Protein AF-A0A6V8CTT9-F1 (afdb_monomer)

pLDDT: mean 91.21, std 9.23, range [37.69, 98.69]

Mean predicted aligned error: 5.94 Å

Foldseek 3Di:
DLLVQQAPDPVFLVLLCCLQCVVQVVVVVVQVVVCVVPNDDAPPDPPPLVQLLVLLCQLLVLVLQLLLCVLVVVDPTYPRGNSVSSNVSSLCSNLVSNLVRQCVVDPDHQDPDPVSVVCSLVPGPFLCNLQSVLNVLLVVLSVVVSVCCSVPNDDDDLVNLVDPSLVSNLSSQLSNLQSLVSSLLVDPCAQPPFDVSCSSNLRSLLSNVLSVCVSCLQLALVNDDLQCQADDPPPGHPHPVRSLVSVLSNLQVVLQSVLLSVVSCLLRYQHGQQSLLSNLQSVLVSVCSNRNNPCVSNVLSNQLSVVLSVLSVVASNVPNSLSSLLCSSVSNVVVSQVVLVVVDDPPDDQWDADPNFIFGPDRRHGPCSSVVSSNVSSVSSNVSSCVSPPDDDPDPPPPPPPPPPD

Sequence (406 aa):
MAFLDFFGTPEELRWFAIIFFGSLIPATGIAGILHRRNPLPLPGQRGYDFVVLGLGLWCMTGLLIDVWAHTNGEVDDSFFTKWHAVWYSGATAYSAFILFALWRLAEAPPKITPS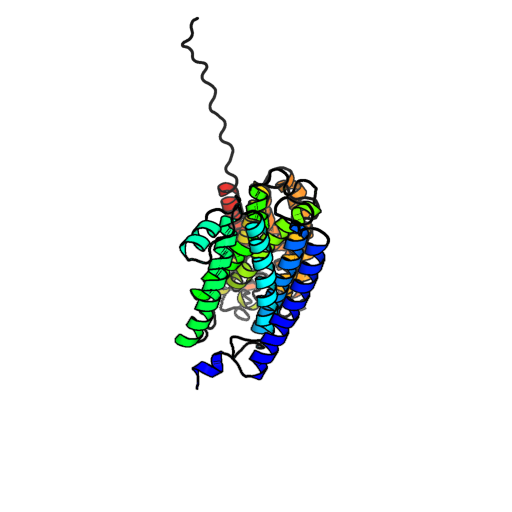GLWGFATNVPKGYGASVAGIAIFGFSGFADMLWHSFFGIEGGLDILLSPSHLGLLIGLILTVMAPVFSGWQDPLSGKDGLTSQLVLIFGLVAAWVPILLITGQWDIFQLEIADYCYLGNNCGPGYEDSLAIGVVASMVPTTIATGLILTFARRWTPAPGAMLVLFLFWGMSNYAMENLDTSYIYYGFIIGILVEILSHFFLRKHRPIAFAITLPIVMLGTKMLAAVTTVSQGSQWVITAHGEVFIQPYGWTIHATSGSIIISCVMCALLAAAMHPPVVPDGPNMVDEDTGE

Radius of gyration: 24.52 Å; Cα contacts (8 Å, |Δi|>4): 544; chains: 1; bounding box: 84×69×75 Å

Solvent-accessible surface area (backbone atoms only — not comparable to full-atom values): 20990 Å² total; per-residue (Å²): 113,74,78,57,48,42,54,28,52,78,64,35,42,48,44,16,48,48,48,24,48,64,50,46,52,56,51,50,50,51,51,50,55,46,35,73,76,47,74,69,53,36,90,95,39,84,60,26,57,59,51,52,40,54,31,42,49,42,18,51,52,16,43,42,52,31,48,31,32,50,74,67,69,73,61,84,68,45,75,37,33,56,42,49,17,44,17,52,34,18,45,47,53,35,51,48,51,52,53,50,38,52,52,72,68,42,96,58,80,65,45,99,42,75,68,28,48,49,51,45,54,73,66,49,64,79,35,38,43,60,18,53,50,8,47,50,39,23,56,52,15,54,55,46,34,58,50,43,39,73,75,74,46,83,67,63,80,74,52,42,63,68,33,71,32,52,48,33,30,46,52,8,46,33,32,34,46,25,32,48,42,40,31,35,74,67,39,92,70,54,43,66,71,40,42,78,49,31,48,39,37,47,45,10,55,45,59,32,42,52,60,50,45,71,64,41,34,96,35,20,58,84,71,46,58,67,56,62,33,13,25,59,91,73,76,30,30,91,30,61,70,58,2,45,53,48,44,40,50,9,47,31,46,52,41,37,51,53,38,52,55,52,48,62,47,55,74,82,39,65,76,32,84,61,44,42,30,55,42,26,36,51,52,10,50,51,45,14,34,59,54,82,63,38,64,66,30,43,52,48,11,46,54,45,7,52,55,47,36,53,44,34,62,70,16,47,63,65,75,31,55,44,63,35,24,40,47,48,32,54,51,54,53,49,50,54,53,58,54,41,50,73,71,54,59,92,88,59,77,56,62,48,79,55,99,92,42,60,23,34,61,65,45,27,39,35,70,67,55,59,52,44,38,49,49,53,28,17,50,54,18,29,51,52,29,41,71,77,55,62,80,83,74,75,79,69,80,80,73,70,73,88,79,62,92,114

Secondary structure (DSSP, 8-state):
-HHHHTT--HHHHHHHHHHHHHHHHHHHHHHHHHHHHSPPPPTTSTTHHHHHHHHHHHHHHHHHHHHHHHHTTS-SS-SS-HHHHHHHHHHHHHHHHHHHHHHHHSSSPPPSSHHHHHHHHHSSPTT-HHHHHHHHHHHHHHHHHHHHHHHH----TTHHHH-HHHHHHHHHHHHHHTHHHHHHHH-TTTT-SHHHHHHHHHHHHHHHHHHHHHHHGGG-TTTS-HHHH--STTSSSS-HHHHHHHHHHHHHHHHHHHHHHHHHHHTT-PPPTTHHHHHHHHHHHHHHHHTTT-THHHHHHHHHHHHHHHHHHHTGGGT-HHHHHHHHHHHHHHHHHHHHHHTSPTT--SEEEETTEEEETTTTEEHHHHHHHHHHHHHHHHHHHHHHS---PPPPP----TT---

Structure (mmCIF, N/CA/C/O backbone):
data_AF-A0A6V8CTT9-F1
#
_entry.id   AF-A0A6V8CTT9-F1
#
loop_
_atom_site.group_PDB
_atom_site.id
_atom_site.type_symbol
_atom_site.label_atom_id
_atom_site.label_alt_id
_atom_site.label_comp_id
_atom_site.label_asym_id
_atom_site.label_entity_id
_atom_site.label_seq_id
_atom_site.pdbx_PDB_ins_code
_atom_site.Cartn_x
_atom_site.Cartn_y
_atom_site.Cartn_z
_atom_site.occupancy
_atom_site.B_iso_or_equiv
_atom_site.auth_seq_id
_atom_site.auth_comp_id
_atom_site.auth_asym_id
_atom_site.auth_atom_id
_atom_site.pdbx_PDB_model_num
ATOM 1 N N . MET A 1 1 ? 7.500 -39.555 0.717 1.00 49.34 1 MET A N 1
ATOM 2 C CA . MET A 1 1 ? 8.610 -38.701 1.179 1.00 49.34 1 MET A CA 1
ATOM 3 C C . MET A 1 1 ? 8.329 -37.251 0.800 1.00 49.34 1 MET A C 1
ATOM 5 O O . MET A 1 1 ? 8.138 -36.493 1.729 1.00 49.34 1 MET A O 1
ATOM 9 N N . ALA A 1 2 ? 8.013 -36.938 -0.465 1.00 59.72 2 ALA A N 1
ATOM 10 C CA . ALA A 1 2 ? 7.642 -35.583 -0.921 1.00 59.72 2 ALA A CA 1
ATOM 11 C C . ALA A 1 2 ? 6.575 -34.801 -0.104 1.00 59.72 2 ALA A C 1
ATOM 13 O O . ALA A 1 2 ? 6.690 -33.594 0.028 1.00 59.72 2 ALA A O 1
ATOM 14 N N . PHE A 1 3 ? 5.551 -35.450 0.477 1.00 59.22 3 PHE A N 1
ATOM 15 C CA . PHE A 1 3 ? 4.518 -34.739 1.261 1.00 59.22 3 PHE A CA 1
ATOM 16 C C . PHE A 1 3 ? 5.028 -34.176 2.600 1.00 59.22 3 PHE A C 1
ATOM 18 O O . PHE A 1 3 ? 4.491 -33.190 3.083 1.00 59.22 3 PHE A O 1
ATOM 25 N N . LEU A 1 4 ? 6.028 -34.810 3.225 1.00 63.66 4 LEU A N 1
ATOM 26 C CA . LEU A 1 4 ? 6.574 -34.332 4.502 1.00 63.66 4 LEU A CA 1
ATOM 27 C C . LEU A 1 4 ? 7.619 -33.235 4.298 1.00 63.66 4 LEU A C 1
ATOM 29 O O . LEU A 1 4 ? 7.716 -32.354 5.144 1.00 63.66 4 LEU A O 1
ATOM 33 N N . ASP A 1 5 ? 8.337 -33.267 3.175 1.00 67.75 5 ASP A N 1
ATOM 34 C CA . ASP A 1 5 ? 9.364 -32.274 2.848 1.00 67.75 5 ASP A CA 1
ATOM 35 C C . ASP A 1 5 ? 8.745 -30.871 2.668 1.00 67.75 5 ASP A C 1
ATOM 37 O O . ASP A 1 5 ? 9.317 -29.885 3.115 1.00 67.75 5 ASP A O 1
ATOM 41 N N . PHE A 1 6 ? 7.505 -30.792 2.163 1.00 72.44 6 PHE A N 1
ATOM 42 C CA . PHE A 1 6 ? 6.739 -29.545 2.023 1.00 72.44 6 PHE A CA 1
ATOM 43 C C . PHE A 1 6 ? 6.473 -28.803 3.351 1.00 72.44 6 PHE A C 1
ATOM 45 O O . PHE A 1 6 ? 6.432 -27.571 3.395 1.00 72.44 6 PHE A O 1
ATOM 52 N N . PHE A 1 7 ? 6.311 -29.535 4.460 1.00 78.50 7 PHE A N 1
ATOM 53 C CA . PHE A 1 7 ? 6.123 -28.931 5.787 1.00 78.50 7 PHE A CA 1
ATOM 54 C C . PHE A 1 7 ? 7.421 -28.358 6.369 1.00 78.50 7 PHE A C 1
ATOM 56 O O . PHE A 1 7 ? 7.384 -27.723 7.423 1.00 78.50 7 PHE A O 1
ATOM 63 N N . GLY A 1 8 ? 8.547 -28.569 5.689 1.00 79.06 8 GLY A N 1
ATOM 64 C CA . GLY A 1 8 ? 9.866 -28.194 6.154 1.00 79.06 8 GLY A CA 1
ATOM 65 C C . GLY A 1 8 ? 10.496 -29.240 7.065 1.00 79.06 8 GLY A C 1
ATOM 66 O O . GLY A 1 8 ? 9.880 -30.176 7.586 1.00 79.06 8 GLY A O 1
ATOM 67 N N . THR A 1 9 ? 11.788 -29.058 7.262 1.00 87.00 9 THR A N 1
ATOM 68 C CA . THR A 1 9 ? 12.618 -29.825 8.176 1.00 87.00 9 THR A CA 1
ATOM 69 C C . THR A 1 9 ? 12.176 -29.624 9.634 1.00 87.00 9 THR A C 1
ATOM 71 O O . THR A 1 9 ? 11.585 -28.602 10.000 1.00 87.00 9 THR A O 1
ATOM 74 N N . PRO A 1 10 ? 12.523 -30.557 10.543 1.00 89.12 10 PRO A N 1
ATOM 75 C CA . PRO A 1 10 ? 12.292 -30.368 11.976 1.00 89.12 10 PRO A CA 1
ATOM 76 C C . PRO A 1 10 ? 12.909 -29.080 12.542 1.00 89.12 10 PRO A C 1
ATOM 78 O O . PRO A 1 10 ? 12.420 -28.546 13.539 1.00 89.12 10 PRO A O 1
ATOM 81 N N . GLU A 1 11 ? 13.990 -28.586 11.934 1.00 90.00 11 GLU A N 1
ATOM 82 C CA . GLU A 1 11 ? 14.623 -27.328 12.318 1.00 90.00 11 GLU A CA 1
ATOM 83 C C . GLU A 1 11 ? 13.792 -26.111 11.892 1.00 90.00 11 GLU A C 1
ATOM 85 O O . GLU A 1 11 ? 13.559 -25.227 12.718 1.00 90.00 11 GLU A O 1
ATOM 90 N N . GLU A 1 12 ? 13.284 -26.084 10.660 1.00 89.25 12 GLU A N 1
ATOM 91 C CA . GLU A 1 12 ? 12.397 -25.018 10.175 1.00 89.25 12 GLU A CA 1
ATOM 92 C C . GLU A 1 12 ? 11.122 -24.927 11.014 1.00 89.25 12 GLU A C 1
ATOM 94 O O . GLU A 1 12 ? 10.807 -23.857 11.536 1.00 89.25 12 GLU A O 1
ATOM 99 N N . LEU A 1 13 ? 10.467 -26.062 11.278 1.00 90.56 13 LEU A N 1
ATOM 100 C CA . LEU A 1 13 ? 9.288 -26.121 12.148 1.00 90.56 13 LEU A CA 1
ATOM 101 C C . LEU A 1 13 ? 9.589 -25.631 13.570 1.00 90.56 13 LEU A C 1
ATOM 103 O O . LEU A 1 13 ? 8.768 -24.946 14.191 1.00 90.56 13 LEU A O 1
ATOM 107 N N . ARG A 1 14 ? 10.775 -25.954 14.102 1.00 93.81 14 ARG A N 1
ATOM 108 C CA . ARG A 1 14 ? 11.217 -25.464 15.413 1.00 93.81 14 ARG A CA 1
ATOM 109 C C . ARG A 1 14 ? 11.385 -23.946 15.403 1.00 93.81 14 ARG A C 1
ATOM 111 O O . ARG A 1 14 ? 10.897 -23.295 16.327 1.00 93.81 14 ARG A O 1
ATOM 118 N N . TRP A 1 15 ? 12.063 -23.381 14.405 1.00 94.31 15 TRP A N 1
ATOM 119 C CA . TRP A 1 15 ? 12.252 -21.932 14.298 1.00 94.31 15 TRP A CA 1
ATOM 120 C C . TRP A 1 15 ? 10.938 -21.199 14.073 1.00 94.31 15 TRP A C 1
ATOM 122 O O . TRP A 1 15 ? 10.683 -20.202 14.754 1.00 94.31 15 TRP A O 1
ATOM 132 N N . PHE A 1 16 ? 10.079 -21.736 13.207 1.00 94.62 16 PHE A N 1
ATOM 133 C CA . PHE A 1 16 ? 8.729 -21.237 12.998 1.00 94.62 16 PHE A CA 1
ATOM 134 C C . PHE A 1 16 ? 7.980 -21.158 14.331 1.00 94.62 16 PHE A C 1
ATOM 136 O O . PHE A 1 16 ? 7.506 -20.091 14.720 1.00 94.62 16 PHE A O 1
ATOM 143 N N . ALA A 1 17 ? 7.937 -22.260 15.089 1.00 95.94 17 ALA A N 1
ATOM 144 C CA . ALA A 1 17 ? 7.241 -22.311 16.371 1.00 95.94 17 ALA A CA 1
ATOM 145 C C . ALA A 1 17 ? 7.836 -21.337 17.402 1.00 95.94 17 ALA A C 1
ATOM 147 O O . ALA A 1 17 ? 7.088 -20.647 18.097 1.00 95.94 17 ALA A O 1
ATOM 148 N N . ILE A 1 18 ? 9.169 -21.247 17.495 1.00 97.50 18 ILE A N 1
ATOM 149 C CA . ILE A 1 18 ? 9.849 -20.322 18.414 1.00 97.50 18 ILE A CA 1
ATOM 150 C C . ILE A 1 18 ? 9.486 -18.873 18.093 1.00 97.50 18 ILE A C 1
ATOM 152 O O . ILE A 1 18 ? 9.163 -18.124 19.009 1.00 97.50 18 ILE A O 1
ATOM 156 N N . ILE A 1 19 ? 9.515 -18.470 16.825 1.00 97.31 19 ILE A N 1
ATOM 157 C CA . ILE A 1 19 ? 9.224 -17.088 16.425 1.00 97.31 19 ILE A CA 1
ATOM 158 C C . ILE A 1 19 ? 7.733 -16.790 16.581 1.00 97.31 19 ILE A C 1
ATOM 160 O O . ILE A 1 19 ? 7.360 -15.787 17.196 1.00 97.31 19 ILE A O 1
ATOM 164 N N . PHE A 1 20 ? 6.873 -17.680 16.083 1.00 97.50 20 PHE A N 1
ATOM 165 C CA . PHE A 1 20 ? 5.428 -17.493 16.103 1.00 97.50 20 PHE A CA 1
ATOM 166 C C . PHE A 1 20 ? 4.882 -17.440 17.536 1.00 97.50 20 PHE A C 1
ATOM 168 O O . PHE A 1 20 ? 4.277 -16.449 17.946 1.00 97.50 20 PHE A O 1
ATOM 175 N N . PHE A 1 21 ? 5.143 -18.469 18.348 1.00 98.00 21 PHE A N 1
ATOM 176 C CA . PHE A 1 21 ? 4.666 -18.493 19.733 1.00 98.00 21 PHE A CA 1
ATOM 177 C C . PHE A 1 21 ? 5.488 -17.580 20.645 1.00 98.00 21 PHE A C 1
ATOM 179 O O . PHE A 1 21 ? 4.926 -16.955 21.544 1.00 98.00 21 PHE A O 1
ATOM 186 N N . GLY A 1 22 ? 6.797 -17.462 20.416 1.00 97.38 22 GLY A N 1
ATOM 187 C CA . GLY A 1 22 ? 7.678 -16.610 21.218 1.00 97.38 22 GLY A CA 1
ATOM 188 C C . GLY A 1 22 ? 7.394 -15.118 21.070 1.00 97.38 22 GLY A C 1
ATOM 189 O O . GLY A 1 22 ? 7.719 -14.364 21.981 1.00 97.38 22 GLY A O 1
ATOM 190 N N . SER A 1 23 ? 6.735 -14.689 19.992 1.00 97.38 23 SER A N 1
ATOM 191 C CA . SER A 1 23 ? 6.235 -13.317 19.842 1.00 97.38 23 SER A CA 1
ATOM 192 C C . SER A 1 23 ? 4.799 -13.152 20.369 1.00 97.38 23 SER A C 1
ATOM 194 O O . SER A 1 23 ? 4.511 -12.198 21.099 1.00 97.38 23 SER A O 1
ATOM 196 N N . LEU A 1 24 ? 3.902 -14.108 20.092 1.00 98.00 24 LEU A N 1
ATOM 197 C CA . LEU A 1 24 ? 2.497 -14.042 20.516 1.00 98.00 24 LEU A CA 1
ATOM 198 C C . LEU A 1 24 ? 2.285 -14.228 22.024 1.00 98.00 24 LEU A C 1
ATOM 200 O O . LEU A 1 24 ? 1.411 -13.571 22.597 1.00 98.00 24 LEU A O 1
ATOM 204 N N . ILE A 1 25 ? 3.054 -15.095 22.691 1.00 98.00 25 ILE A N 1
ATOM 205 C CA . ILE A 1 25 ? 2.903 -15.348 24.134 1.00 98.00 25 ILE A CA 1
ATOM 206 C C . ILE A 1 25 ? 3.210 -14.080 24.949 1.00 98.00 25 ILE A C 1
ATOM 208 O O . ILE A 1 25 ? 2.350 -13.682 25.743 1.00 98.00 25 ILE A O 1
ATOM 212 N N . PRO A 1 26 ? 4.356 -13.388 24.762 1.00 96.88 26 PRO A N 1
ATOM 213 C CA . PRO A 1 26 ? 4.612 -12.122 25.445 1.00 96.88 26 PRO A CA 1
ATOM 214 C C . PRO A 1 26 ? 3.577 -11.049 25.113 1.00 96.88 26 PRO A C 1
ATOM 216 O O . PRO A 1 26 ? 3.094 -10.384 26.028 1.00 96.88 26 PRO A O 1
ATOM 219 N N . ALA A 1 27 ? 3.185 -10.911 23.840 1.00 95.94 27 ALA A N 1
ATOM 220 C CA . ALA A 1 27 ? 2.170 -9.941 23.428 1.00 95.94 27 ALA A CA 1
ATOM 221 C C . ALA A 1 27 ? 0.831 -10.183 24.145 1.00 95.94 27 ALA A C 1
ATOM 223 O O . ALA A 1 27 ? 0.244 -9.257 24.708 1.00 95.94 27 ALA A O 1
ATOM 224 N N . THR A 1 28 ? 0.394 -11.443 24.217 1.00 95.81 28 THR A N 1
ATOM 225 C CA . THR A 1 28 ? -0.821 -11.853 24.936 1.00 95.81 28 THR A CA 1
ATOM 226 C C . THR A 1 28 ? -0.684 -11.634 26.444 1.00 95.81 28 THR A C 1
ATOM 228 O O . THR A 1 28 ? -1.617 -11.152 27.086 1.00 95.81 28 THR A O 1
ATOM 231 N N . GLY A 1 29 ? 0.482 -11.937 27.023 1.00 96.69 29 GLY A N 1
ATOM 232 C CA . GLY A 1 29 ? 0.772 -11.700 28.439 1.00 96.69 29 GLY A CA 1
ATOM 233 C C . GLY A 1 29 ? 0.700 -10.217 28.808 1.00 96.69 29 GLY A C 1
ATOM 234 O O . GLY A 1 29 ? 0.026 -9.853 29.774 1.00 96.69 29 GLY A O 1
ATOM 235 N N . ILE A 1 30 ? 1.320 -9.349 28.002 1.00 95.44 30 ILE A N 1
ATOM 236 C CA . ILE A 1 30 ? 1.254 -7.890 28.156 1.00 95.44 30 ILE A CA 1
ATOM 237 C C . ILE A 1 30 ? -0.191 -7.411 28.005 1.00 95.44 30 ILE A C 1
ATOM 239 O O . ILE A 1 30 ? -0.687 -6.701 28.882 1.00 95.44 30 ILE A O 1
ATOM 243 N N . ALA A 1 31 ? -0.893 -7.839 26.952 1.00 94.62 31 ALA A N 1
ATOM 244 C CA . ALA A 1 31 ? -2.293 -7.486 26.728 1.00 94.62 31 ALA A CA 1
ATOM 245 C C . ALA A 1 31 ? -3.183 -7.907 27.908 1.00 94.62 31 ALA A C 1
ATOM 247 O O . ALA A 1 31 ? -4.016 -7.121 28.355 1.00 94.62 31 ALA A O 1
ATOM 248 N N . GLY A 1 32 ? -2.964 -9.097 28.474 1.00 95.69 32 GLY A N 1
ATOM 249 C CA . GLY A 1 32 ? -3.672 -9.590 29.655 1.00 95.69 32 GLY A CA 1
ATOM 250 C C . GLY A 1 32 ? -3.385 -8.777 30.921 1.00 95.69 32 GLY A C 1
ATOM 251 O O . GLY A 1 32 ? -4.313 -8.452 31.663 1.00 95.69 32 GLY A O 1
ATOM 252 N N . ILE A 1 33 ? -2.124 -8.398 31.163 1.00 96.62 33 ILE A N 1
ATOM 253 C CA . ILE A 1 33 ? -1.744 -7.525 32.290 1.00 96.62 33 ILE A CA 1
ATOM 254 C C . ILE A 1 33 ? -2.392 -6.146 32.143 1.00 96.62 33 ILE A C 1
ATOM 256 O O . ILE A 1 33 ? -2.952 -5.628 33.112 1.00 96.62 33 ILE A O 1
ATOM 260 N N . LEU A 1 34 ? -2.339 -5.561 30.943 1.00 94.19 34 LEU A N 1
ATOM 261 C CA . LEU A 1 34 ? -2.961 -4.271 30.652 1.00 94.19 34 LEU A CA 1
ATOM 262 C C . LEU A 1 34 ? -4.476 -4.348 30.839 1.00 94.19 34 LEU A C 1
ATOM 264 O O . LEU A 1 34 ? -5.013 -3.541 31.592 1.00 94.19 34 LEU A O 1
ATOM 268 N N . HIS A 1 35 ? -5.129 -5.363 30.264 1.00 94.88 35 HIS A N 1
ATOM 269 C CA . HIS A 1 35 ? -6.574 -5.580 30.362 1.00 94.88 35 HIS A CA 1
ATOM 270 C C . HIS A 1 35 ? -7.058 -5.713 31.812 1.00 94.88 35 HIS A C 1
ATOM 272 O O . HIS A 1 35 ? -8.116 -5.194 32.161 1.00 94.88 35 HIS A O 1
ATOM 278 N N . ARG A 1 36 ? -6.275 -6.380 32.674 1.00 95.25 36 ARG A N 1
ATOM 279 C CA . ARG A 1 36 ? -6.579 -6.506 34.111 1.00 95.25 36 ARG A CA 1
ATOM 280 C C . ARG A 1 36 ? -6.495 -5.180 34.864 1.00 95.25 36 ARG A C 1
ATOM 282 O O . ARG A 1 36 ? -7.189 -5.024 35.862 1.00 95.25 36 ARG A O 1
ATOM 289 N N . ARG A 1 37 ? -5.627 -4.257 34.434 1.00 94.25 37 ARG A N 1
ATOM 290 C CA . ARG A 1 37 ? -5.489 -2.928 35.052 1.00 94.25 37 ARG A CA 1
ATOM 291 C C . ARG A 1 37 ? -6.560 -1.969 34.551 1.00 94.25 37 ARG A C 1
ATOM 293 O O . ARG A 1 37 ? -7.185 -1.298 35.357 1.00 94.25 37 ARG A O 1
ATOM 300 N N . ASN A 1 38 ? -6.748 -1.919 33.235 1.00 92.81 38 ASN A N 1
ATOM 301 C CA . ASN A 1 38 ? -7.768 -1.135 32.554 1.00 92.81 38 ASN A CA 1
ATOM 302 C C . ASN A 1 38 ? -8.276 -1.942 31.353 1.00 92.81 38 ASN A C 1
ATOM 304 O O . ASN A 1 38 ? -7.450 -2.441 30.583 1.00 92.81 38 ASN A O 1
ATOM 308 N N . PRO A 1 39 ? -9.598 -2.050 31.133 1.00 93.25 39 PRO A N 1
ATOM 309 C CA . PRO A 1 39 ? -10.119 -2.759 29.975 1.00 93.25 39 PRO A CA 1
ATOM 310 C C . PRO A 1 39 ? -9.499 -2.231 28.678 1.00 93.25 39 PRO A C 1
ATOM 312 O O . PRO A 1 39 ? -9.497 -1.028 28.428 1.00 93.25 39 PRO A O 1
ATOM 315 N N . LEU A 1 40 ? -8.981 -3.145 27.852 1.00 95.00 40 LEU A N 1
ATOM 316 C CA . LEU A 1 40 ? -8.450 -2.816 26.522 1.00 95.00 40 LEU A CA 1
ATOM 317 C C . LEU A 1 40 ? -9.474 -1.992 25.718 1.00 95.00 40 LEU A C 1
ATOM 319 O O . LEU A 1 40 ? -10.680 -2.244 25.853 1.00 95.00 40 LEU A O 1
ATOM 323 N N . PRO A 1 41 ? -9.022 -1.037 24.891 1.00 94.81 41 PRO A N 1
ATOM 324 C CA . PRO A 1 41 ? -9.924 -0.139 24.190 1.00 94.81 41 PRO A CA 1
ATOM 325 C C . PRO A 1 41 ? -10.784 -0.904 23.180 1.00 94.81 41 PRO A C 1
ATOM 327 O O . PRO A 1 41 ? -10.334 -1.869 22.561 1.00 94.81 41 PRO A O 1
ATOM 330 N N . LEU A 1 42 ? -12.034 -0.474 23.040 1.00 94.50 42 LEU A N 1
ATOM 331 C CA . LEU A 1 42 ? -12.990 -0.980 22.052 1.00 94.50 42 LEU A CA 1
ATOM 332 C C . LEU A 1 42 ? -13.104 -0.017 20.860 1.00 94.50 42 LEU A C 1
ATOM 334 O O . LEU A 1 42 ? -12.744 1.153 21.008 1.00 94.50 42 LEU A O 1
ATOM 338 N N . PRO A 1 43 ? -13.642 -0.461 19.708 1.00 91.62 43 PRO A N 1
ATOM 339 C CA . PRO A 1 43 ? -13.982 0.418 18.594 1.00 91.62 43 PRO A CA 1
ATOM 340 C C . PRO A 1 43 ? -14.673 1.711 19.048 1.00 91.62 43 PRO A C 1
ATOM 342 O O . PRO A 1 43 ? -15.612 1.676 19.845 1.00 91.62 43 PRO A O 1
ATOM 345 N N . GLY A 1 44 ? -14.184 2.855 18.564 1.00 85.88 44 GLY A N 1
ATOM 346 C CA . GLY A 1 44 ? -14.679 4.188 18.934 1.00 85.88 44 GLY A CA 1
ATOM 347 C C . GLY A 1 44 ? -14.136 4.748 20.258 1.00 85.88 44 GLY A C 1
ATOM 348 O O . GLY A 1 44 ? -14.392 5.906 20.583 1.00 85.88 44 GLY A O 1
ATOM 349 N N . GLN A 1 45 ? -13.369 3.975 21.034 1.00 90.06 45 GLN A N 1
ATOM 350 C CA . GLN A 1 45 ? -12.699 4.470 22.239 1.00 90.06 45 GLN A CA 1
ATOM 351 C C . GLN A 1 45 ? -11.304 5.015 21.924 1.00 90.06 45 GLN A C 1
ATOM 353 O O . GLN A 1 45 ? -10.584 4.513 21.058 1.00 90.06 45 GLN A O 1
ATOM 358 N N . ARG A 1 46 ? -10.874 6.010 22.711 1.00 83.88 46 ARG A N 1
ATOM 359 C CA . ARG A 1 46 ? -9.498 6.520 22.657 1.00 83.88 46 ARG A CA 1
ATOM 360 C C . ARG A 1 46 ? -8.506 5.375 22.868 1.00 83.88 46 ARG A C 1
ATOM 362 O O . ARG A 1 46 ? -8.642 4.599 23.809 1.00 83.88 46 ARG A O 1
ATOM 369 N N . GLY A 1 47 ? -7.492 5.300 22.012 1.00 89.06 47 GLY A N 1
ATOM 370 C CA . GLY A 1 47 ? -6.450 4.276 22.095 1.00 89.06 47 GLY A CA 1
ATOM 371 C C . GLY A 1 47 ? -6.679 3.055 21.206 1.00 89.06 47 GLY A C 1
ATOM 372 O O . GLY A 1 47 ? -5.695 2.405 20.869 1.00 89.06 47 GLY A O 1
ATOM 373 N N . TYR A 1 48 ? -7.916 2.766 20.781 1.00 93.81 48 TYR A N 1
ATOM 374 C CA . TYR A 1 48 ? -8.196 1.622 19.903 1.00 93.81 48 TYR A CA 1
ATOM 375 C C . TYR A 1 48 ? -7.385 1.707 18.608 1.00 93.81 48 TYR A C 1
ATOM 377 O O . TYR A 1 48 ? -6.620 0.797 18.297 1.00 93.81 48 TYR A O 1
ATOM 385 N N . ASP A 1 49 ? -7.453 2.855 17.937 1.00 94.31 49 ASP A N 1
ATOM 386 C CA . ASP A 1 49 ? -6.754 3.109 16.677 1.00 94.31 49 ASP A CA 1
ATOM 387 C C . ASP A 1 49 ? -5.235 2.959 16.793 1.00 94.31 49 ASP A C 1
ATOM 389 O O . ASP A 1 49 ? -4.597 2.466 15.871 1.00 94.31 49 ASP A O 1
ATOM 393 N N . PHE A 1 50 ? -4.642 3.322 17.936 1.00 95.31 50 PHE A N 1
ATOM 394 C CA . PHE A 1 50 ? -3.204 3.157 18.162 1.00 95.31 50 PHE A CA 1
ATOM 395 C C . PHE A 1 50 ? -2.809 1.692 18.349 1.00 95.31 50 PHE A C 1
ATOM 397 O O . PHE A 1 50 ? -1.752 1.286 17.868 1.00 95.31 50 PHE A O 1
ATOM 404 N N . VAL A 1 51 ? -3.644 0.892 19.021 1.00 96.69 51 VAL A N 1
ATOM 405 C CA . VAL A 1 51 ? -3.399 -0.551 19.152 1.00 96.69 51 VAL A CA 1
ATOM 406 C C . VAL A 1 51 ? -3.553 -1.231 17.793 1.00 96.69 51 VAL A C 1
ATOM 408 O O . VAL A 1 51 ? -2.679 -2.000 17.402 1.00 96.69 51 VAL A O 1
ATOM 411 N N . VAL A 1 52 ? -4.607 -0.896 17.043 1.00 97.62 52 VAL A N 1
ATOM 412 C CA . VAL A 1 52 ? -4.822 -1.405 15.681 1.00 97.62 52 VAL A CA 1
ATOM 413 C C . VAL A 1 52 ? -3.668 -1.007 14.763 1.00 97.62 52 VAL A C 1
ATOM 415 O O . VAL A 1 52 ? -3.136 -1.864 14.066 1.00 97.62 52 VAL A O 1
ATOM 418 N N . LEU A 1 53 ? -3.220 0.250 14.806 1.00 97.75 53 LEU A N 1
ATOM 419 C CA . LEU A 1 53 ? -2.061 0.714 14.046 1.00 97.75 53 LEU A CA 1
ATOM 420 C C . LEU A 1 53 ? -0.794 -0.063 14.425 1.00 97.75 53 LEU A C 1
ATOM 422 O O . LEU A 1 53 ? -0.106 -0.559 13.543 1.00 97.75 53 LEU A O 1
ATOM 426 N N . GLY A 1 54 ? -0.493 -0.216 15.718 1.00 97.94 54 GLY A N 1
ATOM 427 C CA . GLY A 1 54 ? 0.707 -0.924 16.175 1.00 97.94 54 GLY A CA 1
ATOM 428 C C . GLY A 1 54 ? 0.730 -2.402 15.775 1.00 97.94 54 GLY A C 1
ATOM 429 O O . GLY A 1 54 ? 1.736 -2.892 15.266 1.00 97.94 54 GLY A O 1
ATOM 430 N N . LEU A 1 55 ? -0.390 -3.110 15.949 1.00 98.31 55 LEU A N 1
ATOM 431 C CA . LEU A 1 55 ? -0.515 -4.510 15.529 1.00 98.31 55 LEU A CA 1
ATOM 432 C C . LEU A 1 55 ? -0.529 -4.652 14.002 1.00 98.31 55 LEU A C 1
ATOM 434 O O . LEU A 1 55 ? 0.004 -5.618 13.464 1.00 98.31 55 LEU A O 1
ATOM 438 N N . GLY A 1 56 ? -1.103 -3.676 13.300 1.00 98.12 56 GLY A N 1
ATOM 439 C CA . GLY A 1 56 ? -1.098 -3.623 11.845 1.00 98.12 56 GLY A CA 1
ATOM 440 C C . GLY A 1 56 ? 0.312 -3.420 11.299 1.00 98.12 56 GLY A C 1
ATOM 441 O O . GLY A 1 56 ? 0.709 -4.106 10.364 1.00 98.12 56 GLY A O 1
ATOM 442 N N . LEU A 1 57 ? 1.104 -2.548 11.926 1.00 97.88 57 LEU A N 1
ATOM 443 C CA . LEU A 1 57 ? 2.516 -2.364 11.595 1.00 97.88 57 LEU A CA 1
ATOM 444 C C . LEU A 1 57 ? 3.327 -3.637 11.841 1.00 97.88 57 LEU A C 1
ATOM 446 O O . LEU A 1 57 ? 4.173 -3.956 11.014 1.00 97.88 57 LEU A O 1
ATOM 450 N N . TRP A 1 58 ? 3.051 -4.395 12.908 1.00 98.19 58 TRP A N 1
ATOM 451 C CA . TRP A 1 58 ? 3.657 -5.719 13.095 1.00 98.19 58 TRP A CA 1
ATOM 452 C C . TRP A 1 58 ? 3.299 -6.654 11.930 1.00 98.19 58 TRP A C 1
ATOM 454 O O . TRP A 1 58 ? 4.203 -7.192 11.294 1.00 98.19 58 TRP A O 1
ATOM 464 N N . CYS A 1 59 ? 2.012 -6.787 11.592 1.00 98.19 59 CYS A N 1
ATOM 465 C CA . CYS A 1 59 ? 1.565 -7.594 10.451 1.00 98.19 59 CYS A CA 1
ATOM 466 C C . CYS A 1 59 ? 2.279 -7.201 9.145 1.00 98.19 59 CYS A C 1
ATOM 468 O O . CYS A 1 59 ? 2.914 -8.044 8.513 1.00 98.19 59 CYS A O 1
ATOM 470 N N . MET A 1 60 ? 2.240 -5.918 8.774 1.00 97.38 60 MET A N 1
ATOM 471 C CA . MET A 1 60 ? 2.797 -5.444 7.504 1.00 97.38 60 MET A CA 1
ATOM 472 C C . MET A 1 60 ? 4.324 -5.484 7.473 1.00 97.38 60 MET A C 1
ATOM 474 O O . MET A 1 60 ? 4.894 -5.798 6.437 1.00 97.38 60 MET A O 1
ATOM 478 N N . THR A 1 61 ? 5.000 -5.222 8.594 1.00 96.88 61 THR A N 1
ATOM 479 C CA . THR A 1 61 ? 6.462 -5.380 8.672 1.00 96.88 61 THR A CA 1
ATOM 480 C C . THR A 1 61 ? 6.848 -6.841 8.472 1.00 96.88 61 THR A C 1
ATOM 482 O O . THR A 1 61 ? 7.788 -7.123 7.739 1.00 96.88 61 THR A O 1
ATOM 485 N N . GLY A 1 62 ? 6.102 -7.774 9.075 1.00 96.94 62 GLY A N 1
ATOM 486 C CA . GLY A 1 62 ? 6.304 -9.201 8.847 1.00 96.94 62 GLY A CA 1
ATOM 487 C C . GLY A 1 62 ? 6.093 -9.596 7.386 1.00 96.94 62 GLY A C 1
ATOM 488 O O . GLY A 1 62 ? 6.926 -10.315 6.853 1.00 96.94 62 GLY A O 1
ATOM 489 N N . LEU A 1 63 ? 5.057 -9.066 6.724 1.00 95.69 63 LEU A N 1
ATOM 490 C CA . LEU A 1 63 ? 4.842 -9.283 5.288 1.00 95.69 63 LEU A CA 1
ATOM 491 C C . LEU A 1 63 ? 6.021 -8.776 4.449 1.00 95.69 63 LEU A C 1
ATOM 493 O O . LEU A 1 63 ? 6.485 -9.481 3.567 1.00 95.69 63 LEU A O 1
ATOM 497 N N . LEU A 1 64 ? 6.519 -7.566 4.711 1.00 95.19 64 LEU A N 1
ATOM 498 C CA . LEU A 1 64 ? 7.647 -7.013 3.954 1.00 95.19 64 LEU A CA 1
ATOM 499 C C . LEU A 1 64 ? 8.941 -7.815 4.168 1.00 95.19 64 LEU A C 1
ATOM 501 O O . LEU A 1 64 ? 9.717 -7.967 3.231 1.00 95.19 64 LEU A O 1
ATOM 505 N N . ILE A 1 65 ? 9.158 -8.348 5.376 1.00 95.38 65 ILE A N 1
ATOM 506 C CA . ILE A 1 65 ? 10.265 -9.272 5.664 1.00 95.38 65 ILE A CA 1
ATOM 507 C C . ILE A 1 65 ? 10.103 -10.576 4.875 1.00 95.38 65 ILE A C 1
ATOM 509 O O . ILE A 1 65 ? 11.080 -11.071 4.321 1.00 95.38 65 ILE A O 1
ATOM 513 N N . ASP A 1 66 ? 8.888 -11.123 4.831 1.00 92.94 66 ASP A N 1
ATOM 514 C CA . ASP A 1 66 ? 8.579 -12.351 4.096 1.00 92.94 66 ASP A CA 1
ATOM 515 C C . ASP A 1 66 ? 8.816 -12.176 2.594 1.00 92.94 66 ASP A C 1
ATOM 517 O O . ASP A 1 66 ? 9.538 -12.953 1.980 1.00 92.94 66 ASP A O 1
ATOM 521 N N . VAL A 1 67 ? 8.310 -11.084 2.020 1.00 89.62 67 VAL A N 1
ATOM 522 C CA . VAL A 1 67 ? 8.525 -10.743 0.609 1.00 89.62 67 VAL A CA 1
ATOM 523 C C . VAL A 1 67 ? 10.008 -10.589 0.292 1.00 89.62 67 VAL A C 1
ATOM 525 O O . VAL A 1 67 ? 10.480 -11.156 -0.686 1.00 89.62 67 VAL A O 1
ATOM 528 N N . TRP A 1 68 ? 10.751 -9.848 1.119 1.00 92.06 68 TRP A N 1
ATOM 529 C CA . TRP A 1 68 ? 12.193 -9.697 0.930 1.00 92.06 68 TRP A CA 1
ATOM 530 C C . TRP A 1 68 ? 12.899 -11.061 0.897 1.00 92.06 68 TRP A C 1
ATOM 532 O O . TRP A 1 68 ? 13.776 -11.276 0.060 1.00 92.06 68 TRP A O 1
ATOM 542 N N . ALA A 1 69 ? 12.492 -11.987 1.770 1.00 91.19 69 ALA A N 1
ATOM 543 C CA . ALA A 1 69 ? 13.053 -13.330 1.826 1.00 91.19 69 ALA A CA 1
ATOM 544 C C . ALA A 1 69 ? 12.762 -14.128 0.539 1.00 91.19 69 ALA A C 1
ATOM 546 O O . ALA A 1 69 ? 13.678 -14.749 0.003 1.00 91.19 69 ALA A O 1
ATOM 547 N N . HIS A 1 70 ? 11.543 -14.047 -0.008 1.00 86.25 70 HIS A N 1
ATOM 548 C CA . HIS A 1 70 ? 11.205 -14.646 -1.312 1.00 86.25 70 HIS A CA 1
ATOM 549 C C . HIS A 1 70 ? 12.044 -14.064 -2.455 1.00 86.25 70 HIS A C 1
ATOM 551 O O . HIS A 1 70 ? 12.635 -14.814 -3.226 1.00 86.25 70 HIS A O 1
ATOM 557 N N . THR A 1 71 ? 12.170 -12.735 -2.543 1.00 83.88 71 THR A N 1
ATOM 558 C CA . THR A 1 71 ? 12.952 -12.083 -3.612 1.00 83.88 71 THR A CA 1
ATOM 559 C C . THR A 1 71 ? 14.447 -12.433 -3.551 1.00 83.88 71 THR A C 1
ATOM 561 O O . THR A 1 71 ? 15.137 -12.373 -4.566 1.00 83.88 71 THR A O 1
ATOM 564 N N . ASN A 1 72 ? 14.958 -12.820 -2.376 1.00 86.56 72 ASN A N 1
ATOM 565 C CA . ASN A 1 72 ? 16.370 -13.152 -2.158 1.00 86.56 72 ASN A CA 1
ATOM 566 C C . ASN A 1 72 ? 16.659 -14.666 -2.117 1.00 86.56 72 ASN A C 1
ATOM 568 O O . ASN A 1 72 ? 17.787 -15.043 -1.803 1.00 86.56 72 ASN A O 1
ATOM 572 N N . GLY A 1 73 ? 15.686 -15.526 -2.450 1.00 84.88 73 GLY A N 1
ATOM 573 C CA . GLY A 1 73 ? 15.877 -16.986 -2.473 1.00 84.88 73 GLY A CA 1
ATOM 574 C C . GLY A 1 73 ? 16.105 -17.597 -1.086 1.00 84.88 73 GLY A C 1
ATOM 575 O O . GLY A 1 73 ? 16.860 -18.552 -0.920 1.00 84.88 73 GLY A O 1
ATOM 576 N N . GLU A 1 74 ? 15.518 -16.997 -0.048 1.00 84.88 74 GLU A N 1
ATOM 577 C CA . GLU A 1 74 ? 15.592 -17.494 1.332 1.00 84.88 74 GLU A CA 1
ATOM 578 C C . GLU A 1 74 ? 14.395 -18.405 1.688 1.00 84.88 74 GLU A C 1
ATOM 580 O O . GLU A 1 74 ? 14.284 -18.845 2.839 1.00 84.88 74 GLU A O 1
ATOM 585 N N . VAL A 1 75 ? 13.474 -18.639 0.740 1.00 75.50 75 VAL A N 1
ATOM 586 C CA . VAL A 1 75 ? 12.172 -19.307 0.935 1.00 75.50 75 VAL A CA 1
ATOM 587 C C . VAL A 1 75 ? 11.856 -20.206 -0.265 1.00 75.50 75 VAL A C 1
ATOM 589 O O . VAL A 1 75 ? 10.954 -19.917 -1.043 1.00 75.50 75 VAL A O 1
ATOM 592 N N . ASP A 1 76 ? 12.599 -21.303 -0.421 1.00 62.22 76 ASP A N 1
ATOM 593 C CA . ASP A 1 76 ? 12.543 -22.072 -1.677 1.00 62.22 76 ASP A CA 1
ATOM 594 C C . ASP A 1 76 ? 11.839 -23.438 -1.544 1.00 62.22 76 ASP A C 1
ATOM 596 O O . ASP A 1 76 ? 11.178 -23.879 -2.482 1.00 62.22 76 ASP A O 1
ATOM 600 N N . ASP A 1 77 ? 11.905 -24.092 -0.376 1.00 68.69 77 ASP A N 1
ATOM 601 C CA . ASP A 1 77 ? 11.559 -25.522 -0.268 1.00 68.69 77 ASP A CA 1
ATOM 602 C C . ASP A 1 77 ? 10.466 -25.873 0.763 1.00 68.69 77 ASP A C 1
ATOM 604 O O . ASP A 1 77 ? 10.050 -27.033 0.840 1.00 68.69 77 ASP A O 1
ATOM 608 N N . SER A 1 78 ? 9.984 -24.923 1.576 1.00 76.75 78 SER A N 1
ATOM 609 C CA . SER A 1 78 ? 9.037 -25.232 2.661 1.00 76.75 78 SER A CA 1
ATOM 610 C C . SER A 1 78 ? 8.001 -24.140 2.952 1.00 76.75 78 SER A C 1
ATOM 612 O O . SER A 1 78 ? 8.252 -22.943 2.819 1.00 76.75 78 SER A O 1
ATOM 614 N N . PHE A 1 79 ? 6.813 -24.563 3.401 1.00 81.44 79 PHE A N 1
ATOM 615 C CA . PHE A 1 79 ? 5.712 -23.656 3.766 1.00 81.44 79 PHE A CA 1
ATOM 616 C C . PHE A 1 79 ? 5.866 -23.028 5.162 1.00 81.44 79 PHE A C 1
ATOM 618 O O . PHE A 1 79 ? 5.264 -22.001 5.462 1.00 81.44 79 PHE A O 1
ATOM 625 N N . PHE A 1 80 ? 6.627 -23.660 6.060 1.00 87.88 80 PHE A N 1
ATOM 626 C CA . PHE A 1 80 ? 6.796 -23.204 7.442 1.00 87.88 80 PHE A CA 1
ATOM 627 C C . PHE A 1 80 ? 8.204 -22.664 7.671 1.00 87.88 80 PHE A C 1
ATOM 629 O O . PHE A 1 80 ? 9.018 -23.287 8.353 1.00 87.88 80 PHE A O 1
ATOM 636 N N . THR A 1 81 ? 8.479 -21.465 7.159 1.00 90.38 81 THR A N 1
ATOM 637 C CA . THR A 1 81 ? 9.774 -20.808 7.374 1.00 90.38 81 THR A CA 1
ATOM 638 C C . THR A 1 81 ? 9.771 -19.840 8.555 1.00 90.38 81 THR A C 1
ATOM 640 O O . THR A 1 81 ? 8.740 -19.363 9.039 1.00 90.38 81 THR A O 1
ATOM 643 N N . LYS A 1 82 ? 10.971 -19.474 9.013 1.00 94.12 82 LYS A N 1
ATOM 644 C CA . LYS A 1 82 ? 11.152 -18.412 10.015 1.00 94.12 82 LYS A CA 1
ATOM 645 C C . LYS A 1 82 ? 10.530 -17.073 9.580 1.00 94.12 82 LYS A C 1
ATOM 647 O O . LYS A 1 82 ? 10.106 -16.314 10.445 1.00 94.12 82 LYS A O 1
ATOM 652 N N . TRP A 1 83 ? 10.455 -16.799 8.278 1.00 94.56 83 TRP A N 1
ATOM 653 C CA . TRP A 1 83 ? 9.935 -15.552 7.711 1.00 94.56 83 TRP A CA 1
ATOM 654 C C . TRP A 1 83 ? 8.406 -15.524 7.735 1.00 94.56 83 TRP A C 1
ATOM 656 O O . TRP A 1 83 ? 7.822 -14.608 8.328 1.00 94.56 83 TRP A O 1
ATOM 666 N N . HIS A 1 84 ? 7.774 -16.617 7.289 1.00 92.94 84 HIS A N 1
ATOM 667 C CA . HIS A 1 84 ? 6.330 -16.822 7.425 1.00 92.94 84 HIS A CA 1
ATOM 668 C C . HIS A 1 84 ? 5.885 -16.713 8.885 1.00 92.94 84 HIS A C 1
ATOM 670 O O . HIS A 1 84 ? 4.848 -16.126 9.179 1.00 92.94 84 HIS A O 1
ATOM 676 N N . ALA A 1 85 ? 6.685 -17.211 9.836 1.00 94.94 85 ALA A N 1
ATOM 677 C CA . ALA A 1 85 ? 6.378 -17.107 11.263 1.00 94.94 85 ALA A CA 1
ATOM 678 C C . ALA A 1 85 ? 6.283 -15.652 11.762 1.00 94.94 85 ALA A C 1
ATOM 680 O O . ALA A 1 85 ? 5.403 -15.327 12.572 1.00 94.94 85 ALA A O 1
ATOM 681 N N . VAL A 1 86 ? 7.164 -14.763 11.286 1.00 96.69 86 VAL A N 1
ATOM 682 C CA . VAL A 1 86 ? 7.114 -13.329 11.623 1.00 96.69 86 VAL A CA 1
ATOM 683 C C . VAL A 1 86 ? 5.833 -12.708 11.073 1.00 96.69 86 VAL A C 1
ATOM 685 O O . VAL A 1 86 ? 5.119 -12.030 11.816 1.00 96.69 86 VAL A O 1
ATOM 688 N N . TRP A 1 87 ? 5.499 -12.976 9.810 1.00 95.56 87 TRP A N 1
ATOM 689 C CA . TRP A 1 87 ? 4.284 -12.442 9.202 1.00 95.56 87 TRP A CA 1
ATOM 690 C C . TRP A 1 87 ? 3.012 -12.991 9.857 1.00 95.56 87 TRP A C 1
ATOM 692 O O . TRP A 1 87 ? 2.169 -12.220 10.327 1.00 95.56 87 TRP A O 1
ATOM 702 N N . TYR A 1 88 ? 2.895 -14.314 9.977 1.00 95.88 88 TYR A N 1
ATOM 703 C CA . TYR A 1 88 ? 1.717 -14.977 10.533 1.00 95.88 88 TYR A CA 1
ATOM 704 C C . TYR A 1 88 ? 1.471 -14.596 11.991 1.00 95.88 88 TYR A C 1
ATOM 706 O O . TYR A 1 88 ? 0.312 -14.464 12.392 1.00 95.88 88 TYR A O 1
ATOM 714 N N . SER A 1 89 ? 2.517 -14.369 12.792 1.00 97.75 89 SER A N 1
ATOM 715 C CA . SER A 1 89 ? 2.339 -13.879 14.166 1.00 97.75 89 SER A CA 1
ATOM 716 C C . SER A 1 89 ? 1.726 -12.476 14.198 1.00 97.75 89 SER A C 1
ATOM 718 O O . SER A 1 89 ? 0.760 -12.253 14.930 1.00 97.75 89 SER A O 1
ATOM 720 N N . GLY A 1 90 ? 2.192 -11.555 13.350 1.00 97.88 90 GLY A N 1
ATOM 721 C CA . GLY A 1 90 ? 1.619 -10.213 13.235 1.00 97.88 90 GLY A CA 1
ATOM 722 C C . GLY A 1 90 ? 0.180 -10.226 12.713 1.00 97.88 90 GLY A C 1
ATOM 723 O O . GLY A 1 90 ? -0.698 -9.587 13.299 1.00 97.88 90 GLY A O 1
ATOM 724 N N . ALA A 1 91 ? -0.092 -11.015 11.669 1.00 97.62 91 ALA A N 1
ATOM 725 C CA . ALA A 1 91 ? -1.436 -11.198 11.118 1.00 97.62 91 ALA A CA 1
ATOM 726 C C . ALA A 1 91 ? -2.406 -11.796 12.151 1.00 97.62 91 ALA A C 1
ATOM 728 O O . ALA A 1 91 ? -3.544 -11.332 12.289 1.00 97.62 91 ALA A O 1
ATOM 729 N N . THR A 1 92 ? -1.937 -12.777 12.932 1.00 97.88 92 THR A N 1
ATOM 730 C CA . THR A 1 92 ? -2.700 -13.388 14.028 1.00 97.88 92 THR A CA 1
ATOM 731 C C . THR A 1 92 ? -2.979 -12.374 15.128 1.00 97.88 92 THR A C 1
ATOM 733 O O . THR A 1 92 ? -4.125 -12.248 15.550 1.00 97.88 92 THR A O 1
ATOM 736 N N . ALA A 1 93 ? -1.972 -11.616 15.573 1.00 98.31 93 ALA A N 1
ATOM 737 C CA . ALA A 1 93 ? -2.136 -10.615 16.623 1.00 98.31 93 ALA A CA 1
ATOM 738 C C . ALA A 1 93 ? -3.144 -9.526 16.220 1.00 98.31 93 ALA A C 1
ATOM 740 O O . ALA A 1 93 ? -4.047 -9.201 16.995 1.00 98.31 93 ALA A O 1
ATOM 741 N N . TYR A 1 94 ? -3.030 -9.010 14.992 1.00 98.38 94 TYR A N 1
ATOM 742 C CA . TYR A 1 94 ? -3.940 -8.009 14.436 1.00 98.38 94 TYR A CA 1
ATOM 743 C C . TYR A 1 94 ? -5.383 -8.525 14.357 1.00 98.38 94 TYR A C 1
ATOM 745 O O . TYR A 1 94 ? -6.302 -7.919 14.917 1.00 98.38 94 TYR A O 1
ATOM 753 N N . SER A 1 95 ? -5.576 -9.688 13.729 1.00 98.06 95 SER A N 1
ATOM 754 C CA . SER A 1 95 ? -6.898 -10.294 13.540 1.00 98.06 95 SER A CA 1
ATOM 755 C C . SER A 1 95 ? -7.540 -10.681 14.872 1.00 98.06 95 SER A C 1
ATOM 757 O O . SER A 1 95 ? -8.712 -10.386 15.110 1.00 98.06 95 SER A O 1
ATOM 759 N N . ALA A 1 96 ? -6.769 -11.288 15.779 1.00 97.31 96 ALA A N 1
ATOM 760 C CA . ALA A 1 96 ? -7.248 -11.692 17.095 1.00 97.31 96 ALA A CA 1
ATOM 761 C C . ALA A 1 96 ? -7.663 -10.489 17.945 1.00 97.31 96 ALA A C 1
ATOM 763 O O . ALA A 1 96 ? -8.674 -10.569 18.639 1.00 97.31 96 ALA A O 1
ATOM 764 N N . PHE A 1 97 ? -6.938 -9.367 17.877 1.00 97.81 97 PHE A N 1
ATOM 765 C CA . PHE A 1 97 ? -7.319 -8.158 18.606 1.00 97.81 97 PHE A CA 1
ATOM 766 C C . PHE A 1 97 ? -8.642 -7.570 18.100 1.00 97.81 97 PHE A C 1
ATOM 768 O O . PHE A 1 97 ? -9.510 -7.250 18.916 1.00 97.81 97 PHE A O 1
ATOM 775 N N . ILE A 1 98 ? -8.833 -7.490 16.776 1.00 96.81 98 ILE A N 1
ATOM 776 C CA . ILE A 1 98 ? -10.103 -7.046 16.181 1.00 96.81 98 ILE A CA 1
ATOM 777 C C . ILE A 1 98 ? -11.236 -7.977 16.623 1.00 96.81 98 ILE A C 1
ATOM 779 O O . ILE A 1 98 ? -12.224 -7.515 17.193 1.00 96.81 98 ILE A O 1
ATOM 783 N N . LEU A 1 99 ? -11.081 -9.291 16.435 1.00 95.94 99 LEU A N 1
ATOM 784 C CA . LEU A 1 99 ? -12.102 -10.270 16.818 1.00 95.94 99 LEU A CA 1
ATOM 785 C C . LEU A 1 99 ? -12.397 -10.242 18.322 1.00 95.94 99 LEU A C 1
ATOM 787 O O . LEU A 1 99 ? -13.559 -10.331 18.707 1.00 95.94 99 LEU A O 1
ATOM 791 N N . PHE A 1 100 ? -11.385 -10.062 19.173 1.00 95.31 100 PHE A N 1
ATOM 792 C CA . PHE A 1 100 ? -11.553 -9.920 20.620 1.00 95.31 100 PHE A CA 1
ATOM 793 C C . PHE A 1 100 ? -12.345 -8.661 20.992 1.00 95.31 100 PHE A C 1
ATOM 795 O O . PHE A 1 100 ? -13.221 -8.709 21.859 1.00 95.31 100 PHE A O 1
ATOM 802 N N . ALA A 1 101 ? -12.063 -7.531 20.344 1.00 95.31 101 ALA A N 1
ATOM 803 C CA . ALA A 1 101 ? -12.786 -6.292 20.596 1.00 95.31 101 ALA A CA 1
ATOM 804 C C . ALA A 1 101 ? -14.252 -6.392 20.141 1.00 95.31 101 ALA A C 1
ATOM 806 O O . ALA A 1 101 ? -15.150 -5.964 20.866 1.00 95.31 101 ALA A O 1
ATOM 807 N N . LEU A 1 102 ? -14.503 -7.026 18.991 1.00 94.81 102 LEU A N 1
ATOM 808 C CA . LEU A 1 102 ? -15.854 -7.308 18.497 1.00 94.81 102 LEU A CA 1
ATOM 809 C C . LEU A 1 102 ? -16.598 -8.311 19.381 1.00 94.81 102 LEU A C 1
ATOM 811 O O . LEU A 1 102 ? -17.770 -8.113 19.688 1.00 94.81 102 LEU A O 1
ATOM 815 N N . TRP A 1 103 ? -15.907 -9.346 19.856 1.00 93.62 103 TRP A N 1
ATOM 816 C CA . TRP A 1 103 ? -16.437 -10.311 20.816 1.00 93.62 103 TRP A CA 1
ATOM 817 C C . TRP A 1 103 ? -16.891 -9.636 22.112 1.00 93.62 103 TRP A C 1
ATOM 819 O O . TRP A 1 103 ? -17.963 -9.943 22.621 1.00 93.62 103 TRP A O 1
ATOM 829 N N . ARG A 1 104 ? -16.121 -8.665 22.614 1.00 92.62 104 ARG A N 1
ATOM 830 C CA . ARG A 1 104 ? -16.490 -7.873 23.797 1.00 92.62 104 ARG A CA 1
ATOM 831 C C . ARG A 1 104 ? -17.655 -6.910 23.579 1.00 92.62 104 ARG A C 1
ATOM 833 O O . ARG A 1 104 ? -18.251 -6.480 24.563 1.00 92.62 104 ARG A O 1
ATOM 840 N N . LEU A 1 105 ? -17.923 -6.523 22.335 1.00 91.50 105 LEU A N 1
ATOM 841 C CA . LEU A 1 105 ? -19.076 -5.699 21.975 1.00 91.50 105 LEU A CA 1
ATOM 842 C C . LEU A 1 105 ? -20.339 -6.533 21.736 1.00 91.50 105 LEU A C 1
ATOM 844 O O . LEU A 1 105 ? -21.432 -5.974 21.751 1.00 91.50 105 LEU A O 1
ATOM 848 N N . ALA A 1 106 ? -20.204 -7.840 21.507 1.00 88.56 106 ALA A N 1
ATOM 849 C CA . ALA A 1 106 ? -21.343 -8.715 21.292 1.00 88.56 106 ALA A CA 1
ATOM 850 C C . ALA A 1 106 ? -22.195 -8.827 22.568 1.00 88.56 106 ALA A C 1
ATOM 852 O O . ALA A 1 106 ? -21.676 -9.025 23.665 1.00 88.56 106 ALA A O 1
ATOM 853 N N . GLU A 1 107 ? -23.519 -8.745 22.412 1.00 83.75 107 GLU A N 1
ATOM 854 C CA . GLU A 1 107 ? -24.477 -8.844 23.526 1.00 83.75 107 GLU A CA 1
ATOM 855 C C . GLU A 1 107 ? -24.409 -10.197 24.249 1.00 83.75 107 GLU A C 1
ATOM 857 O O . GLU A 1 107 ? -24.660 -10.288 25.450 1.00 83.75 107 GLU A O 1
ATOM 862 N N . ALA A 1 108 ? -24.054 -11.255 23.517 1.00 81.38 108 ALA A N 1
ATOM 863 C CA . ALA A 1 108 ? -23.856 -12.591 24.048 1.00 81.38 108 ALA A CA 1
ATOM 864 C C . ALA A 1 108 ? -22.594 -13.228 23.444 1.00 81.38 108 ALA A C 1
ATOM 866 O O . ALA A 1 108 ? -22.297 -12.999 22.266 1.00 81.38 108 ALA A O 1
ATOM 867 N N . PRO A 1 109 ? -21.875 -14.080 24.202 1.00 79.19 109 PRO A N 1
ATOM 868 C CA . PRO A 1 109 ? -20.745 -14.820 23.664 1.00 79.19 109 PRO A CA 1
ATOM 869 C C . PRO A 1 109 ? -21.181 -15.686 22.470 1.00 79.19 109 PRO A C 1
ATOM 871 O O . PRO A 1 109 ? -22.208 -16.371 22.552 1.00 79.19 109 PRO A O 1
ATOM 874 N N . PRO A 1 110 ? -20.403 -15.712 21.375 1.00 82.31 110 PRO A N 1
ATOM 875 C CA . PRO A 1 110 ? -20.680 -16.566 20.242 1.00 82.31 110 PRO A CA 1
ATOM 876 C C . PRO A 1 110 ? -20.610 -18.022 20.683 1.00 82.31 110 PRO A C 1
ATOM 878 O O . PRO A 1 110 ? -19.667 -18.459 21.348 1.00 82.31 110 PRO A O 1
ATOM 881 N N . LYS A 1 111 ? -21.625 -18.794 20.299 1.00 87.12 111 LYS A N 1
ATOM 882 C CA . LYS A 1 111 ? -21.592 -20.243 20.478 1.00 87.12 111 LYS A CA 1
ATOM 883 C C . LYS A 1 111 ? -20.537 -20.812 19.533 1.00 87.12 111 LYS A C 1
ATOM 885 O O . LYS A 1 111 ? -20.516 -20.453 18.356 1.00 87.12 111 LYS A O 1
ATOM 890 N N . ILE A 1 112 ? -19.706 -21.728 20.029 1.00 87.62 112 ILE A N 1
ATOM 891 C CA . ILE A 1 112 ? -18.711 -22.455 19.224 1.00 87.62 112 ILE A CA 1
ATOM 892 C C . ILE A 1 112 ? -19.433 -23.561 18.437 1.00 87.62 112 ILE A C 1
ATOM 894 O O . ILE A 1 112 ? -19.270 -24.755 18.668 1.00 87.62 112 ILE A O 1
ATOM 898 N N . THR A 1 113 ? -20.323 -23.136 17.547 1.00 92.06 113 THR A N 1
ATOM 899 C CA . THR A 1 113 ? -21.038 -23.954 16.566 1.00 92.06 113 THR A CA 1
ATOM 900 C C . THR A 1 113 ? -20.992 -23.217 15.228 1.00 92.06 113 THR A C 1
ATOM 902 O O . THR A 1 113 ? -20.929 -21.985 15.235 1.00 92.06 113 THR A O 1
ATOM 905 N N . PRO A 1 114 ? -21.078 -23.903 14.073 1.00 88.38 114 PRO A N 1
ATOM 906 C CA . PRO A 1 114 ? -21.077 -23.229 12.771 1.00 88.38 114 PRO A CA 1
ATOM 907 C C . PRO A 1 114 ? -22.124 -22.109 12.672 1.00 88.38 114 PRO A C 1
ATOM 909 O O . PRO A 1 114 ? -21.822 -21.008 12.228 1.00 88.38 114 PRO A O 1
ATOM 912 N N . SER A 1 115 ? -23.335 -22.349 13.186 1.00 90.00 115 SER A N 1
ATOM 913 C CA . SER A 1 115 ? -24.408 -21.349 13.243 1.00 90.00 115 SER A CA 1
ATOM 914 C C . SER A 1 115 ? -24.119 -20.181 14.192 1.00 90.00 115 SER A C 1
ATOM 916 O O . SER A 1 115 ? -24.498 -19.050 13.897 1.00 90.00 115 SER A O 1
ATOM 918 N N . GLY A 1 116 ? -23.450 -20.430 15.321 1.00 88.56 116 GLY A N 1
ATOM 919 C CA . GLY A 1 116 ? -23.077 -19.394 16.283 1.00 88.56 116 GLY A CA 1
ATOM 920 C C . GLY A 1 116 ? -21.959 -18.495 15.764 1.00 88.56 116 GLY A C 1
ATOM 921 O O . GLY A 1 116 ? -22.047 -17.277 15.898 1.00 88.56 116 GLY A O 1
ATOM 922 N N . LEU A 1 117 ? -20.952 -19.085 15.115 1.00 87.69 117 LEU A N 1
ATOM 923 C CA . LEU A 1 117 ? -19.863 -18.357 14.464 1.00 87.69 117 LEU A CA 1
ATOM 924 C C . LEU A 1 117 ? -20.365 -17.549 13.265 1.00 87.69 117 LEU A C 1
ATOM 926 O O . LEU A 1 117 ? -19.997 -16.385 13.128 1.00 87.69 117 LEU A O 1
ATOM 930 N N . TRP A 1 118 ? -21.252 -18.128 12.448 1.00 87.75 118 TRP A N 1
ATOM 931 C CA . TRP A 1 118 ? -21.915 -17.403 11.363 1.00 87.75 118 TRP A CA 1
ATOM 932 C C . TRP A 1 118 ? -22.711 -16.212 11.897 1.00 87.75 118 TRP A C 1
ATOM 934 O O . TRP A 1 118 ? -22.510 -15.090 11.445 1.00 87.75 118 TRP A O 1
ATOM 944 N N . GLY A 1 119 ? -23.542 -16.433 12.922 1.00 89.25 119 GLY A N 1
ATOM 945 C CA . GLY A 1 119 ? -24.318 -15.368 13.555 1.00 89.25 119 GLY A CA 1
ATOM 946 C C . GLY A 1 119 ? -23.446 -14.251 14.131 1.00 89.25 119 GLY A C 1
ATOM 947 O O . GLY A 1 119 ? -23.800 -13.083 14.011 1.00 89.25 119 GLY A O 1
ATOM 948 N N . PHE A 1 120 ? -22.291 -14.581 14.713 1.00 88.88 120 PHE A N 1
ATOM 949 C CA . PHE A 1 120 ? -21.322 -13.579 15.159 1.00 88.88 120 PHE A CA 1
ATOM 950 C C . PHE A 1 120 ? -20.744 -12.784 13.991 1.00 88.88 120 PHE A C 1
ATOM 952 O O . PHE A 1 120 ? -20.774 -11.559 14.026 1.00 88.88 120 PHE A O 1
ATOM 959 N N . ALA A 1 121 ? -20.277 -13.468 12.945 1.00 87.62 121 ALA A N 1
ATOM 960 C CA . ALA A 1 121 ? -19.673 -12.829 11.781 1.00 87.62 121 ALA A CA 1
ATOM 961 C C . ALA A 1 121 ? -20.648 -11.902 11.034 1.00 87.62 121 ALA A C 1
ATOM 963 O O . ALA A 1 121 ? -20.230 -10.869 10.513 1.00 87.62 121 ALA A O 1
ATOM 964 N N . THR A 1 122 ? -21.944 -12.230 11.014 1.00 88.81 122 THR A N 1
ATOM 965 C CA . THR A 1 122 ? -22.972 -11.416 10.346 1.00 88.81 122 THR A CA 1
ATOM 966 C C . THR A 1 122 ? -23.550 -10.298 11.214 1.00 88.81 122 THR A C 1
ATOM 968 O O . THR A 1 122 ? -24.155 -9.379 10.668 1.00 88.81 122 THR A O 1
ATOM 971 N N . ASN A 1 123 ? -23.366 -10.345 12.538 1.00 90.56 123 ASN A N 1
ATOM 972 C CA . ASN A 1 123 ? -23.941 -9.379 13.488 1.00 90.56 123 ASN A CA 1
ATOM 973 C C . ASN A 1 123 ? -22.884 -8.476 14.143 1.00 90.56 123 ASN A C 1
ATOM 975 O O . ASN A 1 123 ? -23.047 -8.031 15.280 1.00 90.56 123 ASN A O 1
ATOM 979 N N . VAL A 1 124 ? -21.786 -8.201 13.442 1.00 92.44 124 VAL A N 1
ATOM 980 C CA . VAL A 1 124 ? -20.771 -7.251 13.912 1.00 92.44 124 VAL A CA 1
ATOM 981 C C . VAL A 1 124 ? -21.206 -5.797 13.678 1.00 92.44 124 VAL A C 1
ATOM 983 O O . VAL A 1 124 ? -22.026 -5.531 12.794 1.00 92.44 124 VAL A O 1
ATOM 986 N N . PRO A 1 125 ? -20.659 -4.821 14.430 1.00 92.44 125 PRO A N 1
ATOM 987 C CA . PRO A 1 125 ? -20.917 -3.405 14.195 1.00 92.44 125 PRO A CA 1
ATOM 988 C C . PRO A 1 125 ? -20.657 -3.005 12.738 1.00 92.44 125 PRO A C 1
ATOM 990 O O . PRO A 1 125 ? -19.770 -3.547 12.066 1.00 92.44 125 PRO A O 1
ATOM 993 N N . LYS A 1 126 ? -21.416 -2.017 12.248 1.00 92.38 126 LYS A N 1
ATOM 994 C CA . LYS A 1 126 ? -21.260 -1.505 10.880 1.00 92.38 126 LYS A CA 1
ATOM 995 C C . LYS A 1 126 ? -19.798 -1.129 10.616 1.00 92.38 126 LYS A C 1
ATOM 997 O O . LYS A 1 126 ? -19.142 -0.522 11.457 1.00 92.38 126 LYS A O 1
ATOM 1002 N N . GLY A 1 127 ? -19.308 -1.484 9.430 1.00 92.88 127 GLY A N 1
ATOM 1003 C CA . GLY A 1 127 ? -17.921 -1.250 9.021 1.00 92.88 127 GLY A CA 1
ATOM 1004 C C . GLY A 1 127 ? -16.947 -2.379 9.374 1.00 92.88 127 GLY A C 1
ATOM 1005 O O . GLY A 1 127 ? -15.858 -2.398 8.823 1.00 92.88 127 GLY A O 1
ATOM 1006 N N . TYR A 1 128 ? -17.327 -3.361 10.200 1.00 95.44 128 TYR A N 1
ATOM 1007 C CA . TYR A 1 128 ? -16.458 -4.511 10.502 1.00 95.44 128 TYR A CA 1
ATOM 1008 C C . TYR A 1 128 ? -16.769 -5.772 9.693 1.00 95.44 128 TYR A C 1
ATOM 1010 O O . TYR A 1 128 ? -15.913 -6.646 9.599 1.00 95.44 128 TYR A O 1
ATOM 1018 N N . GLY A 1 129 ? -17.954 -5.871 9.080 1.00 95.56 129 GLY A N 1
ATOM 1019 C CA . GLY A 1 129 ? -18.370 -7.078 8.353 1.00 95.56 129 GLY A CA 1
ATOM 1020 C C . GLY A 1 129 ? -17.389 -7.487 7.250 1.00 95.56 129 GLY A C 1
ATOM 1021 O O . GLY A 1 129 ? -16.996 -8.647 7.178 1.00 95.56 129 GLY A O 1
ATOM 1022 N N . ALA A 1 130 ? -16.923 -6.521 6.450 1.00 96.38 130 ALA A N 1
ATOM 1023 C CA . ALA A 1 130 ? -15.939 -6.766 5.397 1.00 96.38 130 ALA A CA 1
ATOM 1024 C C . ALA A 1 130 ? -14.602 -7.275 5.958 1.00 96.38 130 ALA A C 1
ATOM 1026 O O . ALA A 1 130 ? -14.033 -8.211 5.411 1.00 96.38 130 ALA A O 1
ATOM 1027 N N . SER A 1 131 ? -14.125 -6.725 7.075 1.00 96.88 131 SER A N 1
ATOM 1028 C CA . SER A 1 131 ? -12.865 -7.158 7.689 1.00 96.88 131 SER A CA 1
ATOM 1029 C C . SER A 1 131 ? -12.965 -8.505 8.381 1.00 96.88 131 SER A C 1
ATOM 1031 O O . SER A 1 131 ? -12.025 -9.282 8.312 1.00 96.88 131 SER A O 1
ATOM 1033 N N . VAL A 1 132 ? -14.104 -8.830 8.995 1.00 97.19 132 VAL A N 1
ATOM 1034 C CA . VAL A 1 132 ? -14.340 -10.173 9.546 1.00 97.19 132 VAL A CA 1
ATOM 1035 C C . VAL A 1 132 ? -14.405 -11.213 8.428 1.00 97.19 132 VAL A C 1
ATOM 1037 O O . VAL A 1 132 ? -13.804 -12.279 8.558 1.00 97.19 132 VAL A O 1
ATOM 1040 N N . ALA A 1 133 ? -15.060 -10.888 7.309 1.00 96.81 133 ALA A N 1
ATOM 1041 C CA . ALA A 1 133 ? -15.011 -11.717 6.109 1.00 96.81 133 ALA A CA 1
ATOM 1042 C C . ALA A 1 133 ? -13.575 -11.838 5.576 1.00 96.81 133 ALA A C 1
ATOM 1044 O O . ALA A 1 133 ? -13.145 -12.941 5.262 1.00 96.81 133 ALA A O 1
ATOM 1045 N N . GLY A 1 134 ? -12.815 -10.740 5.553 1.00 97.69 134 GLY A N 1
ATOM 1046 C CA . GLY A 1 134 ? -11.399 -10.719 5.191 1.00 97.69 134 GLY A CA 1
ATOM 1047 C C . GLY A 1 134 ? -10.551 -11.667 6.033 1.00 97.69 134 GLY A C 1
ATOM 1048 O O . GLY A 1 134 ? -9.822 -12.477 5.472 1.00 97.69 134 GLY A O 1
ATOM 1049 N N . ILE A 1 135 ? -10.708 -11.635 7.361 1.00 97.62 135 ILE A N 1
ATOM 1050 C CA . ILE A 1 135 ? -9.979 -12.511 8.292 1.00 97.62 135 ILE A CA 1
ATOM 1051 C C . ILE A 1 135 ? -10.305 -13.980 8.007 1.00 97.62 135 ILE A C 1
ATOM 1053 O O . ILE A 1 135 ? -9.406 -14.820 7.971 1.00 97.62 135 ILE A O 1
ATOM 1057 N N . ALA A 1 136 ? -11.584 -14.291 7.777 1.00 95.94 136 ALA A N 1
ATOM 1058 C CA . ALA A 1 136 ? -12.003 -15.641 7.422 1.00 95.94 136 ALA A CA 1
ATOM 1059 C C . ALA A 1 136 ? -11.411 -16.073 6.070 1.00 95.94 136 ALA A C 1
ATOM 1061 O O . ALA A 1 136 ? -10.790 -17.129 5.996 1.00 95.94 136 ALA A O 1
ATOM 1062 N N . ILE A 1 137 ? -11.554 -15.250 5.026 1.00 97.31 137 ILE A N 1
ATOM 1063 C CA . ILE A 1 137 ? -11.023 -15.519 3.682 1.00 97.31 137 ILE A CA 1
ATOM 1064 C C . ILE A 1 137 ? -9.509 -15.716 3.738 1.00 97.31 137 ILE A C 1
ATOM 1066 O O . ILE A 1 137 ? -9.025 -16.690 3.177 1.00 97.31 137 ILE A O 1
ATOM 1070 N N . PHE A 1 138 ? -8.773 -14.857 4.444 1.00 96.25 138 PHE A N 1
ATOM 1071 C CA . PHE A 1 138 ? -7.322 -14.961 4.591 1.00 96.25 138 PHE A CA 1
ATOM 1072 C C . PHE A 1 138 ? -6.921 -16.280 5.262 1.00 96.25 138 PHE A C 1
ATOM 1074 O O . PHE A 1 138 ? -6.100 -17.018 4.727 1.00 96.25 138 PHE A O 1
ATOM 1081 N N . GLY A 1 139 ? -7.555 -16.625 6.390 1.00 94.38 139 GLY A N 1
ATOM 1082 C CA . GLY A 1 139 ? -7.270 -17.872 7.103 1.00 94.38 139 GLY A CA 1
ATOM 1083 C C . GLY A 1 139 ? -7.594 -19.126 6.285 1.00 94.38 139 GLY A C 1
ATOM 1084 O O . GLY A 1 139 ? -6.788 -20.054 6.233 1.00 94.38 139 GLY A O 1
ATOM 1085 N N . PHE A 1 140 ? -8.748 -19.153 5.609 1.00 95.44 140 PHE A N 1
ATOM 1086 C CA . PHE A 1 140 ? -9.112 -20.265 4.726 1.00 95.44 140 PHE A CA 1
ATOM 1087 C C . PHE A 1 140 ? -8.204 -20.347 3.501 1.00 95.44 140 PHE A C 1
ATOM 1089 O O . PHE A 1 140 ? -7.819 -21.448 3.121 1.00 95.44 140 PHE A O 1
ATOM 1096 N N . SER A 1 141 ? -7.847 -19.207 2.907 1.00 94.69 141 SER A N 1
ATOM 1097 C CA . SER A 1 141 ? -6.990 -19.163 1.721 1.00 94.69 141 SER A CA 1
ATOM 1098 C C . SER A 1 141 ? -5.572 -19.595 2.050 1.00 94.69 141 SER A C 1
ATOM 1100 O O . SER A 1 141 ? -5.031 -20.370 1.288 1.00 94.69 141 SER A O 1
ATOM 1102 N N . GLY A 1 142 ? -5.005 -19.221 3.203 1.00 90.38 142 GLY A N 1
ATOM 1103 C CA . GLY A 1 142 ? -3.681 -19.707 3.618 1.00 90.38 142 GLY A CA 1
ATOM 1104 C C . GLY A 1 142 ? -3.643 -21.215 3.870 1.00 90.38 142 GLY A C 1
ATOM 1105 O O . GLY A 1 142 ? -2.677 -21.886 3.524 1.00 90.38 142 GLY A O 1
ATOM 1106 N N . PHE A 1 143 ? -4.722 -21.788 4.409 1.00 90.25 143 PHE A N 1
ATOM 1107 C CA . PHE A 1 143 ? -4.835 -23.245 4.503 1.00 90.25 143 PHE A CA 1
ATOM 1108 C C . PHE A 1 143 ? -5.016 -23.901 3.127 1.00 90.25 143 PHE A C 1
ATOM 1110 O O . PHE A 1 143 ? -4.436 -24.953 2.860 1.00 90.25 143 PHE A O 1
ATOM 1117 N N . ALA A 1 144 ? -5.822 -23.293 2.253 1.00 90.69 144 ALA A N 1
ATOM 1118 C CA . ALA A 1 144 ? -6.008 -23.768 0.889 1.00 90.69 144 ALA A CA 1
ATOM 1119 C C . ALA A 1 144 ? -4.702 -23.699 0.090 1.00 90.69 144 ALA A C 1
ATOM 1121 O O . ALA A 1 144 ? -4.425 -24.642 -0.631 1.00 90.69 144 ALA A O 1
ATOM 1122 N N . ASP A 1 145 ? -3.902 -22.653 0.275 1.00 87.88 145 ASP A N 1
ATOM 1123 C CA . ASP A 1 145 ? -2.585 -22.431 -0.326 1.00 87.88 145 ASP A CA 1
ATOM 1124 C C . ASP A 1 145 ? -1.599 -23.541 0.040 1.00 87.88 145 ASP A C 1
ATOM 1126 O O . ASP A 1 145 ? -1.038 -24.211 -0.825 1.00 87.88 145 ASP A O 1
ATOM 1130 N N . MET A 1 146 ? -1.524 -23.855 1.337 1.00 85.12 146 MET A N 1
ATOM 1131 C CA . MET A 1 146 ? -0.753 -24.985 1.850 1.00 85.12 146 MET A CA 1
ATOM 1132 C C . MET A 1 146 ? -1.143 -26.304 1.156 1.00 85.12 146 MET 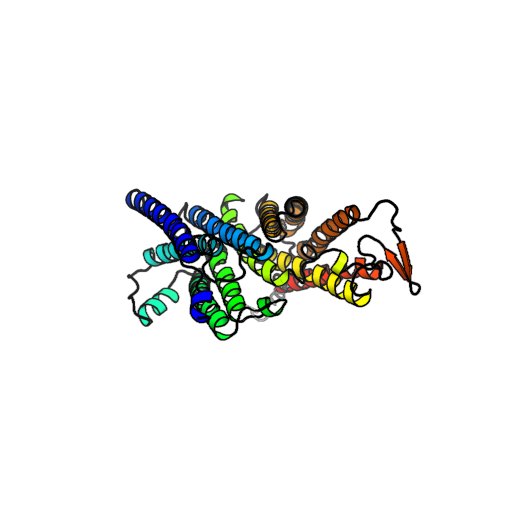A C 1
ATOM 1134 O O . MET A 1 146 ? -0.286 -27.089 0.743 1.00 85.12 146 MET A O 1
ATOM 1138 N N . LEU A 1 147 ? -2.447 -26.566 1.018 1.00 86.50 147 LEU A N 1
ATOM 1139 C CA . LEU A 1 147 ? -2.933 -27.751 0.308 1.00 86.50 147 LEU A CA 1
ATOM 1140 C C . LEU A 1 147 ? -2.649 -27.674 -1.196 1.00 86.50 147 LEU A C 1
ATOM 1142 O O . LEU A 1 147 ? -2.304 -28.690 -1.795 1.00 86.50 147 LEU A O 1
ATOM 1146 N N . TRP A 1 148 ? -2.790 -26.496 -1.800 1.00 87.19 148 TRP A N 1
ATOM 1147 C CA . TRP A 1 148 ? -2.619 -26.268 -3.229 1.00 87.19 148 TRP A CA 1
ATOM 1148 C C . TRP A 1 148 ? -1.211 -26.646 -3.664 1.00 87.19 148 TRP A C 1
ATOM 1150 O O . TRP A 1 148 ? -1.049 -27.517 -4.519 1.00 87.19 148 TRP A O 1
ATOM 1160 N N . HIS A 1 149 ? -0.204 -26.129 -2.965 1.00 83.06 149 HIS A N 1
ATOM 1161 C CA . HIS A 1 149 ? 1.187 -26.482 -3.217 1.00 83.06 149 HIS A CA 1
ATOM 1162 C C . HIS A 1 149 ? 1.493 -27.958 -2.942 1.00 83.06 149 HIS A C 1
ATOM 1164 O O . HIS A 1 149 ? 2.259 -28.578 -3.680 1.00 83.06 149 HIS A O 1
ATOM 1170 N N . SER A 1 150 ? 0.839 -28.564 -1.944 1.00 79.12 150 SER A N 1
ATOM 1171 C CA . SER A 1 150 ? 0.993 -29.999 -1.659 1.00 79.12 150 SER A CA 1
ATOM 1172 C C . SER A 1 150 ? 0.485 -30.899 -2.796 1.00 79.12 150 SER A C 1
ATOM 1174 O O . SER A 1 150 ? 0.995 -32.007 -2.972 1.00 79.12 150 SER A O 1
ATOM 1176 N N . PHE A 1 151 ? -0.540 -30.466 -3.540 1.00 83.38 151 PHE A N 1
ATOM 1177 C CA . PHE A 1 151 ? -1.149 -31.256 -4.618 1.00 83.38 151 PHE A CA 1
ATOM 1178 C C . PHE A 1 151 ? -0.626 -30.899 -6.013 1.00 83.38 151 PHE A C 1
ATOM 1180 O O . PHE A 1 151 ? -0.505 -31.795 -6.850 1.00 83.38 151 PHE A O 1
ATOM 1187 N N . PHE A 1 152 ? -0.340 -29.622 -6.267 1.00 83.25 152 PHE A N 1
ATOM 1188 C CA . PHE A 1 152 ? -0.049 -29.091 -7.603 1.00 83.25 152 PHE A CA 1
ATOM 1189 C C . PHE A 1 152 ? 1.378 -28.547 -7.763 1.00 83.25 152 PHE A C 1
ATOM 1191 O O . PHE A 1 152 ? 1.789 -28.279 -8.890 1.00 83.25 152 PHE A O 1
ATOM 1198 N N . GLY A 1 153 ? 2.155 -28.465 -6.678 1.00 78.31 153 GLY A N 1
ATOM 1199 C CA . GLY A 1 153 ? 3.492 -27.870 -6.673 1.00 78.31 153 GLY A CA 1
ATOM 1200 C C . GLY A 1 153 ? 3.471 -26.348 -6.499 1.00 78.31 153 GLY A C 1
ATOM 1201 O O . GLY A 1 153 ? 2.418 -25.741 -6.314 1.00 78.31 153 GLY A O 1
ATOM 1202 N N . ILE A 1 154 ? 4.655 -25.738 -6.519 1.00 76.69 154 ILE A N 1
ATOM 1203 C CA . ILE A 1 154 ? 4.836 -24.288 -6.378 1.00 76.69 154 ILE A CA 1
ATOM 1204 C C . ILE A 1 154 ? 4.744 -23.642 -7.766 1.00 76.69 154 ILE A C 1
ATOM 1206 O O . ILE A 1 154 ? 5.474 -24.034 -8.679 1.00 76.69 154 ILE A O 1
ATOM 1210 N N . GLU A 1 155 ? 3.837 -22.679 -7.942 1.00 78.00 155 GLU A N 1
ATOM 1211 C CA . GLU A 1 155 ? 3.716 -21.908 -9.180 1.00 78.00 155 GLU A CA 1
ATOM 1212 C C . GLU A 1 155 ? 4.898 -20.940 -9.359 1.00 78.00 155 GLU A C 1
ATOM 1214 O O . GLU A 1 155 ? 5.346 -20.303 -8.410 1.00 78.00 155 GLU A O 1
ATOM 1219 N N . GLY A 1 156 ? 5.387 -20.794 -10.594 1.00 74.12 156 GLY A N 1
ATOM 1220 C CA . GLY A 1 156 ? 6.482 -19.880 -10.937 1.00 74.12 156 GLY A CA 1
ATOM 1221 C C . GLY A 1 156 ? 6.068 -18.802 -11.938 1.00 74.12 156 GLY A C 1
ATOM 1222 O O . GLY A 1 156 ? 5.088 -18.948 -12.669 1.00 74.12 156 GLY A O 1
ATOM 1223 N N . GLY A 1 157 ? 6.843 -17.718 -12.012 1.00 78.56 157 GLY A N 1
ATOM 1224 C CA . GLY A 1 157 ? 6.616 -16.639 -12.979 1.00 78.56 157 GLY A CA 1
ATOM 1225 C C . GLY A 1 157 ? 5.274 -15.930 -12.772 1.00 78.56 157 GLY A C 1
ATOM 1226 O O . GLY A 1 157 ? 4.893 -15.648 -11.644 1.00 78.56 157 GLY A O 1
ATOM 1227 N N . LEU A 1 158 ? 4.548 -15.635 -13.856 1.00 78.81 158 LEU A N 1
ATOM 1228 C CA . LEU A 1 158 ? 3.252 -14.941 -13.782 1.00 78.81 158 LEU A CA 1
ATOM 1229 C C . LEU A 1 158 ? 2.128 -15.803 -13.187 1.00 78.81 158 LEU A C 1
ATOM 1231 O O . LEU A 1 158 ? 1.157 -15.250 -12.673 1.00 78.81 158 LEU A O 1
ATOM 1235 N N . ASP A 1 159 ? 2.251 -17.132 -13.220 1.00 81.88 159 ASP A N 1
ATOM 1236 C CA . ASP A 1 159 ? 1.206 -18.037 -12.727 1.00 81.88 159 ASP A CA 1
ATOM 1237 C C . ASP A 1 159 ? 1.008 -17.900 -11.211 1.00 81.88 159 ASP A C 1
ATOM 1239 O O . ASP A 1 159 ? -0.117 -18.033 -10.723 1.00 81.88 159 ASP A O 1
ATOM 1243 N N . ILE A 1 160 ? 2.062 -17.526 -10.471 1.00 81.06 160 ILE A N 1
ATOM 1244 C CA . ILE A 1 160 ? 1.979 -17.274 -9.025 1.00 81.06 160 ILE A CA 1
ATOM 1245 C C . ILE A 1 160 ? 0.966 -16.166 -8.703 1.00 81.06 160 ILE A C 1
ATOM 1247 O O . ILE A 1 160 ? 0.216 -16.269 -7.733 1.00 81.06 160 ILE A O 1
ATOM 1251 N N . LEU A 1 161 ? 0.873 -15.154 -9.574 1.00 81.06 161 LEU A N 1
ATOM 1252 C CA . LEU A 1 161 ? -0.019 -14.002 -9.435 1.00 81.06 161 LEU A CA 1
ATOM 1253 C C . LEU A 1 161 ? -1.486 -14.387 -9.651 1.00 81.06 161 LEU A C 1
ATOM 1255 O O . LEU A 1 161 ? -2.390 -13.716 -9.159 1.00 81.06 161 LEU A O 1
ATOM 1259 N N . LEU A 1 162 ? -1.731 -15.457 -10.406 1.00 86.25 162 LEU A N 1
ATOM 1260 C CA . LEU A 1 162 ? -3.066 -15.890 -10.810 1.00 86.25 162 LEU A CA 1
ATOM 1261 C C . LEU A 1 162 ? -3.558 -17.108 -10.023 1.00 86.25 162 LEU A C 1
ATOM 1263 O O . LEU A 1 162 ? -4.700 -17.534 -10.223 1.00 86.25 162 LEU A O 1
ATOM 1267 N N . SER A 1 163 ? -2.733 -17.652 -9.122 1.00 87.88 163 SER A N 1
ATOM 1268 C CA . SER A 1 163 ? -3.120 -18.797 -8.305 1.00 87.88 163 SER A CA 1
ATOM 1269 C C . SER A 1 163 ? -4.345 -18.458 -7.441 1.00 87.88 163 SER A C 1
ATOM 1271 O O . SER A 1 163 ? -4.357 -17.432 -6.747 1.00 87.88 163 SER A O 1
ATOM 1273 N N . PRO A 1 164 ? -5.405 -19.293 -7.453 1.00 89.44 164 PRO A N 1
ATOM 1274 C CA . PRO A 1 164 ? -6.627 -19.014 -6.705 1.00 89.44 164 PRO A CA 1
ATOM 1275 C C . PRO A 1 164 ? -6.403 -18.815 -5.201 1.00 89.44 164 PRO A C 1
ATOM 1277 O O . PRO A 1 164 ? -7.091 -17.994 -4.589 1.00 89.44 164 PRO A O 1
ATOM 1280 N N . SER A 1 165 ? -5.455 -19.542 -4.602 1.00 91.00 165 SER A N 1
ATOM 1281 C CA . SER A 1 165 ? -5.123 -19.410 -3.181 1.00 91.00 165 SER A CA 1
ATOM 1282 C C . SER A 1 165 ? -4.433 -18.078 -2.881 1.00 91.00 165 SER A C 1
ATOM 1284 O O . SER A 1 165 ? -4.866 -17.377 -1.961 1.00 91.00 165 SER A O 1
ATOM 1286 N N . HIS A 1 166 ? -3.466 -17.659 -3.706 1.00 89.50 166 HIS A N 1
ATOM 1287 C CA . HIS A 1 166 ? -2.823 -16.345 -3.605 1.00 89.50 166 HIS A CA 1
ATOM 1288 C C . HIS A 1 166 ? -3.814 -15.192 -3.797 1.00 89.50 166 HIS A C 1
ATOM 1290 O O . HIS A 1 166 ? -3.794 -14.228 -3.032 1.00 89.50 166 HIS A O 1
ATOM 1296 N N . LEU A 1 167 ? -4.745 -15.295 -4.753 1.00 92.62 167 LEU A N 1
ATOM 1297 C CA . LEU A 1 167 ? -5.802 -14.292 -4.933 1.00 92.62 167 LEU A CA 1
ATOM 1298 C C . LEU A 1 167 ? -6.744 -14.228 -3.721 1.00 92.62 167 LEU A C 1
ATOM 1300 O O . LEU A 1 167 ? -7.154 -13.141 -3.302 1.00 92.62 167 LEU A O 1
ATOM 1304 N N . GLY A 1 168 ? -7.062 -15.377 -3.119 1.00 95.56 168 GLY A N 1
ATOM 1305 C CA . GLY A 1 168 ? -7.806 -15.444 -1.863 1.00 95.56 168 GLY A CA 1
ATOM 1306 C C . GLY A 1 168 ? -7.059 -14.779 -0.702 1.00 95.56 168 GLY A C 1
ATOM 1307 O O . GLY A 1 168 ? -7.644 -13.970 0.023 1.00 95.56 168 GLY A O 1
ATOM 1308 N N . LEU A 1 169 ? -5.757 -15.047 -0.561 1.00 93.88 169 LEU A N 1
ATOM 1309 C CA . LEU A 1 169 ? -4.878 -14.404 0.422 1.00 93.88 169 LEU A CA 1
ATOM 1310 C C . LEU A 1 169 ? -4.812 -12.886 0.214 1.00 93.88 169 LEU A C 1
ATOM 1312 O O . LEU A 1 169 ? -5.003 -12.134 1.170 1.00 93.88 169 LEU A O 1
ATOM 1316 N N . LEU A 1 170 ? -4.631 -12.434 -1.028 1.00 94.38 170 LEU A N 1
ATOM 1317 C CA . LEU A 1 170 ? -4.634 -11.024 -1.424 1.00 94.38 170 LEU A CA 1
ATOM 1318 C C . LEU A 1 170 ? -5.929 -10.326 -0.986 1.00 94.38 170 LEU A C 1
ATOM 1320 O O . LEU A 1 170 ? -5.891 -9.327 -0.264 1.00 94.38 170 LEU A O 1
ATOM 1324 N N . ILE A 1 171 ? -7.085 -10.866 -1.384 1.00 96.69 171 ILE A N 1
ATOM 1325 C CA . ILE A 1 171 ? -8.396 -10.284 -1.063 1.00 96.69 171 ILE A CA 1
ATOM 1326 C C . ILE A 1 171 ? -8.635 -10.303 0.451 1.00 96.69 171 ILE A C 1
ATOM 1328 O O . ILE A 1 171 ? -9.052 -9.296 1.030 1.00 96.69 171 ILE A O 1
ATOM 1332 N N . GLY A 1 172 ? -8.353 -11.432 1.104 1.00 97.75 172 GLY A N 1
ATOM 1333 C CA . GLY A 1 172 ? -8.514 -11.593 2.546 1.00 97.75 172 GLY A CA 1
ATOM 1334 C C . GLY A 1 172 ? -7.668 -10.598 3.338 1.00 97.75 172 GLY A C 1
ATOM 1335 O O . GLY A 1 172 ? -8.176 -9.949 4.260 1.00 97.75 172 GLY A O 1
ATOM 1336 N N . LEU A 1 173 ? -6.405 -10.415 2.943 1.00 97.50 173 LEU A N 1
ATOM 1337 C CA . LEU A 1 173 ? -5.494 -9.467 3.574 1.00 97.50 173 LEU A CA 1
ATOM 1338 C C . LEU A 1 173 ? -5.976 -8.027 3.386 1.00 97.50 173 LEU A C 1
ATOM 1340 O O . LEU A 1 173 ? -6.105 -7.317 4.384 1.00 97.50 173 LEU A O 1
ATOM 1344 N N . ILE A 1 174 ? -6.311 -7.618 2.153 1.00 97.94 174 ILE A N 1
ATOM 1345 C CA . ILE A 1 174 ? -6.822 -6.268 1.848 1.00 97.94 174 ILE A CA 1
ATOM 1346 C C . ILE A 1 174 ? -8.037 -5.945 2.721 1.00 97.94 174 ILE A C 1
ATOM 1348 O O . ILE A 1 174 ? -8.069 -4.913 3.392 1.00 97.94 174 ILE A O 1
ATOM 1352 N N . LEU A 1 175 ? -9.031 -6.834 2.759 1.00 98.19 175 LEU A N 1
ATOM 1353 C CA . LEU A 1 175 ? -10.246 -6.618 3.545 1.00 98.19 175 LEU A CA 1
ATOM 1354 C C . LEU A 1 175 ? -9.959 -6.536 5.053 1.00 98.19 175 LEU A C 1
ATOM 1356 O O . LEU A 1 175 ? -10.587 -5.745 5.765 1.00 98.19 175 LEU A O 1
ATOM 1360 N N . THR A 1 176 ? -9.000 -7.330 5.532 1.00 98.25 176 THR A N 1
ATOM 1361 C CA . THR A 1 176 ? -8.584 -7.355 6.939 1.00 98.25 176 THR A CA 1
ATOM 1362 C C . THR A 1 176 ? -7.916 -6.044 7.344 1.00 98.25 176 THR A C 1
ATOM 1364 O O . THR A 1 176 ? -8.375 -5.395 8.284 1.00 98.25 176 THR A O 1
ATOM 1367 N N . VAL A 1 177 ? -6.874 -5.612 6.628 1.00 97.75 177 VAL A N 1
ATOM 1368 C CA . VAL A 1 177 ? -6.102 -4.403 6.981 1.00 97.75 177 VAL A CA 1
ATOM 1369 C C . VAL A 1 177 ? -6.880 -3.105 6.748 1.00 97.75 177 VAL A C 1
ATOM 1371 O O . VAL A 1 177 ? -6.599 -2.092 7.389 1.00 97.75 177 VAL A O 1
ATOM 1374 N N . MET A 1 178 ? -7.916 -3.142 5.904 1.00 97.56 178 MET A N 1
ATOM 1375 C CA . MET A 1 178 ? -8.849 -2.031 5.680 1.00 97.56 178 MET A CA 1
ATOM 1376 C C . MET A 1 178 ? -9.869 -1.823 6.810 1.00 97.56 178 MET A C 1
ATOM 1378 O O . MET A 1 178 ? -10.664 -0.881 6.734 1.00 97.56 178 MET A O 1
ATOM 1382 N N . ALA A 1 179 ? -9.844 -2.621 7.886 1.00 96.75 179 ALA A N 1
ATOM 1383 C CA . ALA A 1 179 ? -10.749 -2.460 9.033 1.00 96.75 179 ALA A CA 1
ATOM 1384 C C . ALA A 1 179 ? -10.870 -1.020 9.570 1.00 96.75 179 ALA A C 1
ATOM 1386 O O . ALA A 1 179 ? -11.999 -0.575 9.814 1.00 96.75 179 ALA A O 1
ATOM 1387 N N . PRO A 1 180 ? -9.780 -0.238 9.717 1.00 96.25 180 PRO A N 1
ATOM 1388 C 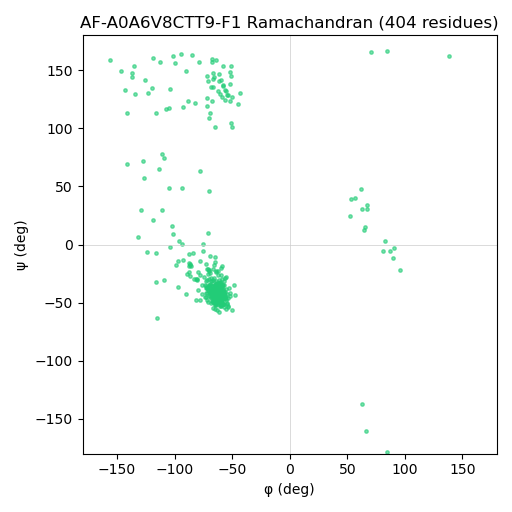CA . PRO A 1 180 ? -9.880 1.149 10.166 1.00 96.25 180 PRO A CA 1
ATOM 1389 C C . PRO A 1 180 ? -10.630 2.041 9.174 1.00 96.25 180 PRO A C 1
ATOM 1391 O O . PRO A 1 180 ? -11.378 2.924 9.580 1.00 96.25 180 PRO A O 1
ATOM 1394 N N . VAL A 1 181 ? -10.470 1.801 7.871 1.00 97.19 181 VAL A N 1
ATOM 1395 C CA . VAL A 1 181 ? -11.127 2.583 6.815 1.00 97.19 181 VAL A CA 1
ATOM 1396 C C . VAL A 1 181 ? -12.622 2.281 6.792 1.00 97.19 181 VAL A C 1
ATOM 1398 O O . VAL A 1 181 ? -13.440 3.201 6.839 1.00 97.19 181 VAL A O 1
ATOM 1401 N N . PHE A 1 182 ? -12.992 0.998 6.788 1.00 96.50 182 PHE A N 1
ATOM 1402 C CA . PHE A 1 182 ? -14.395 0.584 6.756 1.00 96.50 182 PHE A CA 1
ATOM 1403 C C . PHE A 1 182 ? -15.161 1.001 8.015 1.00 96.50 182 PHE A C 1
ATOM 1405 O O . PHE A 1 182 ? -16.293 1.480 7.913 1.00 96.50 182 PHE A O 1
ATOM 1412 N N . SER A 1 183 ? -14.551 0.863 9.195 1.00 95.12 183 SER A N 1
ATOM 1413 C CA . SER A 1 183 ? -15.145 1.346 10.448 1.00 95.12 183 SER A CA 1
ATOM 1414 C C . SER A 1 183 ? -15.179 2.874 10.512 1.00 95.12 183 SER A C 1
ATOM 1416 O O . SER A 1 183 ? -16.212 3.449 10.856 1.00 95.12 183 SER A O 1
ATOM 1418 N N . GLY A 1 184 ? -14.110 3.548 10.081 1.00 95.12 184 GLY A N 1
ATOM 1419 C CA . GLY A 1 184 ? -14.041 5.003 10.015 1.00 95.12 184 GLY A CA 1
ATOM 1420 C C . GLY A 1 184 ? -15.121 5.616 9.120 1.00 95.12 184 GLY A C 1
ATOM 1421 O O . GLY A 1 184 ? -15.654 6.674 9.451 1.00 95.12 184 GLY A O 1
ATOM 1422 N N . TRP A 1 185 ? -15.511 4.961 8.021 1.00 95.19 185 TRP A N 1
ATOM 1423 C CA . TRP A 1 185 ? -16.631 5.422 7.188 1.00 95.19 185 TRP A CA 1
ATOM 1424 C C . TRP A 1 185 ? -17.955 5.525 7.948 1.00 95.19 185 TRP A C 1
ATOM 1426 O O . TRP A 1 185 ? -18.776 6.380 7.610 1.00 95.19 185 TRP A O 1
ATOM 1436 N N . GLN A 1 186 ? -18.155 4.689 8.968 1.00 93.94 186 GLN A N 1
ATOM 1437 C CA . GLN A 1 186 ? -19.376 4.658 9.775 1.00 93.94 186 GLN A CA 1
ATOM 1438 C C . GLN A 1 186 ? -19.338 5.629 10.959 1.00 93.94 186 GLN A C 1
ATOM 1440 O O . GLN A 1 186 ? -20.389 5.968 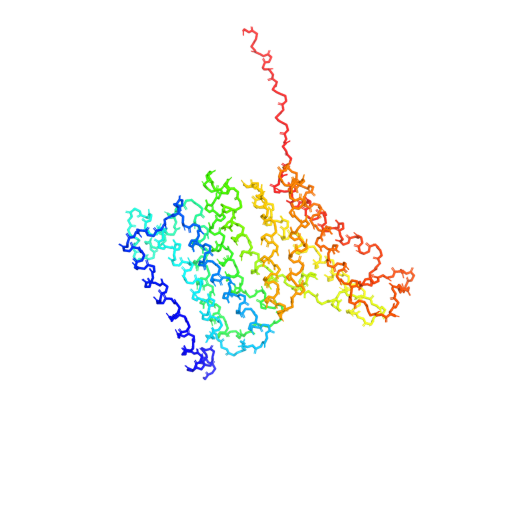11.496 1.00 93.94 186 GLN A O 1
ATOM 1445 N N . ASP A 1 187 ? -18.152 6.089 11.357 1.00 91.50 187 ASP A N 1
ATOM 1446 C CA . ASP A 1 187 ? -17.976 7.023 12.465 1.00 91.50 187 ASP A CA 1
ATOM 1447 C C . ASP A 1 187 ? -17.959 8.482 11.960 1.00 91.50 187 ASP A C 1
ATOM 1449 O O . ASP A 1 187 ? -17.065 8.863 11.198 1.00 91.50 187 ASP A O 1
ATOM 1453 N N . PRO A 1 188 ? -18.907 9.346 12.376 1.00 90.25 188 PRO A N 1
ATOM 1454 C CA . PRO A 1 188 ? -18.919 10.764 12.018 1.00 90.25 188 PRO A CA 1
ATOM 1455 C C . PRO A 1 188 ? -17.710 11.559 12.524 1.00 90.25 188 PRO A C 1
ATOM 1457 O O . PRO A 1 188 ? -17.431 12.627 11.969 1.00 90.25 188 PRO A O 1
ATOM 1460 N N . LEU A 1 189 ? -17.028 11.097 13.573 1.00 90.50 189 LEU A N 1
ATOM 1461 C CA . LEU A 1 189 ? -15.893 11.787 14.194 1.00 90.50 189 LEU A CA 1
ATOM 1462 C C . LEU A 1 189 ? -14.538 11.350 13.619 1.00 90.50 189 LEU A C 1
ATOM 1464 O O . LEU A 1 189 ? -13.546 12.054 13.811 1.00 90.50 189 LEU A O 1
ATOM 1468 N N . SER A 1 190 ? -14.499 10.257 12.854 1.00 93.62 190 SER A N 1
ATOM 1469 C CA . SER A 1 190 ? -13.260 9.720 12.289 1.00 93.62 190 SER A CA 1
ATOM 1470 C C . SER A 1 190 ? -12.517 10.735 11.411 1.00 93.62 190 SER A C 1
ATOM 1472 O O . SER A 1 190 ? -13.107 11.446 10.587 1.00 93.62 190 SER A O 1
ATOM 1474 N N . GLY A 1 191 ? -11.192 10.787 11.577 1.00 93.12 191 GLY A N 1
ATOM 1475 C CA . GLY A 1 191 ? -10.288 11.559 10.722 1.00 93.12 191 GLY A CA 1
ATOM 1476 C C . GLY A 1 191 ? -10.448 13.085 10.775 1.00 93.12 191 GLY A C 1
ATOM 1477 O O . GLY A 1 191 ? -9.960 13.759 9.863 1.00 93.12 191 GLY A O 1
ATOM 1478 N N . LYS A 1 192 ? -11.150 13.639 11.779 1.00 91.62 192 LYS A N 1
ATOM 1479 C CA . LYS A 1 192 ? -11.403 15.090 11.907 1.00 91.62 192 LYS A CA 1
ATOM 1480 C C . LYS A 1 192 ? -10.327 15.855 12.684 1.00 91.62 192 LYS A C 1
ATOM 1482 O O . LYS A 1 192 ? -10.125 17.036 12.415 1.00 91.62 192 LYS A O 1
ATOM 1487 N N . ASP A 1 193 ? -9.594 15.192 13.572 1.00 91.38 193 ASP A N 1
ATOM 1488 C CA . ASP A 1 193 ? -8.630 15.822 14.485 1.00 91.38 193 ASP A CA 1
ATOM 1489 C C . ASP A 1 193 ? -7.200 15.816 13.912 1.00 91.38 193 ASP A C 1
ATOM 1491 O O . ASP A 1 193 ? -6.232 15.398 14.550 1.00 91.38 193 ASP A O 1
ATOM 1495 N N . GLY A 1 194 ? -7.062 16.244 12.655 1.00 94.12 194 GLY A N 1
ATOM 1496 C CA . GLY A 1 194 ? -5.771 16.340 11.971 1.00 94.12 194 GLY A CA 1
ATOM 1497 C C . GLY A 1 194 ? -5.094 14.989 11.707 1.00 94.12 194 GLY A C 1
ATOM 1498 O O . GLY A 1 194 ? -5.735 13.935 11.701 1.00 94.12 194 GLY A O 1
ATOM 1499 N N . LEU A 1 195 ? -3.778 15.029 11.461 1.00 96.19 195 LEU A N 1
ATOM 1500 C CA . LEU A 1 195 ? -3.012 13.880 10.967 1.00 96.19 195 LEU A CA 1
ATOM 1501 C C . LEU A 1 195 ? -3.084 12.675 11.906 1.00 96.19 195 LEU A C 1
ATOM 1503 O O . LEU A 1 195 ? -3.291 11.563 11.436 1.00 96.19 195 LEU A O 1
ATOM 1507 N N . THR A 1 196 ? -2.984 12.883 13.220 1.00 94.50 196 THR A N 1
ATOM 1508 C CA . THR A 1 196 ? -3.008 11.798 14.212 1.00 94.50 196 THR A CA 1
ATOM 1509 C C . THR A 1 196 ? -4.273 10.946 14.107 1.00 94.50 196 THR A C 1
ATOM 1511 O O . THR A 1 196 ? -4.181 9.723 14.156 1.00 94.50 196 THR A O 1
ATOM 1514 N N . SER A 1 197 ? -5.433 11.572 13.884 1.00 93.50 197 SER A N 1
ATOM 1515 C CA . SER A 1 197 ? -6.707 10.860 13.689 1.00 93.50 197 SER A CA 1
ATOM 1516 C C . SER A 1 197 ? -6.824 10.157 12.331 1.00 93.50 197 SER A C 1
ATOM 1518 O O . SER A 1 197 ? -7.675 9.291 12.152 1.00 93.50 197 SER A O 1
ATOM 1520 N N . GLN A 1 198 ? -5.979 10.526 11.364 1.00 96.75 198 GLN A N 1
ATOM 1521 C CA . GLN A 1 198 ? -5.948 9.932 10.029 1.00 96.75 198 GLN A CA 1
ATOM 1522 C C . GLN A 1 198 ? -4.876 8.848 9.885 1.00 96.75 198 GLN A C 1
ATOM 1524 O O . GLN A 1 198 ? -4.950 8.080 8.933 1.00 96.75 198 GLN A O 1
ATOM 1529 N N . LEU A 1 199 ? -3.918 8.729 10.815 1.00 97.25 199 LEU A N 1
ATOM 1530 C CA . LEU A 1 199 ? -2.814 7.763 10.715 1.00 97.25 199 LEU A CA 1
ATOM 1531 C C . LEU A 1 199 ? -3.301 6.324 10.536 1.00 97.25 199 LEU A C 1
ATOM 1533 O O . LEU A 1 199 ? -2.802 5.626 9.661 1.00 97.25 199 LEU A O 1
ATOM 1537 N N . VAL A 1 200 ? -4.292 5.888 11.318 1.00 96.94 200 VAL A N 1
ATOM 1538 C CA . VAL A 1 200 ? -4.828 4.521 11.213 1.00 96.94 200 VAL A CA 1
ATOM 1539 C C . VAL A 1 200 ? -5.585 4.294 9.893 1.00 96.94 200 VAL A C 1
ATOM 1541 O O . VAL A 1 200 ? -5.563 3.196 9.343 1.00 96.94 200 VAL A O 1
ATOM 1544 N N . LEU A 1 201 ? -6.214 5.343 9.349 1.00 97.38 201 LEU A N 1
ATOM 1545 C CA . LEU A 1 201 ? -6.942 5.301 8.077 1.00 97.38 201 LEU A CA 1
ATOM 1546 C C . LEU A 1 201 ? -5.971 5.241 6.892 1.00 97.38 201 LEU A C 1
ATOM 1548 O O . LEU A 1 201 ? -6.146 4.432 5.984 1.00 97.38 201 LEU A O 1
ATOM 1552 N N . ILE A 1 202 ? -4.928 6.076 6.929 1.00 97.50 202 ILE A N 1
ATOM 1553 C CA . ILE A 1 202 ? -3.834 6.081 5.953 1.00 97.50 202 ILE A CA 1
ATOM 1554 C C . ILE A 1 202 ? -3.110 4.738 5.997 1.00 97.50 202 ILE A C 1
ATOM 1556 O O . ILE A 1 202 ? -2.875 4.152 4.945 1.00 97.50 202 ILE A O 1
ATOM 1560 N N . PHE A 1 203 ? -2.823 4.219 7.196 1.00 97.25 203 PHE A N 1
ATOM 1561 C CA . PHE A 1 203 ? -2.269 2.880 7.363 1.00 97.25 203 PHE A CA 1
ATOM 1562 C C . PHE A 1 203 ? -3.142 1.833 6.675 1.00 97.25 203 PHE A C 1
ATOM 1564 O O . PHE A 1 203 ? -2.606 1.075 5.884 1.00 97.25 203 PHE A O 1
ATOM 1571 N N . GLY A 1 204 ? -4.460 1.811 6.908 1.00 97.38 204 GLY A N 1
ATOM 1572 C CA . GLY A 1 204 ? -5.338 0.823 6.271 1.00 97.38 204 GLY A CA 1
ATOM 1573 C C . GLY A 1 204 ? -5.266 0.863 4.740 1.00 97.38 204 GLY A C 1
ATOM 1574 O O . GLY A 1 204 ? -5.140 -0.180 4.104 1.00 97.38 204 GLY A O 1
ATOM 1575 N N . LEU A 1 205 ? -5.254 2.065 4.152 1.00 96.94 205 LEU A N 1
ATOM 1576 C CA . LEU A 1 205 ? -5.134 2.244 2.701 1.00 96.94 205 LEU A CA 1
ATOM 1577 C C . LEU A 1 205 ? -3.783 1.802 2.151 1.00 96.94 205 LEU A C 1
ATOM 1579 O O . LEU A 1 205 ? -3.742 1.123 1.129 1.00 96.94 205 LEU A O 1
ATOM 1583 N N . VAL A 1 206 ? -2.680 2.179 2.803 1.00 96.12 206 VAL A N 1
ATOM 1584 C CA . VAL A 1 206 ? -1.359 1.769 2.318 1.00 96.12 206 VAL A CA 1
ATOM 1585 C C . VAL A 1 206 ? -1.115 0.289 2.579 1.00 96.12 206 VAL A C 1
ATOM 1587 O O . VAL A 1 206 ? -0.580 -0.391 1.715 1.00 96.12 206 VAL A O 1
ATOM 1590 N N . ALA A 1 207 ? -1.569 -0.243 3.711 1.00 97.19 207 ALA A N 1
ATOM 1591 C CA . ALA A 1 207 ? -1.499 -1.666 4.004 1.00 97.19 207 ALA A CA 1
ATOM 1592 C C . ALA A 1 207 ? -2.255 -2.494 2.957 1.00 97.19 207 ALA A C 1
ATOM 1594 O O . ALA A 1 207 ? -1.781 -3.560 2.584 1.00 97.19 207 ALA A O 1
ATOM 1595 N N . ALA A 1 208 ? -3.383 -1.991 2.440 1.00 97.31 208 ALA A N 1
ATOM 1596 C CA . ALA A 1 208 ? -4.078 -2.590 1.301 1.00 97.31 208 ALA A CA 1
ATOM 1597 C C . ALA A 1 208 ? -3.338 -2.398 -0.029 1.00 97.31 208 ALA A C 1
ATOM 1599 O O . ALA A 1 208 ? -3.435 -3.251 -0.906 1.00 97.31 208 ALA A O 1
ATOM 1600 N N . TRP A 1 209 ? -2.589 -1.305 -0.185 1.00 96.50 209 TRP A N 1
ATOM 1601 C CA . TRP A 1 209 ? -1.770 -1.066 -1.372 1.00 96.50 209 TRP A CA 1
ATOM 1602 C C . TRP A 1 209 ? -0.607 -2.056 -1.475 1.00 96.50 209 TRP A C 1
ATOM 1604 O O . TRP A 1 209 ? -0.333 -2.536 -2.565 1.00 96.50 209 TRP A O 1
ATOM 1614 N N . VAL A 1 210 ? 0.043 -2.418 -0.366 1.00 95.31 210 VAL A N 1
ATOM 1615 C CA . VAL A 1 210 ? 1.196 -3.342 -0.364 1.00 95.31 210 VAL A CA 1
ATOM 1616 C C . VAL A 1 210 ? 0.939 -4.642 -1.140 1.00 95.31 210 VAL A C 1
ATOM 1618 O O . VAL A 1 210 ? 1.687 -4.909 -2.075 1.00 95.31 210 VAL A O 1
ATOM 1621 N N . PRO A 1 211 ? -0.094 -5.450 -0.840 1.00 93.38 211 PRO A N 1
ATOM 1622 C CA . PRO A 1 211 ? -0.317 -6.684 -1.582 1.00 93.38 211 PRO A CA 1
ATOM 1623 C C . PRO A 1 211 ? -0.833 -6.435 -3.011 1.00 93.38 211 PRO A C 1
ATOM 1625 O O . PRO A 1 211 ? -0.631 -7.278 -3.878 1.00 93.38 211 PRO A O 1
ATOM 1628 N N . ILE A 1 212 ? -1.427 -5.267 -3.296 1.00 94.31 212 ILE A N 1
ATOM 1629 C CA . ILE A 1 212 ? -1.710 -4.851 -4.678 1.00 94.31 212 ILE A CA 1
ATOM 1630 C C . ILE A 1 212 ? -0.395 -4.614 -5.435 1.00 94.31 212 ILE A C 1
ATOM 1632 O O . ILE A 1 212 ? -0.268 -5.072 -6.561 1.00 94.31 212 ILE A O 1
ATOM 1636 N N . LEU A 1 213 ? 0.599 -3.959 -4.825 1.00 92.50 213 LEU A N 1
ATOM 1637 C CA . LEU A 1 213 ? 1.914 -3.765 -5.446 1.00 92.50 213 LEU A CA 1
ATOM 1638 C C . LEU A 1 213 ? 2.591 -5.100 -5.746 1.00 92.50 213 LEU A C 1
ATOM 1640 O O . LEU A 1 213 ? 3.089 -5.270 -6.850 1.00 92.50 213 LEU A O 1
ATOM 1644 N N . LEU A 1 214 ? 2.538 -6.058 -4.813 1.00 89.62 214 LEU A N 1
ATOM 1645 C CA . LEU A 1 214 ? 3.107 -7.395 -5.021 1.00 89.62 214 LEU A CA 1
ATOM 1646 C C . LEU A 1 214 ? 2.564 -8.064 -6.283 1.00 89.62 214 LEU A C 1
ATOM 1648 O O . LEU A 1 214 ? 3.327 -8.652 -7.043 1.00 89.62 214 LEU A O 1
ATOM 1652 N N . ILE A 1 215 ? 1.253 -7.957 -6.525 1.00 89.56 215 ILE A N 1
ATOM 1653 C CA . ILE A 1 215 ? 0.643 -8.580 -7.699 1.00 89.56 215 ILE A CA 1
ATOM 1654 C C . ILE A 1 215 ? 0.822 -7.756 -8.978 1.00 89.56 215 ILE A C 1
ATOM 1656 O O . ILE A 1 215 ? 0.878 -8.315 -10.070 1.00 89.56 215 ILE A O 1
ATOM 1660 N N . THR A 1 216 ? 0.910 -6.429 -8.867 1.00 92.44 216 THR A N 1
ATOM 1661 C CA . THR A 1 216 ? 1.039 -5.542 -10.030 1.00 92.44 216 THR A CA 1
ATOM 1662 C C . THR A 1 216 ? 2.470 -5.145 -10.365 1.00 92.44 216 THR A C 1
ATOM 1664 O O . THR A 1 216 ? 2.647 -4.361 -11.290 1.00 92.44 21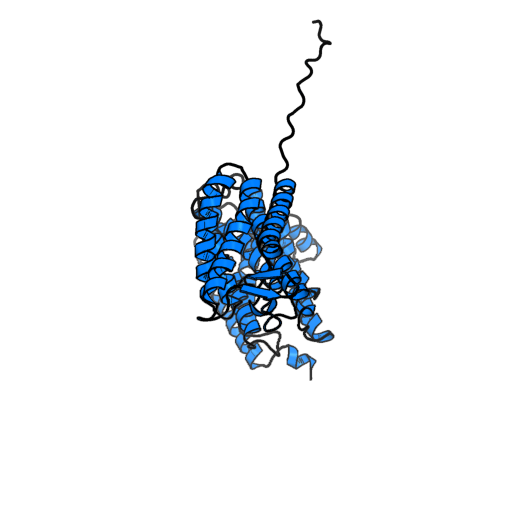6 THR A O 1
ATOM 1667 N N . GLY A 1 217 ? 3.479 -5.658 -9.660 1.00 91.00 217 GLY A N 1
ATOM 1668 C CA . GLY A 1 217 ? 4.875 -5.242 -9.823 1.00 91.00 217 GLY A CA 1
ATOM 1669 C C . GLY A 1 217 ? 5.437 -5.418 -11.230 1.00 91.00 217 GLY A C 1
ATOM 1670 O O . GLY A 1 217 ? 6.142 -4.556 -11.746 1.00 91.00 217 GLY A O 1
ATOM 1671 N N . GLN A 1 218 ? 4.994 -6.472 -11.920 1.00 88.81 218 GLN A N 1
ATOM 1672 C CA . GLN A 1 218 ? 5.308 -6.742 -13.332 1.00 88.81 218 GLN A CA 1
ATOM 1673 C C . GLN A 1 218 ? 4.738 -5.683 -14.300 1.00 88.81 218 GLN A C 1
ATOM 1675 O O . GLN A 1 218 ? 5.064 -5.657 -15.485 1.00 88.81 218 GLN A O 1
ATOM 1680 N N . TRP A 1 219 ? 3.869 -4.807 -13.798 1.00 93.50 219 TRP A N 1
ATOM 1681 C CA . TRP A 1 219 ? 3.259 -3.684 -14.500 1.00 93.50 219 TRP A CA 1
ATOM 1682 C C . TRP A 1 219 ? 3.424 -2.389 -13.701 1.00 93.50 219 TRP A C 1
ATOM 1684 O O . TRP A 1 219 ? 2.573 -1.505 -13.779 1.00 93.50 219 TRP A O 1
ATOM 1694 N N . ASP A 1 220 ? 4.487 -2.257 -12.912 1.00 95.50 220 ASP A N 1
ATOM 1695 C CA . ASP A 1 220 ? 4.795 -1.028 -12.193 1.00 95.50 220 ASP A CA 1
ATOM 1696 C C . ASP A 1 220 ? 6.121 -0.462 -12.704 1.00 95.50 220 ASP A C 1
ATOM 1698 O O . ASP A 1 220 ? 7.185 -1.036 -12.492 1.00 95.50 220 ASP A O 1
ATOM 1702 N N . ILE A 1 221 ? 6.079 0.700 -13.366 1.00 95.25 221 ILE A N 1
ATOM 1703 C CA . ILE A 1 221 ? 7.283 1.352 -13.905 1.00 95.25 221 ILE A CA 1
ATOM 1704 C C . ILE A 1 221 ? 8.312 1.679 -12.814 1.00 95.25 221 ILE A C 1
ATOM 1706 O O . ILE A 1 221 ? 9.486 1.912 -13.114 1.00 95.25 221 ILE A O 1
ATOM 1710 N N . PHE A 1 222 ? 7.896 1.742 -11.545 1.00 95.19 222 PHE A N 1
ATOM 1711 C CA . PHE A 1 222 ? 8.818 1.914 -10.436 1.00 95.19 222 PHE A CA 1
ATOM 1712 C C . PHE A 1 222 ? 9.629 0.650 -10.173 1.00 95.19 222 PHE A C 1
ATOM 1714 O O . PHE A 1 222 ? 10.832 0.833 -10.020 1.00 95.19 222 PHE A O 1
ATOM 1721 N N . GLN A 1 223 ? 9.013 -0.537 -10.217 1.00 93.56 223 GLN A N 1
ATOM 1722 C CA . GLN A 1 223 ? 9.635 -1.844 -9.942 1.00 93.56 223 GLN A CA 1
ATOM 1723 C C . GLN A 1 223 ? 10.305 -2.480 -11.169 1.00 93.56 223 GLN A C 1
ATOM 1725 O O . GLN A 1 223 ? 11.278 -3.210 -11.032 1.00 93.56 223 GLN A O 1
ATOM 1730 N N . LEU A 1 224 ? 9.841 -2.168 -12.383 1.00 92.88 224 LEU A N 1
ATOM 1731 C CA . LEU A 1 224 ? 10.498 -2.642 -13.602 1.00 92.88 224 LEU A CA 1
ATOM 1732 C C . LEU A 1 224 ? 11.888 -2.019 -13.786 1.00 92.88 224 LEU A C 1
ATOM 1734 O O . LEU A 1 224 ? 12.096 -0.807 -13.578 1.00 92.88 224 LEU A O 1
ATOM 1738 N N . GLU A 1 225 ? 12.820 -2.829 -14.287 1.00 90.19 225 GLU A N 1
ATOM 1739 C CA . GLU A 1 225 ? 14.126 -2.346 -14.704 1.00 90.19 225 GLU A CA 1
ATOM 1740 C C . GLU A 1 225 ? 13.981 -1.535 -15.993 1.00 90.19 225 GLU A C 1
ATOM 1742 O O . GLU A 1 225 ? 13.181 -1.842 -16.875 1.00 90.19 225 GLU A O 1
ATOM 1747 N N . ILE A 1 226 ? 14.794 -0.486 -16.154 1.00 90.19 226 ILE A N 1
ATOM 1748 C CA . ILE A 1 226 ? 14.774 0.318 -17.391 1.00 90.19 226 ILE A CA 1
ATOM 1749 C C . ILE A 1 226 ? 15.034 -0.566 -18.620 1.00 90.19 226 ILE A C 1
ATOM 1751 O O . ILE A 1 226 ? 14.487 -0.295 -19.686 1.00 90.19 226 ILE A O 1
ATOM 1755 N N . ALA A 1 227 ? 15.825 -1.632 -18.470 1.00 89.88 227 ALA A N 1
ATOM 1756 C CA . ALA A 1 227 ? 16.117 -2.586 -19.533 1.00 89.88 227 ALA A CA 1
ATOM 1757 C C . ALA A 1 227 ? 14.868 -3.292 -20.087 1.00 89.88 227 ALA A C 1
ATOM 1759 O O . ALA A 1 227 ? 14.890 -3.662 -21.259 1.00 89.88 227 ALA A O 1
ATOM 1760 N N . ASP A 1 228 ? 13.794 -3.423 -19.302 1.00 91.38 228 ASP A N 1
ATOM 1761 C CA . ASP A 1 228 ? 12.561 -4.112 -19.705 1.00 91.38 228 ASP A CA 1
ATOM 1762 C C . ASP A 1 228 ? 11.723 -3.291 -20.691 1.00 91.38 228 ASP A C 1
ATOM 1764 O O . ASP A 1 228 ? 10.983 -3.842 -21.504 1.00 91.38 228 ASP A O 1
ATOM 1768 N N . TYR A 1 229 ? 11.837 -1.960 -20.630 1.00 93.62 229 TYR A N 1
ATOM 1769 C CA . TYR A 1 229 ? 10.986 -1.043 -21.393 1.00 93.62 229 TYR A CA 1
ATOM 1770 C C . TYR A 1 229 ? 11.749 0.055 -22.142 1.00 93.62 229 TYR A C 1
ATOM 1772 O O . TYR A 1 229 ? 11.125 0.941 -22.734 1.00 93.62 229 TYR A O 1
ATOM 1780 N N . CYS A 1 230 ? 13.084 0.025 -22.165 1.00 91.56 230 CYS A N 1
ATOM 1781 C CA . CYS A 1 230 ? 13.865 0.954 -22.977 1.00 91.56 230 CYS A CA 1
ATOM 1782 C C . CYS A 1 230 ? 14.042 0.480 -24.422 1.00 91.56 230 CYS A C 1
ATOM 1784 O O . CYS A 1 230 ? 13.855 -0.692 -24.751 1.00 91.56 230 CYS A O 1
ATOM 1786 N N . TYR A 1 231 ? 14.426 1.408 -25.300 1.00 90.19 231 TYR A N 1
ATOM 1787 C CA . TYR A 1 231 ? 14.809 1.096 -26.673 1.00 90.19 231 TYR A CA 1
ATOM 1788 C C . TYR A 1 231 ? 15.989 1.946 -27.156 1.00 90.19 231 TYR A C 1
ATOM 1790 O O . TYR A 1 231 ? 15.871 3.147 -27.378 1.00 90.19 231 TYR A O 1
ATOM 1798 N N . LEU A 1 232 ? 17.140 1.314 -27.393 1.00 82.44 232 LEU A N 1
ATOM 1799 C CA . LEU A 1 232 ? 18.353 1.995 -27.868 1.00 82.44 232 LEU A CA 1
ATOM 1800 C C . LEU A 1 232 ? 18.916 1.348 -29.129 1.00 82.44 232 LEU A C 1
ATOM 1802 O O . LEU A 1 232 ? 20.058 0.893 -29.144 1.00 82.44 232 LEU A O 1
ATOM 1806 N N . GLY A 1 233 ? 18.102 1.264 -30.184 1.00 70.44 233 GLY A N 1
ATOM 1807 C CA . GLY A 1 233 ? 18.505 0.611 -31.435 1.00 70.44 233 GLY A CA 1
ATOM 1808 C C . GLY A 1 233 ? 18.826 -0.874 -31.231 1.00 70.44 233 GLY A C 1
ATOM 1809 O O . GLY A 1 233 ? 19.879 -1.332 -31.662 1.00 70.44 233 GLY A O 1
ATOM 1810 N N . ASN A 1 234 ? 17.938 -1.590 -30.529 1.00 70.06 234 ASN A N 1
ATOM 1811 C CA . ASN A 1 234 ? 18.060 -3.001 -30.117 1.00 70.06 234 ASN A CA 1
ATOM 1812 C C . ASN A 1 234 ? 19.193 -3.324 -29.124 1.00 70.06 234 ASN A C 1
ATOM 1814 O O . ASN A 1 234 ? 19.485 -4.493 -28.895 1.00 70.06 234 ASN A O 1
ATOM 1818 N N . ASN A 1 235 ? 19.818 -2.318 -28.506 1.00 77.56 235 ASN A N 1
ATOM 1819 C CA . ASN A 1 235 ? 20.804 -2.545 -27.441 1.00 77.56 235 ASN A CA 1
ATOM 1820 C C . ASN A 1 235 ? 20.173 -2.732 -26.050 1.00 77.56 235 ASN A C 1
ATOM 1822 O O . ASN A 1 235 ? 20.887 -3.016 -25.092 1.00 77.56 235 ASN A O 1
ATOM 1826 N N . CYS A 1 236 ? 18.862 -2.532 -25.925 1.00 84.06 236 CYS A N 1
ATOM 1827 C CA . CYS A 1 236 ? 18.098 -2.807 -24.716 1.00 84.06 236 CYS A CA 1
ATOM 1828 C C . CYS A 1 236 ? 16.624 -3.050 -25.061 1.00 84.06 236 CYS A C 1
ATOM 1830 O O . CYS A 1 236 ? 16.175 -2.625 -26.134 1.00 84.06 236 CYS A O 1
ATOM 1832 N N . GLY A 1 237 ? 15.911 -3.719 -24.153 1.00 86.19 237 GLY A N 1
ATOM 1833 C CA . GLY A 1 237 ? 14.525 -4.130 -24.335 1.00 86.19 237 GLY A CA 1
ATOM 1834 C C . GLY A 1 237 ? 14.322 -5.254 -25.360 1.00 86.19 237 GLY A C 1
ATOM 1835 O O . GLY A 1 237 ? 15.220 -5.559 -26.150 1.00 86.19 237 GLY A O 1
ATOM 1836 N N . PRO A 1 238 ? 13.133 -5.878 -25.375 1.00 87.81 238 PRO A N 1
ATOM 1837 C CA . PRO A 1 238 ? 12.757 -6.906 -26.354 1.00 87.81 238 PRO A CA 1
ATOM 1838 C C . PRO A 1 238 ? 12.570 -6.373 -27.790 1.00 87.81 238 PRO A C 1
ATOM 1840 O O . PRO A 1 238 ? 12.443 -7.155 -28.730 1.00 87.81 238 PRO A O 1
ATOM 1843 N N . GLY A 1 239 ? 12.569 -5.050 -27.975 1.00 90.00 239 GLY A N 1
ATOM 1844 C CA . GLY A 1 239 ? 12.296 -4.361 -29.238 1.00 90.00 239 GLY A CA 1
ATOM 1845 C C . GLY A 1 239 ? 11.410 -3.141 -28.989 1.00 90.00 239 GLY A C 1
ATOM 1846 O O . GLY A 1 239 ? 10.790 -3.046 -27.938 1.00 90.00 239 GLY A O 1
ATOM 1847 N N . TYR A 1 240 ? 11.344 -2.187 -29.926 1.00 89.62 240 TYR A N 1
ATOM 1848 C CA . TYR A 1 240 ? 10.663 -0.909 -29.660 1.00 89.62 240 TYR A CA 1
ATOM 1849 C C . TYR A 1 240 ? 9.185 -1.064 -29.270 1.00 89.62 240 TYR A C 1
ATOM 1851 O O . TYR A 1 240 ? 8.775 -0.517 -28.250 1.00 89.62 240 TYR A O 1
ATOM 1859 N N . GLU A 1 241 ? 8.402 -1.812 -30.054 1.00 91.50 241 GLU A N 1
ATOM 1860 C CA . GLU A 1 241 ? 6.956 -1.966 -29.828 1.00 91.50 241 GLU A CA 1
ATOM 1861 C C . GLU A 1 241 ? 6.650 -2.671 -28.501 1.00 91.50 241 GLU A C 1
ATOM 1863 O O . GLU A 1 241 ? 5.817 -2.197 -27.730 1.00 91.50 241 GLU A O 1
ATOM 1868 N N . ASP A 1 242 ? 7.368 -3.754 -28.192 1.00 93.44 242 ASP A N 1
ATOM 1869 C CA . ASP A 1 242 ? 7.180 -4.508 -26.950 1.00 93.44 242 ASP A CA 1
ATOM 1870 C C . ASP A 1 242 ? 7.638 -3.693 -25.730 1.00 93.44 242 ASP A C 1
ATOM 1872 O O . ASP A 1 242 ? 6.886 -3.557 -24.765 1.00 93.44 242 ASP A O 1
ATOM 1876 N N . SER A 1 243 ? 8.819 -3.063 -25.797 1.00 93.38 243 SER A N 1
ATOM 1877 C CA . SER A 1 243 ? 9.316 -2.150 -24.758 1.00 93.38 243 SER A CA 1
ATOM 1878 C C . SER A 1 243 ? 8.330 -1.013 -24.482 1.00 93.38 243 SER A C 1
ATOM 1880 O O . SER A 1 243 ? 8.063 -0.668 -23.327 1.00 93.38 243 SER A O 1
ATOM 1882 N N . LEU A 1 244 ? 7.769 -0.425 -25.543 1.00 93.88 244 LEU A N 1
ATOM 1883 C CA . LEU A 1 244 ? 6.791 0.648 -25.427 1.00 93.88 244 LEU A CA 1
ATOM 1884 C C . LEU A 1 244 ? 5.485 0.148 -24.804 1.00 93.88 244 LEU A C 1
ATOM 1886 O O . LEU A 1 244 ? 4.953 0.806 -23.910 1.00 93.88 244 LEU A O 1
ATOM 1890 N N . ALA A 1 245 ? 4.971 -1.003 -25.244 1.00 95.38 245 ALA A N 1
ATOM 1891 C CA . ALA A 1 245 ? 3.753 -1.590 -24.694 1.00 95.38 245 ALA A CA 1
ATOM 1892 C C . ALA A 1 245 ? 3.898 -1.874 -23.191 1.00 95.38 245 ALA A C 1
ATOM 1894 O O . ALA A 1 245 ? 3.031 -1.470 -22.408 1.00 95.38 245 ALA A O 1
ATOM 1895 N N . ILE A 1 246 ? 5.021 -2.480 -22.785 1.00 95.56 246 ILE A N 1
ATOM 1896 C CA . ILE A 1 246 ? 5.364 -2.727 -21.377 1.00 95.56 246 ILE A CA 1
ATOM 1897 C C . ILE A 1 246 ? 5.371 -1.406 -20.609 1.00 95.56 246 ILE A C 1
ATOM 1899 O O . ILE A 1 246 ? 4.644 -1.260 -19.627 1.00 95.56 246 ILE A O 1
ATOM 1903 N N . GLY A 1 247 ? 6.125 -0.409 -21.075 1.00 95.56 247 GLY A N 1
ATOM 1904 C CA . GLY A 1 247 ? 6.265 0.853 -20.355 1.00 95.56 247 GLY A CA 1
ATOM 1905 C C . GLY A 1 247 ? 4.990 1.701 -20.287 1.00 95.56 247 GLY A C 1
ATOM 1906 O O . GLY A 1 247 ? 4.767 2.390 -19.288 1.00 95.56 247 GLY A O 1
ATOM 1907 N N . VAL A 1 248 ? 4.121 1.649 -21.304 1.00 96.31 248 VAL A N 1
ATOM 1908 C CA . VAL A 1 248 ? 2.814 2.331 -21.282 1.00 96.31 248 VAL A CA 1
ATOM 1909 C C . VAL A 1 248 ? 1.906 1.706 -20.227 1.00 96.31 248 VAL A C 1
ATOM 1911 O O . VAL A 1 248 ? 1.369 2.432 -19.386 1.00 96.31 248 VAL A O 1
ATOM 1914 N N . VAL A 1 249 ? 1.777 0.375 -20.214 1.00 96.69 249 VAL A N 1
ATOM 1915 C CA . VAL A 1 249 ? 0.998 -0.336 -19.186 1.00 96.69 249 VAL A CA 1
ATOM 1916 C C . VAL A 1 249 ? 1.587 -0.063 -17.801 1.00 96.69 249 VAL A C 1
ATOM 1918 O O . VAL A 1 249 ? 0.853 0.326 -16.888 1.00 96.69 249 VAL A O 1
ATOM 1921 N N . ALA A 1 250 ? 2.914 -0.147 -17.682 1.00 96.94 250 ALA A N 1
ATOM 1922 C CA . ALA A 1 250 ? 3.640 0.081 -16.442 1.00 96.94 250 ALA A CA 1
ATOM 1923 C C . ALA A 1 250 ? 3.524 1.516 -15.905 1.00 96.94 250 ALA A C 1
ATOM 1925 O O . ALA A 1 250 ? 3.677 1.756 -14.710 1.00 96.94 250 ALA A O 1
ATOM 1926 N N . SER A 1 251 ? 3.216 2.484 -16.771 1.00 97.00 251 SER A N 1
ATOM 1927 C CA . SER A 1 251 ? 2.925 3.867 -16.375 1.00 97.00 251 SER A CA 1
ATOM 1928 C C . SER A 1 251 ? 1.488 4.034 -15.860 1.00 97.00 251 SER A C 1
ATOM 1930 O O . SER A 1 251 ? 1.236 4.773 -14.901 1.00 97.00 251 SER A O 1
ATOM 1932 N N . MET A 1 252 ? 0.530 3.349 -16.491 1.00 97.31 252 MET A N 1
ATOM 1933 C CA . MET A 1 252 ? -0.902 3.502 -16.215 1.00 97.31 252 MET A CA 1
ATOM 1934 C C . MET A 1 252 ? -1.334 2.812 -14.919 1.00 97.31 252 MET A C 1
ATOM 1936 O O . MET A 1 252 ? -2.125 3.373 -14.158 1.00 97.31 252 MET A O 1
ATOM 1940 N N . VAL A 1 253 ? -0.843 1.599 -14.665 1.00 97.06 253 VAL A N 1
ATOM 1941 C CA . VAL A 1 253 ? -1.272 0.764 -13.532 1.00 97.06 253 VAL A CA 1
ATOM 1942 C C . VAL A 1 253 ? -0.983 1.419 -12.169 1.00 97.06 253 VAL A C 1
ATOM 1944 O O . VAL A 1 253 ? -1.948 1.682 -11.440 1.00 97.06 253 VAL A O 1
ATOM 1947 N N . PRO A 1 254 ? 0.268 1.781 -11.811 1.00 96.88 254 PRO A N 1
ATOM 1948 C CA . PRO A 1 254 ? 0.566 2.344 -10.491 1.00 96.88 254 PRO A CA 1
ATOM 1949 C C . PRO A 1 254 ? -0.094 3.706 -10.268 1.00 96.88 254 PRO A C 1
ATOM 1951 O O . PRO A 1 254 ? -0.566 4.000 -9.168 1.00 96.88 254 PRO A O 1
ATOM 1954 N N . THR A 1 255 ? -0.192 4.533 -11.313 1.00 98.00 255 THR A N 1
ATOM 1955 C CA . THR A 1 255 ? -0.825 5.858 -11.221 1.00 98.00 255 THR A CA 1
ATOM 1956 C C . THR A 1 255 ? -2.340 5.760 -11.023 1.00 98.00 255 THR A C 1
ATOM 1958 O O . THR A 1 255 ? -2.911 6.515 -10.226 1.00 98.00 255 THR A O 1
ATOM 1961 N N . THR A 1 256 ? -2.991 4.788 -11.667 1.00 97.75 256 THR A N 1
ATOM 1962 C CA . THR A 1 256 ? -4.429 4.524 -11.504 1.00 97.75 256 THR A CA 1
ATOM 1963 C C . THR A 1 256 ? -4.738 3.960 -10.117 1.00 97.75 256 THR A C 1
ATOM 1965 O O . THR A 1 256 ? -5.674 4.431 -9.468 1.00 97.75 256 THR A O 1
ATOM 1968 N N . ILE A 1 257 ? -3.934 3.011 -9.622 1.00 97.38 257 ILE A N 1
ATOM 1969 C CA . ILE A 1 257 ? -4.090 2.438 -8.273 1.00 97.38 257 ILE A CA 1
ATOM 1970 C C . ILE A 1 257 ? -3.904 3.521 -7.205 1.00 97.38 257 ILE A C 1
ATOM 1972 O O . ILE A 1 257 ? -4.770 3.686 -6.340 1.00 97.38 257 ILE A O 1
ATOM 1976 N N . ALA A 1 258 ? -2.828 4.311 -7.302 1.00 97.94 258 ALA A N 1
ATOM 1977 C CA . ALA A 1 258 ? -2.569 5.422 -6.387 1.00 97.94 258 ALA A CA 1
ATOM 1978 C C . ALA A 1 258 ? -3.737 6.422 -6.377 1.00 97.94 258 ALA A C 1
ATOM 1980 O O . ALA A 1 258 ? -4.234 6.796 -5.312 1.00 97.94 258 ALA A O 1
ATOM 1981 N N . THR A 1 259 ? -4.228 6.808 -7.563 1.00 98.25 259 THR A N 1
ATOM 1982 C CA . THR A 1 259 ? -5.398 7.689 -7.701 1.00 98.25 259 THR A CA 1
ATOM 1983 C C . THR A 1 259 ? -6.626 7.085 -7.027 1.00 98.25 259 THR A C 1
ATOM 1985 O O . THR A 1 259 ? -7.265 7.756 -6.219 1.00 98.25 259 THR A O 1
ATOM 1988 N N . GLY A 1 260 ? -6.953 5.823 -7.313 1.00 97.06 260 GLY A N 1
ATOM 1989 C CA . GLY A 1 260 ? -8.129 5.151 -6.759 1.00 97.06 260 GLY A CA 1
ATOM 1990 C C . GLY A 1 260 ? -8.114 5.085 -5.234 1.00 97.06 260 GLY A C 1
ATOM 1991 O O . GLY A 1 260 ? -9.115 5.414 -4.594 1.00 97.06 260 GLY A O 1
ATOM 1992 N N . LEU A 1 261 ? -6.973 4.737 -4.635 1.00 96.44 261 LEU A N 1
ATOM 1993 C CA . LEU A 1 261 ? -6.821 4.680 -3.178 1.00 96.44 261 LEU A CA 1
ATOM 1994 C C . LEU A 1 261 ? -6.946 6.067 -2.533 1.00 96.44 261 LEU A C 1
ATOM 1996 O O . LEU A 1 261 ? -7.701 6.243 -1.572 1.00 96.44 261 LEU A O 1
ATOM 2000 N N . ILE A 1 262 ? -6.266 7.074 -3.089 1.00 97.62 262 ILE A N 1
ATOM 2001 C CA . ILE A 1 262 ? -6.301 8.443 -2.556 1.00 97.62 262 ILE A CA 1
ATOM 2002 C C . ILE A 1 262 ? -7.694 9.062 -2.719 1.00 97.62 262 ILE A C 1
ATOM 2004 O O . ILE A 1 262 ? -8.187 9.727 -1.806 1.00 97.62 262 ILE A O 1
ATOM 2008 N N . LEU A 1 263 ? -8.369 8.834 -3.846 1.00 97.00 263 LEU A N 1
ATOM 2009 C CA . LEU A 1 263 ? -9.733 9.322 -4.038 1.00 97.00 263 LEU A CA 1
ATOM 2010 C C . LEU A 1 263 ? -10.730 8.580 -3.150 1.00 97.00 263 LEU A C 1
ATOM 2012 O O . LEU A 1 263 ? -11.622 9.218 -2.600 1.00 97.00 263 LEU A O 1
ATOM 2016 N N . THR A 1 264 ? -10.544 7.278 -2.917 1.00 95.75 264 THR A N 1
ATOM 2017 C CA . THR A 1 264 ? -11.358 6.504 -1.962 1.00 95.75 264 THR A CA 1
ATOM 2018 C C . THR A 1 264 ? -11.284 7.114 -0.562 1.00 95.75 264 THR A C 1
ATOM 2020 O O . THR A 1 264 ? -12.312 7.278 0.097 1.00 95.75 264 THR A O 1
ATOM 2023 N N . PHE A 1 265 ? -10.095 7.543 -0.132 1.00 96.44 265 PHE A N 1
ATOM 2024 C CA . PHE A 1 265 ? -9.938 8.337 1.087 1.00 96.44 265 PHE A CA 1
ATOM 2025 C C . PHE A 1 265 ? -10.676 9.682 0.998 1.00 96.44 265 PHE A C 1
ATOM 2027 O O . PHE A 1 265 ? -11.482 10.026 1.869 1.00 96.44 265 PHE A O 1
ATOM 2034 N N . ALA A 1 266 ? -10.441 10.428 -0.086 1.00 95.69 266 ALA A N 1
ATOM 2035 C CA . ALA A 1 266 ? -10.987 11.768 -0.299 1.00 95.69 266 ALA A CA 1
ATOM 2036 C C . ALA A 1 266 ? -12.522 11.807 -0.429 1.00 95.69 266 ALA A C 1
ATOM 2038 O O . ALA A 1 266 ? -13.125 12.875 -0.300 1.00 95.69 266 ALA A O 1
ATOM 2039 N N . ARG A 1 267 ? -13.183 10.660 -0.645 1.00 93.06 267 ARG A N 1
ATOM 2040 C CA . ARG A 1 267 ? -14.650 10.550 -0.600 1.00 93.06 267 ARG A CA 1
ATOM 2041 C C . ARG A 1 267 ? -15.219 10.872 0.774 1.00 93.06 267 ARG A C 1
ATOM 2043 O O . ARG A 1 267 ? -16.324 11.409 0.843 1.00 93.06 267 ARG A O 1
ATOM 2050 N N . ARG A 1 268 ? -14.497 10.534 1.846 1.00 93.56 268 ARG A N 1
ATOM 2051 C CA . ARG A 1 268 ? -14.989 10.678 3.223 1.00 93.56 268 ARG A CA 1
ATOM 2052 C C . ARG A 1 268 ? -14.189 11.672 4.055 1.00 93.56 268 ARG A C 1
ATOM 2054 O O . ARG A 1 268 ? -14.778 12.305 4.937 1.00 93.56 268 ARG A O 1
ATOM 2061 N N . TRP A 1 269 ? -12.891 11.804 3.809 1.00 96.00 269 TRP A N 1
ATOM 2062 C CA . TRP A 1 269 ? -12.007 12.626 4.629 1.00 96.00 269 TRP A CA 1
ATOM 2063 C C . TRP A 1 269 ? -11.252 13.641 3.787 1.00 96.00 269 TRP A C 1
ATOM 2065 O O . TRP A 1 269 ? -10.775 13.346 2.696 1.00 96.00 269 TRP A O 1
ATOM 2075 N N . THR A 1 270 ? -11.085 14.839 4.332 1.00 95.94 270 THR A N 1
ATOM 2076 C CA . THR A 1 270 ? -10.154 15.819 3.777 1.00 95.94 270 THR A CA 1
ATOM 2077 C C . THR A 1 270 ? -8.752 15.492 4.294 1.00 95.94 270 THR A C 1
ATOM 2079 O O . THR A 1 270 ? -8.573 15.481 5.514 1.00 95.94 270 THR A O 1
ATOM 2082 N N . PRO A 1 271 ? -7.749 15.243 3.430 1.00 96.94 271 PRO A N 1
ATOM 2083 C CA . PRO A 1 271 ? -6.397 14.921 3.884 1.00 96.94 271 PRO A CA 1
ATOM 2084 C C . PRO A 1 271 ? -5.828 15.999 4.802 1.00 96.94 271 PRO A C 1
ATOM 2086 O O . PRO A 1 271 ? -5.743 17.168 4.414 1.00 96.94 271 PRO A O 1
ATOM 2089 N N . ALA A 1 272 ? -5.414 15.614 6.005 1.00 97.75 272 ALA A N 1
ATOM 2090 C CA . ALA A 1 272 ? -4.706 16.493 6.922 1.00 97.75 272 ALA A CA 1
ATOM 2091 C C . ALA A 1 272 ? -3.308 16.842 6.372 1.00 97.75 272 ALA A C 1
ATOM 2093 O O . ALA A 1 272 ? -2.773 16.101 5.542 1.00 97.75 272 ALA A O 1
ATOM 2094 N N . PRO A 1 273 ? -2.698 17.960 6.808 1.00 97.69 273 PRO A N 1
ATOM 2095 C CA . PRO A 1 273 ? -1.294 18.249 6.524 1.00 97.69 273 PRO A CA 1
ATOM 2096 C C . PRO A 1 273 ? -0.383 17.067 6.874 1.00 97.69 273 PRO A C 1
ATOM 2098 O O . PRO A 1 273 ? -0.442 16.552 7.989 1.00 97.69 273 PRO A O 1
ATOM 2101 N N . GLY A 1 274 ? 0.432 16.639 5.912 1.00 97.38 274 GLY A N 1
ATOM 2102 C CA . GLY A 1 274 ? 1.359 15.511 6.023 1.00 97.38 274 GLY A CA 1
ATOM 2103 C C . GLY A 1 274 ? 0.765 14.143 5.676 1.00 97.38 274 GLY A C 1
ATOM 2104 O O . GLY A 1 274 ? 1.514 13.170 5.619 1.00 97.38 274 GLY A O 1
ATOM 2105 N N . ALA A 1 275 ? -0.542 14.040 5.413 1.00 97.56 275 ALA A N 1
ATOM 2106 C CA . ALA A 1 275 ? -1.185 12.762 5.109 1.00 97.56 275 ALA A CA 1
ATOM 2107 C C . ALA A 1 275 ? -0.609 12.099 3.849 1.00 97.56 275 ALA A C 1
ATOM 2109 O O . ALA A 1 275 ? -0.361 10.895 3.854 1.00 97.56 275 ALA A O 1
ATOM 2110 N N . MET A 1 276 ? -0.363 12.875 2.785 1.00 97.94 276 MET A N 1
ATOM 2111 C CA . MET A 1 276 ? 0.179 12.325 1.538 1.00 97.94 276 MET A CA 1
ATOM 2112 C C . MET A 1 276 ? 1.654 11.957 1.687 1.00 97.94 276 MET A C 1
ATOM 2114 O O . MET A 1 276 ? 2.084 10.938 1.158 1.00 97.94 276 MET A O 1
ATOM 2118 N N . LEU A 1 277 ? 2.413 12.738 2.460 1.00 98.25 277 LEU A N 1
ATOM 2119 C CA . LEU A 1 277 ? 3.805 12.416 2.759 1.00 98.25 277 LEU A CA 1
ATOM 2120 C C . LEU A 1 277 ? 3.919 11.082 3.505 1.00 98.25 277 LEU A C 1
ATOM 2122 O O . LEU A 1 277 ? 4.706 10.234 3.104 1.00 98.25 277 LEU A O 1
ATOM 2126 N N . VAL A 1 278 ? 3.113 10.868 4.550 1.00 97.94 278 VAL A N 1
ATOM 2127 C CA . VAL A 1 278 ? 3.095 9.592 5.290 1.00 97.94 278 VAL A CA 1
ATOM 2128 C C . VAL A 1 278 ? 2.699 8.432 4.374 1.00 97.94 278 VAL A C 1
ATOM 2130 O O . VAL A 1 278 ? 3.344 7.386 4.402 1.00 97.94 278 VAL A O 1
ATOM 2133 N N . LEU A 1 279 ? 1.675 8.635 3.540 1.00 97.88 279 LEU A N 1
ATOM 2134 C CA . LEU A 1 279 ? 1.187 7.637 2.592 1.00 97.88 279 LEU A CA 1
ATOM 2135 C C . LEU A 1 279 ? 2.293 7.185 1.623 1.00 97.88 279 LEU A C 1
ATOM 2137 O O . LEU A 1 279 ? 2.556 5.989 1.504 1.00 97.88 279 LEU A O 1
ATOM 2141 N N . PHE A 1 280 ? 2.985 8.130 0.980 1.00 98.31 280 PHE A N 1
ATOM 2142 C CA . PHE A 1 280 ? 4.037 7.810 0.011 1.00 98.31 280 PHE A CA 1
ATOM 2143 C C . PHE A 1 280 ? 5.364 7.388 0.647 1.00 98.31 280 PHE A C 1
ATOM 2145 O O . PHE A 1 280 ? 6.094 6.609 0.041 1.00 98.31 280 PHE A O 1
ATOM 2152 N N . LEU A 1 281 ? 5.674 7.821 1.873 1.00 97.75 281 LEU A N 1
ATOM 2153 C CA . LEU A 1 281 ? 6.812 7.282 2.624 1.00 97.75 281 LEU A CA 1
ATOM 2154 C C . LEU A 1 281 ? 6.631 5.796 2.923 1.00 97.75 281 LEU A C 1
ATOM 2156 O O . LEU A 1 281 ? 7.576 5.025 2.779 1.00 97.75 281 LEU A O 1
ATOM 2160 N N . PHE A 1 282 ? 5.422 5.384 3.302 1.00 96.19 282 PHE A N 1
ATOM 2161 C CA . PHE A 1 282 ? 5.130 3.973 3.524 1.00 96.19 282 PHE A CA 1
ATOM 2162 C C . PHE A 1 282 ? 5.151 3.189 2.204 1.00 96.19 282 PHE A C 1
ATOM 2164 O O . PHE A 1 282 ? 5.743 2.112 2.149 1.00 96.19 282 PHE A O 1
ATOM 2171 N N . TRP A 1 283 ? 4.586 3.740 1.122 1.00 96.94 283 TRP A N 1
ATOM 2172 C CA . TRP A 1 283 ? 4.706 3.158 -0.224 1.00 96.94 283 TRP A CA 1
ATOM 2173 C C . TRP A 1 283 ? 6.176 2.972 -0.644 1.00 96.94 283 TRP A C 1
ATOM 2175 O O . TRP A 1 283 ? 6.558 1.891 -1.091 1.00 96.94 283 TRP A O 1
ATOM 2185 N N . GLY A 1 284 ? 7.025 3.982 -0.431 1.00 97.00 284 GLY A N 1
ATOM 2186 C CA . GLY A 1 284 ? 8.457 3.916 -0.732 1.00 97.00 284 GLY A CA 1
ATOM 2187 C C . GLY A 1 284 ? 9.206 2.910 0.144 1.00 97.00 284 GLY A C 1
ATOM 2188 O O . GLY A 1 284 ? 10.046 2.172 -0.356 1.00 97.00 284 GLY A O 1
ATOM 2189 N N . MET A 1 285 ? 8.863 2.814 1.432 1.00 95.31 285 MET A N 1
ATOM 2190 C CA . MET A 1 285 ? 9.411 1.803 2.348 1.00 95.31 285 MET A CA 1
ATOM 2191 C C . MET A 1 285 ? 8.993 0.378 1.967 1.00 95.31 285 MET A C 1
ATOM 2193 O O . MET A 1 285 ? 9.770 -0.558 2.133 1.00 95.31 285 MET A O 1
ATOM 2197 N N . SER A 1 286 ? 7.778 0.216 1.445 1.00 94.50 286 SER A N 1
ATOM 2198 C CA . SER A 1 286 ? 7.285 -1.079 0.970 1.00 94.50 286 SER A CA 1
ATOM 2199 C C . SER A 1 286 ? 8.071 -1.528 -0.258 1.00 94.50 286 SER A C 1
ATOM 2201 O O . SER A 1 286 ? 8.592 -2.636 -0.265 1.00 94.50 286 SER A O 1
ATOM 2203 N N . ASN A 1 287 ? 8.250 -0.636 -1.239 1.00 94.88 287 ASN A N 1
ATOM 2204 C CA . ASN A 1 287 ? 9.087 -0.911 -2.406 1.00 94.88 287 ASN A CA 1
ATOM 2205 C C . ASN A 1 287 ? 10.554 -1.138 -2.028 1.00 94.88 287 ASN A C 1
ATOM 2207 O O . ASN A 1 287 ? 11.158 -2.065 -2.534 1.00 94.88 287 ASN A O 1
ATOM 2211 N N . TYR A 1 288 ? 11.110 -0.375 -1.080 1.00 94.69 288 TYR A N 1
ATOM 2212 C CA . TYR A 1 288 ? 12.456 -0.622 -0.552 1.00 94.69 288 TYR A CA 1
ATOM 2213 C C . TYR A 1 288 ? 12.633 -2.077 -0.092 1.00 94.69 288 TYR A C 1
ATOM 2215 O O . TYR A 1 288 ? 13.635 -2.699 -0.420 1.00 94.69 288 TYR A O 1
ATOM 2223 N N . ALA A 1 289 ? 11.662 -2.644 0.627 1.00 92.31 289 ALA A N 1
ATOM 2224 C CA . ALA A 1 289 ? 11.735 -4.042 1.046 1.00 92.31 289 ALA A CA 1
ATOM 2225 C C . ALA A 1 289 ? 11.580 -5.032 -0.125 1.00 92.31 289 ALA A C 1
ATOM 2227 O O . ALA A 1 289 ? 12.292 -6.031 -0.163 1.00 92.31 289 ALA A O 1
ATOM 2228 N N . MET A 1 290 ? 10.680 -4.743 -1.071 1.00 90.88 290 MET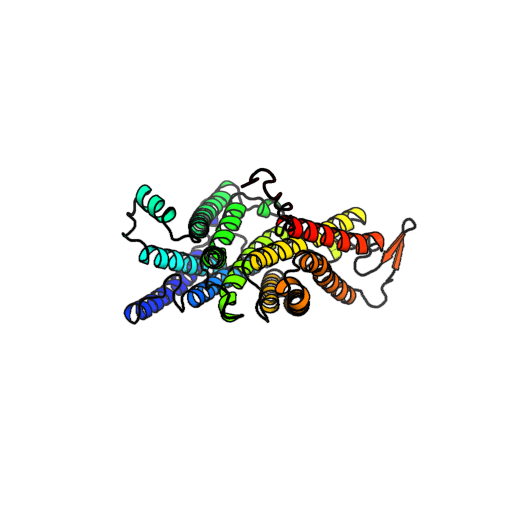 A N 1
ATOM 2229 C CA . MET A 1 290 ? 10.416 -5.584 -2.251 1.00 90.88 290 MET A CA 1
ATOM 2230 C C . MET A 1 290 ? 11.603 -5.626 -3.221 1.00 90.88 290 MET A C 1
ATOM 2232 O O . MET A 1 290 ? 11.909 -6.668 -3.788 1.00 90.88 290 MET A O 1
ATOM 2236 N N . GLU A 1 291 ? 12.302 -4.503 -3.355 1.00 91.94 291 GLU A N 1
ATOM 2237 C CA . GLU A 1 291 ? 13.303 -4.235 -4.386 1.00 91.94 291 GLU A CA 1
ATOM 2238 C C . GLU A 1 291 ? 14.718 -4.320 -3.804 1.00 91.94 291 GLU A C 1
ATOM 2240 O O . GLU A 1 291 ? 15.544 -3.417 -3.948 1.00 91.94 291 GLU A O 1
ATOM 2245 N N . ASN A 1 292 ? 14.981 -5.406 -3.073 1.00 90.44 292 ASN A N 1
ATOM 2246 C CA . ASN A 1 292 ? 16.303 -5.748 -2.538 1.00 90.44 292 ASN A CA 1
ATOM 2247 C C . ASN A 1 292 ? 16.972 -4.639 -1.711 1.00 90.44 292 ASN A C 1
ATOM 2249 O O . ASN A 1 292 ? 18.190 -4.457 -1.759 1.00 90.44 292 ASN A O 1
ATOM 2253 N N . LEU A 1 293 ? 16.184 -3.920 -0.907 1.00 92.88 293 LEU A N 1
ATOM 2254 C CA . LEU A 1 293 ? 16.668 -2.846 -0.036 1.00 92.88 293 LEU A CA 1
ATOM 2255 C C . LEU A 1 293 ? 17.293 -1.678 -0.818 1.00 92.88 293 LEU A C 1
ATOM 2257 O O . LEU A 1 293 ? 18.179 -0.984 -0.303 1.00 92.88 293 LEU A O 1
ATOM 2261 N N . ASP A 1 294 ? 16.821 -1.412 -2.041 1.00 92.94 294 ASP A N 1
ATOM 2262 C CA . ASP A 1 294 ? 17.242 -0.233 -2.792 1.00 92.94 294 ASP A CA 1
ATOM 2263 C C . ASP A 1 294 ? 16.688 1.054 -2.156 1.00 92.94 294 ASP A C 1
ATOM 2265 O O . ASP A 1 294 ? 15.503 1.394 -2.205 1.00 92.94 294 ASP A O 1
ATOM 2269 N N . THR A 1 295 ? 17.595 1.818 -1.550 1.00 94.56 295 THR A N 1
ATOM 2270 C CA . THR A 1 295 ? 17.294 3.105 -0.907 1.00 94.56 295 THR A CA 1
ATOM 2271 C C . THR A 1 295 ? 16.679 4.147 -1.849 1.00 94.56 295 THR A C 1
ATOM 2273 O O . THR A 1 295 ? 16.048 5.090 -1.358 1.00 94.56 295 THR A O 1
ATOM 2276 N N . SER A 1 296 ? 16.800 3.983 -3.175 1.00 93.50 296 SER A N 1
ATOM 2277 C CA . SER A 1 296 ? 16.172 4.855 -4.179 1.00 93.50 296 SER A CA 1
ATOM 2278 C C . SER A 1 296 ? 14.659 5.003 -3.954 1.00 93.50 296 SER A C 1
ATOM 2280 O O . SER A 1 296 ? 14.127 6.115 -4.033 1.00 93.50 296 SER A O 1
ATOM 2282 N N . TYR A 1 297 ? 13.981 3.932 -3.530 1.00 95.56 297 TYR A N 1
ATOM 2283 C CA . TYR A 1 297 ? 12.540 3.924 -3.269 1.00 95.56 297 TYR A CA 1
ATOM 2284 C C . TYR A 1 297 ? 12.112 4.757 -2.063 1.00 95.56 297 TYR A C 1
ATOM 2286 O O . TYR A 1 297 ? 11.025 5.342 -2.072 1.00 95.56 297 TYR A O 1
ATOM 2294 N N . ILE A 1 298 ? 12.982 4.915 -1.062 1.00 96.69 298 ILE A N 1
ATOM 2295 C CA . ILE A 1 298 ? 12.731 5.838 0.053 1.00 96.69 298 ILE A CA 1
ATOM 2296 C C . ILE A 1 298 ? 12.754 7.283 -0.461 1.00 96.69 298 ILE A C 1
ATOM 2298 O O . ILE A 1 298 ? 11.888 8.085 -0.097 1.00 96.69 298 ILE A O 1
ATOM 2302 N N . TYR A 1 299 ? 13.697 7.613 -1.350 1.00 95.75 299 TYR A N 1
ATOM 2303 C CA . TYR A 1 299 ? 13.757 8.933 -1.977 1.00 95.75 299 TYR A CA 1
ATOM 2304 C C . TYR A 1 299 ? 12.564 9.180 -2.905 1.00 95.75 299 TYR A C 1
ATOM 2306 O O . TYR A 1 299 ? 11.987 10.267 -2.844 1.00 95.75 299 TYR A O 1
ATOM 2314 N N . TYR A 1 300 ? 12.132 8.186 -3.693 1.00 96.25 300 TYR A N 1
ATOM 2315 C CA . TYR A 1 300 ? 10.898 8.286 -4.482 1.00 96.25 300 TYR A CA 1
ATOM 2316 C C . TYR A 1 300 ? 9.689 8.565 -3.591 1.00 96.25 300 TYR A C 1
ATOM 2318 O O . TYR A 1 300 ? 8.974 9.538 -3.829 1.00 96.25 300 TYR A O 1
ATOM 2326 N N . GLY A 1 301 ? 9.494 7.774 -2.532 1.00 97.56 301 GLY A N 1
ATOM 2327 C CA . GLY A 1 301 ? 8.397 7.967 -1.586 1.00 97.56 301 GLY A CA 1
ATOM 2328 C C . GLY A 1 301 ? 8.413 9.349 -0.930 1.00 97.56 301 GLY A C 1
ATOM 2329 O O . GLY A 1 301 ? 7.374 9.997 -0.810 1.00 97.56 301 GLY A O 1
ATOM 2330 N N . PHE A 1 302 ? 9.593 9.857 -0.570 1.00 98.38 302 PHE A N 1
ATOM 2331 C CA . PHE A 1 302 ? 9.733 11.192 0.010 1.00 98.38 302 PHE A CA 1
ATOM 2332 C C . PHE A 1 302 ? 9.427 12.313 -0.995 1.00 98.38 302 PHE A C 1
ATOM 2334 O O . PHE A 1 302 ? 8.619 13.197 -0.703 1.00 98.38 302 PHE A O 1
ATOM 2341 N N . ILE A 1 303 ? 10.040 12.278 -2.184 1.00 98.31 303 ILE A N 1
ATOM 2342 C CA . ILE A 1 303 ? 9.881 13.314 -3.217 1.00 98.31 303 ILE A CA 1
ATOM 2343 C C . ILE A 1 303 ? 8.438 13.338 -3.726 1.00 98.31 303 ILE A C 1
ATOM 2345 O O . ILE A 1 303 ? 7.801 14.395 -3.712 1.00 98.31 303 ILE A O 1
ATOM 2349 N N . ILE A 1 304 ? 7.897 12.178 -4.113 1.00 98.56 304 ILE A N 1
ATOM 2350 C CA . ILE A 1 304 ? 6.503 12.058 -4.556 1.00 98.56 304 ILE A CA 1
ATOM 2351 C C . ILE A 1 304 ? 5.574 12.467 -3.412 1.00 98.56 304 ILE A C 1
ATOM 2353 O O . ILE A 1 304 ? 4.660 13.254 -3.634 1.00 98.56 304 ILE A O 1
ATOM 2357 N N . GLY A 1 305 ? 5.841 12.041 -2.175 1.00 98.44 305 GLY A N 1
ATOM 2358 C CA . GLY A 1 305 ? 5.048 12.420 -1.007 1.00 98.44 305 GLY A CA 1
ATOM 2359 C C . GLY A 1 305 ? 4.951 13.931 -0.791 1.00 98.44 305 GLY A C 1
ATOM 2360 O O . GLY A 1 305 ? 3.852 14.439 -0.571 1.00 98.44 305 GLY A O 1
ATOM 2361 N N . ILE A 1 306 ? 6.060 14.669 -0.917 1.00 98.69 306 ILE A N 1
ATOM 2362 C CA . ILE A 1 306 ? 6.058 16.141 -0.841 1.00 98.69 306 ILE A CA 1
ATOM 2363 C C . ILE A 1 306 ? 5.251 16.749 -1.989 1.00 98.69 306 ILE A C 1
ATOM 2365 O O . ILE A 1 306 ? 4.401 17.613 -1.762 1.00 98.69 306 ILE A O 1
ATOM 2369 N N . LEU A 1 307 ? 5.501 16.312 -3.224 1.00 98.69 307 LEU A N 1
ATOM 2370 C CA . LEU A 1 307 ? 4.822 16.861 -4.398 1.00 98.69 307 LEU A CA 1
ATOM 2371 C C . LEU A 1 307 ? 3.311 16.596 -4.337 1.00 98.69 307 LEU A C 1
ATOM 2373 O O . LEU A 1 307 ? 2.513 17.500 -4.584 1.00 98.69 307 LEU A O 1
ATOM 2377 N N . VAL A 1 308 ? 2.901 15.398 -3.924 1.00 98.44 308 VAL A N 1
ATOM 2378 C CA . VAL A 1 308 ? 1.490 15.025 -3.782 1.00 98.44 308 VAL A CA 1
ATOM 2379 C C . VAL A 1 308 ? 0.837 15.709 -2.579 1.00 98.44 308 VAL A C 1
ATOM 2381 O O . VAL A 1 308 ? -0.339 16.063 -2.647 1.00 98.44 308 VAL A O 1
ATOM 2384 N N . GLU A 1 309 ? 1.575 15.990 -1.505 1.00 98.44 309 GLU A N 1
ATOM 2385 C CA . GLU A 1 309 ? 1.101 16.833 -0.400 1.00 98.44 309 GLU A CA 1
ATOM 2386 C C . GLU A 1 309 ? 0.779 18.260 -0.880 1.00 98.44 309 GLU A C 1
ATOM 2388 O O . GLU A 1 309 ? -0.270 18.814 -0.532 1.00 98.44 309 GLU A O 1
ATOM 2393 N N . ILE A 1 310 ? 1.623 18.826 -1.752 1.00 98.50 310 ILE A N 1
ATOM 2394 C CA . ILE A 1 310 ? 1.379 20.123 -2.400 1.00 98.50 310 ILE A CA 1
ATOM 2395 C C . ILE A 1 310 ? 0.138 20.047 -3.305 1.00 98.50 310 ILE A C 1
ATOM 2397 O O . ILE A 1 310 ? -0.761 20.886 -3.184 1.00 98.50 310 ILE A O 1
ATOM 2401 N N . LEU A 1 311 ? 0.035 19.026 -4.166 1.00 98.25 311 LEU A N 1
ATOM 2402 C CA . LEU A 1 311 ? -1.150 18.820 -5.012 1.00 98.25 311 LEU A CA 1
ATOM 2403 C C . LEU A 1 311 ? -2.428 18.664 -4.175 1.00 98.25 311 LEU A C 1
ATOM 2405 O O . LEU A 1 311 ? -3.462 19.250 -4.494 1.00 98.25 311 LEU A O 1
ATOM 2409 N N . 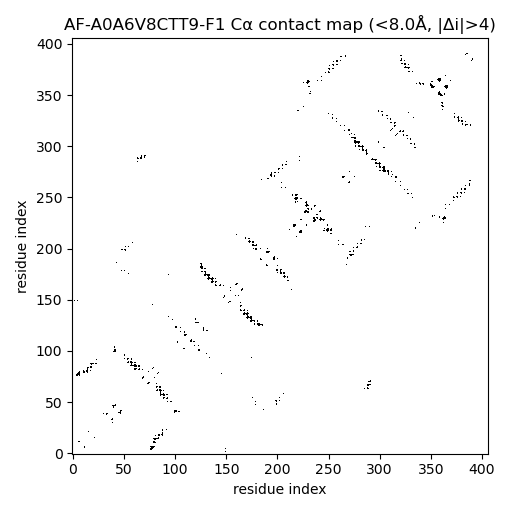SER A 1 312 ? -2.361 17.917 -3.073 1.00 98.06 312 SER A N 1
ATOM 2410 C CA . SER A 1 312 ? -3.475 17.714 -2.147 1.00 98.06 312 SER A CA 1
ATOM 2411 C C . SER A 1 312 ? -3.930 19.030 -1.516 1.00 98.06 312 SER A C 1
ATOM 2413 O O . SER A 1 312 ? -5.132 19.304 -1.469 1.00 98.06 312 SER A O 1
ATOM 2415 N N . HIS A 1 313 ? -2.994 19.900 -1.122 1.00 97.94 313 HIS A N 1
ATOM 2416 C CA . HIS A 1 313 ? -3.311 21.237 -0.616 1.00 97.94 313 HIS A CA 1
ATOM 2417 C C . HIS A 1 313 ? -4.070 22.097 -1.641 1.00 97.94 313 HIS A C 1
ATOM 2419 O O . HIS A 1 313 ? -5.048 22.764 -1.289 1.00 97.94 313 HIS A O 1
ATOM 2425 N N . PHE A 1 314 ? -3.648 22.083 -2.908 1.00 97.94 314 PHE A N 1
ATOM 2426 C CA . PHE A 1 314 ? -4.271 22.905 -3.950 1.00 97.94 314 PHE A CA 1
ATOM 2427 C C . PHE A 1 314 ? -5.566 22.317 -4.520 1.00 97.94 314 PHE A C 1
ATOM 2429 O O . PHE A 1 314 ? -6.448 23.088 -4.910 1.00 97.94 314 PHE A O 1
ATOM 2436 N N . PHE A 1 315 ? -5.699 20.990 -4.555 1.00 97.56 315 PHE A N 1
ATOM 2437 C CA . PHE A 1 315 ? -6.800 20.309 -5.232 1.00 97.56 315 PHE A CA 1
ATOM 2438 C C . PHE A 1 315 ? -7.713 19.540 -4.273 1.00 97.56 315 PHE A C 1
ATOM 2440 O O . PHE A 1 315 ? -8.880 19.911 -4.142 1.00 97.56 315 PHE A O 1
ATOM 2447 N N . LEU A 1 316 ? -7.221 18.516 -3.564 1.00 96.19 316 LEU A N 1
ATOM 2448 C CA . LEU A 1 316 ? -8.074 17.663 -2.717 1.00 96.19 316 LEU A CA 1
ATOM 2449 C C . LEU A 1 316 ? -8.711 18.429 -1.555 1.00 96.19 316 LEU A C 1
ATOM 2451 O O . LEU A 1 316 ? -9.922 18.339 -1.355 1.00 96.19 316 LEU A O 1
ATOM 2455 N N . ARG A 1 317 ? -7.936 19.255 -0.843 1.00 96.06 317 ARG A N 1
ATOM 2456 C CA . ARG A 1 317 ? -8.450 20.099 0.254 1.00 96.06 317 ARG A CA 1
ATOM 2457 C C . ARG A 1 317 ? -9.420 21.181 -0.208 1.00 96.06 317 ARG A C 1
ATOM 2459 O O . ARG A 1 317 ? -10.160 21.718 0.607 1.00 96.06 317 ARG A O 1
ATOM 2466 N N . LYS A 1 318 ? -9.421 21.495 -1.506 1.00 95.62 318 LYS A N 1
ATOM 2467 C CA . LYS A 1 318 ? -10.350 22.436 -2.145 1.00 95.62 318 LYS A CA 1
ATOM 2468 C C . LYS A 1 318 ? -11.461 21.724 -2.924 1.00 95.62 318 LYS A C 1
ATOM 2470 O O . LYS A 1 318 ? -12.103 22.355 -3.757 1.00 95.62 318 LYS A O 1
ATOM 2475 N N . HIS A 1 319 ? -11.666 20.426 -2.679 1.00 93.00 319 HIS A N 1
ATOM 2476 C CA . HIS A 1 319 ? -12.693 19.598 -3.318 1.00 93.00 319 HIS A CA 1
ATOM 2477 C C . HIS A 1 319 ? -12.615 19.571 -4.855 1.00 93.00 319 HIS A C 1
ATOM 2479 O O . HIS A 1 319 ? -13.632 19.574 -5.544 1.00 93.00 319 HIS A O 1
ATOM 2485 N N . ARG A 1 320 ? -11.395 19.516 -5.409 1.00 95.31 320 ARG A N 1
ATOM 2486 C CA . ARG A 1 320 ? -11.125 19.383 -6.854 1.00 95.31 320 ARG A CA 1
ATOM 2487 C C . ARG A 1 320 ? -10.468 18.029 -7.184 1.00 95.31 320 ARG A C 1
ATOM 2489 O O . ARG A 1 320 ? -9.319 18.007 -7.626 1.00 95.31 320 ARG A O 1
ATOM 2496 N N . PRO A 1 321 ? -11.164 16.894 -6.978 1.00 95.25 321 PRO A N 1
ATOM 2497 C CA . PRO A 1 321 ? -10.583 15.554 -7.114 1.00 95.25 321 PRO A CA 1
ATOM 2498 C C . PRO A 1 321 ? -10.132 15.226 -8.542 1.00 95.25 321 PRO A C 1
ATOM 2500 O O . PRO A 1 321 ? -9.097 14.596 -8.717 1.00 95.25 321 PRO A O 1
ATOM 2503 N N . ILE A 1 322 ? -10.843 15.708 -9.567 1.00 95.88 322 ILE A N 1
ATOM 2504 C CA . ILE A 1 322 ? -10.475 15.467 -10.972 1.00 95.88 322 ILE A CA 1
ATOM 2505 C C . ILE A 1 322 ? -9.151 16.164 -11.321 1.00 95.88 322 ILE A C 1
ATOM 2507 O O . ILE A 1 322 ? -8.282 15.567 -11.946 1.00 95.88 322 ILE A O 1
ATOM 2511 N N . ALA A 1 323 ? -8.953 17.407 -10.867 1.00 97.12 323 ALA A N 1
ATOM 2512 C CA . ALA A 1 323 ? -7.696 18.126 -11.087 1.00 97.12 323 ALA A CA 1
ATOM 2513 C C . ALA A 1 323 ? -6.515 17.442 -10.379 1.00 97.12 323 ALA A C 1
ATOM 2515 O O . ALA A 1 323 ? -5.428 17.337 -10.944 1.00 97.12 323 ALA A O 1
ATOM 2516 N N . PHE A 1 324 ? -6.740 16.929 -9.165 1.00 98.12 324 PHE A N 1
ATOM 2517 C CA . PHE A 1 324 ? -5.757 16.098 -8.474 1.00 98.12 324 PHE A CA 1
ATOM 2518 C C . PHE A 1 324 ? -5.416 14.834 -9.278 1.00 98.12 324 PHE A C 1
ATOM 2520 O O . PHE A 1 324 ? -4.246 14.558 -9.518 1.00 98.12 324 PHE A O 1
ATOM 2527 N N . ALA A 1 325 ? -6.429 14.105 -9.750 1.00 97.88 325 ALA A N 1
ATOM 2528 C CA . ALA A 1 325 ? -6.243 12.865 -10.496 1.00 97.88 325 ALA A CA 1
ATOM 2529 C C . ALA A 1 325 ? -5.499 13.059 -11.826 1.00 97.88 325 ALA A C 1
ATOM 2531 O O . ALA A 1 325 ? -4.704 12.213 -12.208 1.00 97.88 325 ALA A O 1
ATOM 2532 N N . ILE A 1 326 ? -5.702 14.189 -12.509 1.00 98.12 326 ILE A N 1
ATOM 2533 C CA . ILE A 1 326 ? -4.950 14.537 -13.726 1.00 98.12 326 ILE A CA 1
ATOM 2534 C C . ILE A 1 326 ? -3.483 14.857 -13.406 1.00 98.12 326 ILE A C 1
ATOM 2536 O O . ILE A 1 326 ? -2.596 14.570 -14.202 1.00 98.12 326 ILE A O 1
ATOM 2540 N N . THR A 1 327 ? -3.206 15.474 -12.256 1.00 98.12 327 THR A N 1
ATOM 2541 C CA . THR A 1 327 ? -1.854 15.953 -11.921 1.00 98.12 327 THR A CA 1
ATOM 2542 C C . THR A 1 327 ? -0.983 14.904 -11.235 1.00 98.12 327 THR A C 1
ATOM 2544 O O . THR A 1 327 ? 0.241 14.975 -11.345 1.00 98.12 327 THR A O 1
ATOM 2547 N N . LEU A 1 328 ? -1.580 13.905 -10.577 1.00 98.31 328 LEU A N 1
ATOM 2548 C CA . LEU A 1 328 ? -0.841 12.842 -9.892 1.00 98.31 328 LEU A CA 1
ATOM 2549 C C . LEU A 1 328 ? 0.073 12.022 -10.835 1.00 98.31 328 LEU A C 1
ATOM 2551 O O . LEU A 1 328 ? 1.253 11.881 -10.501 1.00 98.31 328 LEU A O 1
ATOM 2555 N N . PRO A 1 329 ? -0.378 11.548 -12.017 1.00 98.50 329 PRO A N 1
ATOM 2556 C CA . PRO A 1 329 ? 0.486 10.820 -12.950 1.00 98.50 329 PRO A CA 1
ATOM 2557 C C . PRO A 1 329 ? 1.678 11.650 -13.424 1.00 98.50 329 PRO A C 1
ATOM 2559 O O . PRO A 1 329 ? 2.782 11.128 -13.522 1.00 98.50 329 PRO A O 1
ATOM 2562 N N . ILE A 1 330 ? 1.487 12.954 -13.652 1.00 98.19 330 ILE A N 1
ATOM 2563 C CA . ILE A 1 330 ? 2.564 13.868 -14.064 1.00 98.19 330 ILE A CA 1
ATOM 2564 C C . ILE A 1 330 ? 3.666 13.904 -12.999 1.00 98.19 330 ILE A C 1
ATOM 2566 O O . ILE A 1 330 ? 4.847 13.835 -13.331 1.00 98.19 330 ILE A O 1
ATOM 2570 N N . VAL A 1 331 ? 3.289 13.974 -11.718 1.00 98.19 331 VAL A N 1
ATOM 2571 C CA . VAL A 1 331 ? 4.243 13.962 -10.600 1.00 98.19 331 VAL A CA 1
ATOM 2572 C C . VAL A 1 331 ? 4.961 12.620 -10.489 1.00 98.19 331 VAL A C 1
ATOM 2574 O O . VAL A 1 331 ? 6.189 12.598 -10.400 1.00 98.19 331 VAL A O 1
ATOM 2577 N N . MET A 1 332 ? 4.224 11.507 -10.503 1.00 98.19 332 MET A N 1
ATOM 2578 C CA . MET A 1 332 ? 4.812 10.174 -10.338 1.00 98.19 332 MET A CA 1
ATOM 2579 C C . MET A 1 332 ? 5.740 9.827 -11.510 1.00 98.19 332 MET A C 1
ATOM 2581 O O . MET A 1 332 ? 6.929 9.579 -11.305 1.00 98.19 332 MET A O 1
ATOM 2585 N N . LEU A 1 333 ? 5.229 9.890 -12.741 1.00 97.44 333 LEU A N 1
ATOM 2586 C CA . LEU A 1 333 ? 5.985 9.541 -13.946 1.00 97.44 333 LEU A CA 1
ATOM 2587 C C . LEU A 1 333 ? 7.114 10.539 -14.212 1.00 97.44 333 LEU A C 1
ATOM 2589 O O . LEU A 1 333 ? 8.212 10.135 -14.580 1.00 97.44 333 LEU A O 1
ATOM 2593 N N . GLY A 1 334 ? 6.891 11.832 -13.951 1.00 96.00 334 GLY A N 1
ATOM 2594 C CA . GLY A 1 334 ? 7.939 12.848 -14.046 1.00 96.00 334 GLY A CA 1
ATOM 2595 C C . GLY A 1 334 ? 9.092 12.596 -13.072 1.00 96.00 334 GLY A C 1
ATOM 2596 O O . GLY A 1 334 ? 10.252 12.762 -13.445 1.00 96.00 334 GLY A O 1
ATOM 2597 N N . THR A 1 335 ? 8.796 12.128 -11.853 1.00 95.94 335 THR A N 1
ATOM 2598 C CA . THR A 1 335 ? 9.831 11.761 -10.871 1.00 95.94 335 THR A CA 1
ATOM 2599 C C . THR A 1 335 ? 10.631 10.540 -11.332 1.00 95.94 335 THR A C 1
ATOM 2601 O O . THR A 1 335 ? 11.861 10.582 -11.294 1.00 95.94 335 THR A O 1
ATOM 2604 N N . LYS A 1 336 ? 9.970 9.479 -11.827 1.00 94.88 336 LYS A N 1
ATOM 2605 C CA . LYS A 1 336 ? 10.667 8.297 -12.375 1.00 94.88 336 LYS A CA 1
ATOM 2606 C C . LYS A 1 336 ? 11.504 8.660 -13.602 1.00 94.88 336 LYS A C 1
ATOM 2608 O O . LYS A 1 336 ? 12.645 8.221 -13.701 1.00 94.88 336 LYS A O 1
ATOM 2613 N N . MET A 1 337 ? 10.986 9.496 -14.502 1.00 93.75 337 MET A N 1
ATOM 2614 C CA . MET A 1 337 ? 11.712 9.938 -15.696 1.00 93.75 337 MET A CA 1
ATOM 2615 C C . MET A 1 337 ? 12.947 10.772 -15.336 1.00 93.75 337 MET A C 1
ATOM 2617 O O . MET A 1 337 ? 14.014 10.566 -15.912 1.00 93.75 337 MET A O 1
ATOM 2621 N N . LEU A 1 338 ? 12.837 11.675 -14.355 1.00 93.44 338 LEU A N 1
ATOM 2622 C CA . LEU A 1 338 ? 13.976 12.459 -13.872 1.00 93.44 338 LEU A CA 1
ATOM 2623 C C . LEU A 1 338 ? 15.049 11.578 -13.219 1.00 93.44 338 LEU A C 1
ATOM 2625 O O . LEU A 1 338 ? 16.236 11.840 -13.385 1.00 93.44 338 LEU A O 1
ATOM 2629 N N . ALA A 1 339 ? 14.654 10.532 -12.498 1.00 92.50 339 ALA A N 1
ATOM 2630 C CA . ALA A 1 339 ? 15.615 9.582 -11.953 1.00 92.50 339 ALA A CA 1
ATOM 2631 C C . ALA A 1 339 ? 16.228 8.687 -13.037 1.00 92.50 339 ALA A C 1
ATOM 2633 O O . ALA A 1 339 ? 17.425 8.445 -13.020 1.00 92.50 339 ALA A O 1
ATOM 2634 N N . ALA A 1 340 ? 15.463 8.275 -14.046 1.00 91.31 340 ALA A N 1
ATOM 2635 C CA . ALA A 1 340 ? 16.001 7.520 -15.177 1.00 91.31 340 ALA A CA 1
ATOM 2636 C C . ALA A 1 340 ? 17.051 8.323 -15.975 1.00 91.31 340 ALA A C 1
ATOM 2638 O O . ALA A 1 340 ? 17.963 7.754 -16.561 1.00 91.31 340 ALA A O 1
ATOM 2639 N N . VAL A 1 341 ? 17.001 9.660 -15.958 1.00 90.88 341 VAL A N 1
ATOM 2640 C CA . VAL A 1 341 ? 18.067 10.500 -16.535 1.00 90.88 341 VAL 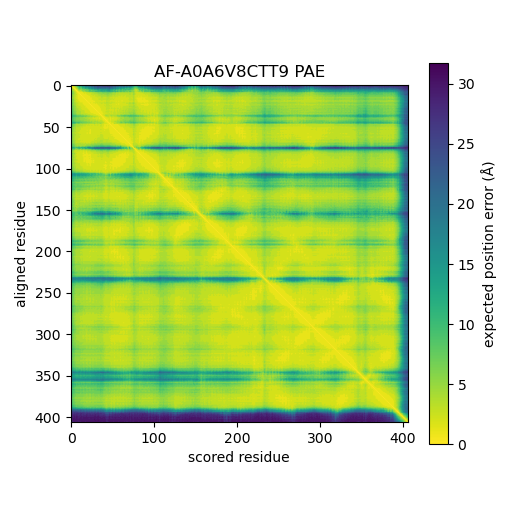A CA 1
ATOM 2641 C C . VAL A 1 341 ? 19.424 10.265 -15.857 1.00 90.88 341 VAL A C 1
ATOM 2643 O O . VAL A 1 341 ? 20.452 10.351 -16.528 1.00 90.88 341 VAL A O 1
ATOM 2646 N N . THR A 1 342 ? 19.461 9.938 -14.561 1.00 87.88 342 THR A N 1
ATOM 2647 C CA . THR A 1 342 ? 20.728 9.715 -13.842 1.00 87.88 342 THR A CA 1
ATOM 2648 C C . THR A 1 342 ? 21.356 8.354 -14.136 1.00 87.88 342 THR A C 1
ATOM 2650 O O . THR A 1 342 ? 22.540 8.172 -13.856 1.00 87.88 342 THR A O 1
ATOM 2653 N N . THR A 1 343 ? 20.608 7.417 -14.730 1.00 84.25 343 THR A N 1
ATOM 2654 C CA . THR A 1 343 ? 21.118 6.095 -15.131 1.00 84.25 343 THR A CA 1
ATOM 2655 C C . THR A 1 343 ? 21.738 6.101 -16.530 1.00 84.25 343 THR A C 1
ATOM 2657 O O . THR A 1 343 ? 22.354 5.118 -16.939 1.00 84.25 343 THR A O 1
ATOM 2660 N N . VAL A 1 344 ? 21.603 7.200 -17.279 1.00 86.31 344 VAL A N 1
ATOM 2661 C CA . VAL A 1 344 ? 22.192 7.357 -18.613 1.00 86.31 344 VAL A CA 1
ATOM 2662 C C . VAL A 1 344 ? 23.711 7.515 -18.487 1.00 86.31 344 VAL A C 1
ATOM 2664 O O . VAL A 1 344 ? 24.209 8.457 -17.869 1.00 86.31 344 VAL A O 1
ATOM 2667 N N . SER A 1 345 ? 24.468 6.591 -19.085 1.00 84.56 345 SER A N 1
ATOM 2668 C CA . SER A 1 345 ? 25.934 6.582 -19.007 1.00 84.56 345 SER A CA 1
ATOM 2669 C C . SER A 1 345 ? 26.560 7.842 -19.617 1.00 84.56 345 SER A C 1
ATOM 2671 O O . SER A 1 345 ? 26.152 8.299 -20.687 1.00 84.56 345 SER A O 1
ATOM 2673 N N . GLN A 1 346 ? 27.612 8.379 -18.993 1.00 82.50 346 GLN A N 1
ATOM 2674 C CA . GLN A 1 346 ? 28.337 9.519 -19.558 1.00 82.50 346 GLN A CA 1
ATOM 2675 C C . GLN A 1 346 ? 28.902 9.178 -20.945 1.00 82.50 346 GLN A C 1
ATOM 2677 O O . GLN A 1 346 ? 29.611 8.190 -21.114 1.00 82.50 346 GLN A O 1
ATOM 2682 N N . GLY A 1 347 ? 28.591 10.014 -21.939 1.00 79.38 347 GLY A N 1
ATOM 2683 C CA . GLY A 1 347 ? 29.032 9.827 -23.324 1.00 79.38 347 GLY A CA 1
ATOM 2684 C C . GLY A 1 347 ? 28.085 9.009 -24.207 1.00 79.38 347 GLY A C 1
ATOM 2685 O O . GLY A 1 347 ? 28.344 8.913 -25.407 1.00 79.38 347 GLY A O 1
ATOM 2686 N N . SER A 1 348 ? 26.975 8.472 -23.681 1.00 82.75 348 SER A N 1
ATOM 2687 C CA . SER A 1 348 ? 25.947 7.864 -24.536 1.00 82.75 348 SER A CA 1
ATOM 2688 C C . SER A 1 348 ? 25.252 8.908 -25.404 1.00 82.75 348 SER A C 1
ATOM 2690 O O . SER A 1 348 ? 25.032 10.049 -24.985 1.00 82.75 348 SER A O 1
ATOM 2692 N N . GLN A 1 349 ? 24.836 8.500 -26.603 1.00 83.81 349 GLN A N 1
ATOM 2693 C CA . GLN A 1 349 ? 23.994 9.340 -27.443 1.00 83.81 349 GLN A CA 1
ATOM 2694 C C . GLN A 1 349 ? 22.614 9.512 -26.797 1.00 83.81 349 GLN A C 1
ATOM 2696 O O . GLN A 1 349 ? 21.917 8.541 -26.510 1.00 83.81 349 GLN A O 1
ATOM 2701 N N . TRP A 1 350 ? 22.230 10.770 -26.581 1.00 87.69 350 TRP A N 1
ATOM 2702 C CA . TRP A 1 350 ? 20.918 11.150 -26.047 1.00 87.69 350 TRP A CA 1
ATOM 2703 C C . TRP A 1 350 ? 19.777 10.893 -27.022 1.00 87.69 350 TRP A C 1
ATOM 2705 O O . TRP A 1 350 ? 18.625 10.762 -26.613 1.00 87.69 350 TRP A O 1
ATOM 2715 N N . VAL A 1 351 ? 20.113 10.864 -28.308 1.00 88.81 351 VAL A N 1
ATOM 2716 C CA . VAL A 1 351 ? 19.170 10.795 -29.407 1.00 88.81 351 VAL A CA 1
ATOM 2717 C C . VAL A 1 351 ? 19.648 9.747 -30.393 1.00 88.81 351 VAL A C 1
ATOM 2719 O O . VAL A 1 351 ? 20.798 9.787 -30.829 1.00 88.81 351 VAL A O 1
ATOM 2722 N N . ILE A 1 352 ? 18.750 8.844 -30.768 1.00 86.38 352 ILE A N 1
ATOM 2723 C CA . ILE A 1 352 ? 18.973 7.850 -31.815 1.00 86.38 352 ILE A CA 1
ATOM 2724 C C . ILE A 1 352 ? 17.926 8.092 -32.895 1.00 86.38 352 ILE A C 1
ATOM 2726 O O . ILE A 1 352 ? 16.754 8.302 -32.594 1.00 86.38 352 ILE A O 1
ATOM 2730 N N . THR A 1 353 ? 18.345 8.091 -34.160 1.00 87.56 353 THR A N 1
ATOM 2731 C CA . THR A 1 353 ? 17.415 8.135 -35.294 1.00 87.56 353 THR A CA 1
ATOM 2732 C C . THR A 1 353 ? 17.339 6.751 -35.917 1.00 87.56 353 THR A C 1
ATOM 2734 O O . THR A 1 353 ? 18.344 6.246 -36.414 1.00 87.56 353 THR A O 1
ATOM 2737 N N . ALA A 1 354 ? 16.161 6.137 -35.886 1.00 82.69 354 ALA A N 1
ATOM 2738 C CA . ALA A 1 354 ? 15.903 4.838 -36.501 1.00 82.69 354 ALA A CA 1
ATOM 2739 C C . ALA A 1 354 ? 14.548 4.888 -37.214 1.00 82.69 354 ALA A C 1
ATOM 2741 O O . ALA A 1 354 ? 13.643 5.579 -36.770 1.00 82.69 354 ALA A O 1
ATOM 2742 N N . HIS A 1 355 ? 14.415 4.214 -38.357 1.00 81.44 355 HIS A N 1
ATOM 2743 C CA . HIS A 1 355 ? 13.153 4.163 -39.117 1.00 81.44 355 HIS A CA 1
ATOM 2744 C C . HIS A 1 355 ? 12.514 5.535 -39.449 1.00 81.44 355 HIS A C 1
ATOM 2746 O O . HIS A 1 355 ? 11.317 5.617 -39.689 1.00 81.44 355 HIS A O 1
ATOM 2752 N N . GLY A 1 356 ? 13.309 6.613 -39.505 1.00 83.88 356 GLY A N 1
ATOM 2753 C CA . GLY A 1 356 ? 12.818 7.977 -39.755 1.00 83.88 356 GLY A CA 1
ATOM 2754 C C . GLY A 1 356 ? 12.273 8.704 -3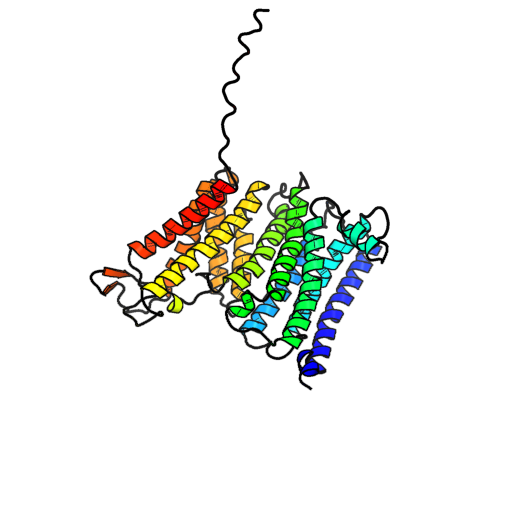8.519 1.00 83.88 356 GLY A C 1
ATOM 2755 O O . GLY A 1 356 ? 11.833 9.844 -38.642 1.00 83.88 356 GLY A O 1
ATOM 2756 N N . GLU A 1 357 ? 12.345 8.086 -37.341 1.00 87.81 357 GLU A N 1
ATOM 2757 C CA . GLU A 1 357 ? 11.894 8.649 -36.071 1.00 87.81 357 GLU A CA 1
ATOM 2758 C C . GLU A 1 357 ? 13.057 8.928 -35.119 1.00 87.81 357 GLU A C 1
ATOM 2760 O O . GLU A 1 357 ? 14.143 8.353 -35.226 1.00 87.81 357 GLU A O 1
ATOM 2765 N N . VAL A 1 358 ? 12.810 9.839 -34.179 1.00 90.75 358 VAL A N 1
ATOM 2766 C CA . VAL A 1 358 ? 13.783 10.303 -33.191 1.00 90.75 358 VAL A CA 1
ATOM 2767 C C . VAL A 1 358 ? 13.419 9.733 -31.823 1.00 90.75 358 VAL A C 1
ATOM 2769 O O . VAL A 1 358 ? 12.372 10.067 -31.266 1.00 90.75 358 VAL A O 1
ATOM 2772 N N . PHE A 1 359 ? 14.309 8.909 -31.280 1.00 91.25 359 PHE A N 1
ATOM 2773 C CA . PHE A 1 359 ? 14.189 8.254 -29.979 1.00 91.25 359 PHE A CA 1
ATOM 2774 C C . PHE A 1 359 ? 15.089 8.951 -28.964 1.00 91.25 359 PHE A C 1
ATOM 2776 O O . PHE A 1 359 ? 16.250 9.238 -29.267 1.00 91.25 359 PHE A O 1
ATOM 2783 N N . ILE A 1 360 ? 14.559 9.236 -27.774 1.00 91.12 360 ILE A N 1
ATOM 2784 C CA . ILE A 1 360 ? 15.210 10.087 -26.774 1.00 91.12 360 ILE A CA 1
ATOM 2785 C C . ILE A 1 360 ? 15.371 9.321 -25.457 1.00 91.12 360 ILE A C 1
ATOM 2787 O O . ILE A 1 360 ? 14.421 8.732 -24.936 1.00 91.12 360 ILE A O 1
ATOM 2791 N N . GLN A 1 361 ? 16.584 9.349 -24.909 1.00 89.50 361 GLN A N 1
ATOM 2792 C CA . GLN A 1 361 ? 16.906 8.866 -23.560 1.00 89.50 361 GLN A CA 1
ATOM 2793 C C . GLN A 1 361 ? 16.066 9.593 -22.481 1.00 89.50 361 GLN A C 1
ATOM 2795 O O . GLN A 1 361 ? 15.672 10.742 -22.684 1.00 89.50 361 GLN A O 1
ATOM 2800 N N . PRO A 1 362 ? 15.806 8.989 -21.309 1.00 90.06 362 PRO A N 1
ATOM 2801 C CA . PRO A 1 362 ? 16.392 7.741 -20.805 1.00 90.06 362 PRO A CA 1
ATOM 2802 C C . PRO A 1 362 ? 15.656 6.464 -21.230 1.00 90.06 362 PRO A C 1
ATOM 2804 O O . PRO A 1 362 ? 16.207 5.377 -21.127 1.00 90.06 362 PRO A O 1
ATOM 2807 N N . TYR A 1 363 ? 14.419 6.572 -21.719 1.00 92.19 363 TYR A N 1
ATOM 2808 C CA . TYR A 1 363 ? 13.652 5.397 -22.155 1.00 92.19 363 TYR A CA 1
ATOM 2809 C C . TYR A 1 363 ? 13.947 5.017 -23.605 1.00 92.19 363 TYR A C 1
ATOM 2811 O O . TYR A 1 363 ? 13.666 3.903 -24.028 1.00 92.19 363 TYR A O 1
ATOM 2819 N N . GLY A 1 364 ? 14.530 5.924 -24.391 1.00 91.50 364 GLY A N 1
ATOM 2820 C CA . GLY A 1 364 ? 14.727 5.678 -25.814 1.00 91.50 364 GLY A CA 1
ATOM 2821 C C . GLY A 1 364 ? 13.395 5.611 -26.561 1.00 91.50 364 GLY A C 1
ATOM 2822 O O . GLY A 1 364 ? 13.224 4.854 -27.508 1.00 91.50 364 GLY A O 1
ATOM 2823 N N . TRP A 1 365 ? 12.423 6.398 -26.108 1.00 93.31 365 TRP A N 1
ATOM 2824 C CA . TRP A 1 365 ? 11.101 6.503 -26.712 1.00 93.31 365 TRP A CA 1
ATOM 2825 C C . TRP A 1 365 ? 11.013 7.742 -27.592 1.00 93.31 365 TRP A C 1
ATOM 2827 O O . TRP A 1 365 ? 11.746 8.717 -27.404 1.00 93.31 365 TRP A O 1
ATOM 2837 N N . THR A 1 366 ? 10.094 7.724 -28.554 1.00 93.69 366 THR A N 1
ATOM 2838 C CA . THR A 1 366 ? 9.765 8.926 -29.320 1.00 93.69 366 THR A CA 1
ATOM 2839 C C . THR A 1 366 ? 9.076 9.962 -28.433 1.00 93.69 366 THR A C 1
ATOM 2841 O O . THR A 1 366 ? 8.482 9.643 -27.401 1.00 93.69 366 THR A O 1
ATOM 2844 N N . ILE A 1 367 ? 9.093 11.228 -28.857 1.00 90.75 367 ILE A N 1
ATOM 2845 C CA . ILE A 1 367 ? 8.363 12.288 -28.146 1.00 90.75 367 ILE A CA 1
ATOM 2846 C C . ILE A 1 367 ? 6.854 12.000 -28.069 1.00 90.75 367 ILE A C 1
ATOM 2848 O O . ILE A 1 367 ? 6.215 12.326 -27.067 1.00 90.75 367 ILE A O 1
ATOM 2852 N N . HIS A 1 368 ? 6.296 11.349 -29.096 1.00 92.81 368 HIS A N 1
ATOM 2853 C CA . HIS A 1 368 ? 4.896 10.930 -29.141 1.00 92.81 368 HIS A CA 1
ATOM 2854 C C . HIS A 1 368 ? 4.606 9.871 -28.076 1.00 92.81 368 HIS A C 1
ATOM 2856 O O . HIS A 1 368 ? 3.647 10.017 -27.328 1.00 92.81 368 HIS A O 1
ATOM 2862 N N . ALA A 1 369 ? 5.466 8.856 -27.961 1.00 93.94 369 ALA A N 1
ATOM 2863 C CA . ALA A 1 369 ? 5.342 7.800 -26.964 1.00 93.94 369 ALA A CA 1
ATOM 2864 C C . ALA A 1 369 ? 5.455 8.335 -25.527 1.00 93.94 369 ALA A C 1
ATOM 2866 O O . ALA A 1 369 ? 4.572 8.084 -24.710 1.00 93.94 369 ALA A O 1
ATOM 2867 N N . THR A 1 370 ? 6.487 9.130 -25.228 1.00 92.94 370 THR A N 1
ATOM 2868 C CA . THR A 1 370 ? 6.710 9.666 -23.874 1.00 92.94 370 THR A CA 1
ATOM 2869 C C . THR A 1 370 ? 5.611 10.635 -23.441 1.00 92.94 370 THR A C 1
ATOM 2871 O O . THR A 1 370 ? 5.127 10.566 -22.315 1.00 92.94 370 THR A O 1
ATOM 2874 N N . SER A 1 371 ? 5.187 11.550 -24.319 1.00 93.25 371 SER A N 1
ATOM 2875 C CA . SER A 1 371 ? 4.082 12.463 -23.985 1.00 93.25 371 SER A CA 1
ATOM 2876 C C . SER A 1 371 ? 2.735 11.734 -23.943 1.00 93.25 371 SER A C 1
ATOM 2878 O O . SER A 1 371 ? 1.930 11.974 -23.043 1.00 93.25 371 SER A O 1
ATOM 2880 N N . GLY A 1 372 ? 2.511 10.801 -24.870 1.00 95.25 372 GLY A N 1
ATOM 2881 C CA . GLY A 1 372 ? 1.305 9.986 -24.958 1.00 95.25 372 GLY A CA 1
ATOM 2882 C C . GLY A 1 372 ? 1.086 9.094 -23.737 1.00 95.25 372 GLY A C 1
ATOM 2883 O O . GLY A 1 372 ? -0.034 9.053 -23.233 1.00 95.25 372 GLY A O 1
ATOM 2884 N N . SER A 1 373 ? 2.133 8.448 -23.209 1.00 95.50 373 SER A N 1
ATOM 2885 C CA . SER A 1 373 ? 2.045 7.585 -22.017 1.00 95.50 373 SER A CA 1
ATOM 2886 C C . SER A 1 373 ? 1.646 8.363 -20.755 1.00 95.50 373 SER A C 1
ATOM 2888 O O . SER A 1 373 ? 0.830 7.899 -19.950 1.00 95.50 373 SER A O 1
ATOM 2890 N N . ILE A 1 374 ? 2.146 9.594 -20.605 1.00 96.44 374 ILE A N 1
ATOM 2891 C CA . ILE A 1 374 ? 1.748 10.489 -19.513 1.00 96.44 374 ILE A CA 1
ATOM 2892 C C . ILE A 1 374 ? 0.290 10.917 -19.698 1.00 96.44 374 ILE A C 1
ATOM 2894 O O . ILE A 1 374 ? -0.504 10.822 -18.760 1.00 96.44 374 ILE A O 1
ATOM 2898 N N . ILE A 1 375 ? -0.086 11.358 -20.904 1.00 97.38 375 ILE A N 1
ATOM 2899 C CA . ILE A 1 375 ? -1.443 11.840 -21.196 1.00 97.38 375 ILE A CA 1
ATOM 2900 C C . ILE A 1 375 ? -2.477 10.727 -21.005 1.00 97.38 375 ILE A C 1
ATOM 2902 O O . ILE A 1 375 ? -3.498 10.968 -20.362 1.00 97.38 375 ILE A O 1
ATOM 2906 N N . ILE A 1 376 ? -2.229 9.510 -21.497 1.00 97.19 376 ILE A N 1
ATOM 2907 C CA . ILE A 1 376 ? -3.177 8.398 -21.337 1.00 97.19 376 ILE A CA 1
ATOM 2908 C C . ILE A 1 376 ? -3.339 8.019 -19.859 1.00 97.19 376 ILE A C 1
ATOM 2910 O O . ILE A 1 376 ? -4.464 7.812 -19.407 1.00 97.19 376 ILE A O 1
ATOM 2914 N N . SER A 1 377 ? -2.258 8.050 -19.071 1.00 98.12 377 SER A N 1
ATOM 2915 C CA . SER A 1 377 ? -2.320 7.844 -17.616 1.00 98.12 377 SER A CA 1
ATOM 2916 C C . SER A 1 377 ? -3.160 8.929 -16.928 1.00 98.12 377 SER A C 1
ATOM 2918 O O . SER A 1 377 ? -3.992 8.624 -16.071 1.00 98.12 377 SER A O 1
ATOM 2920 N N . CYS A 1 378 ? -3.025 10.193 -17.354 1.00 98.50 378 CYS A N 1
ATOM 2921 C CA . CYS A 1 378 ? -3.872 11.297 -16.887 1.00 98.50 378 CYS A CA 1
ATOM 2922 C C . CYS A 1 378 ? -5.350 11.081 -17.240 1.00 98.50 378 CYS A C 1
ATOM 2924 O O . CYS A 1 378 ? -6.215 11.327 -16.401 1.00 98.50 378 CYS A O 1
ATOM 2926 N N . VAL A 1 379 ? -5.649 10.608 -18.456 1.00 98.06 379 VAL A N 1
ATOM 2927 C CA . VAL A 1 379 ? -7.020 10.308 -18.901 1.00 98.06 379 VAL A CA 1
ATOM 2928 C C . VAL A 1 379 ? -7.629 9.185 -18.064 1.00 98.06 379 VAL A C 1
ATOM 2930 O O . VAL A 1 379 ? -8.742 9.350 -17.569 1.00 98.06 379 VAL A O 1
ATOM 2933 N N . MET A 1 380 ? -6.904 8.087 -17.831 1.00 97.88 380 MET A N 1
ATOM 2934 C CA . MET A 1 380 ? -7.384 6.981 -16.989 1.00 97.88 380 MET A CA 1
ATOM 2935 C C . MET A 1 380 ? -7.697 7.442 -15.565 1.00 97.88 380 MET A C 1
ATOM 2937 O O . MET A 1 380 ? -8.775 7.160 -15.038 1.00 97.88 380 MET A O 1
ATOM 2941 N N . CYS A 1 381 ? -6.794 8.219 -14.965 1.00 98.38 381 CYS A N 1
ATOM 2942 C CA . CYS A 1 381 ? -6.993 8.761 -13.625 1.00 98.38 381 CYS A CA 1
ATOM 2943 C C . CYS A 1 381 ? -8.164 9.757 -13.581 1.00 98.38 381 CYS A C 1
ATOM 2945 O O . CYS A 1 381 ? -8.951 9.741 -12.634 1.00 98.38 381 CYS A O 1
ATOM 2947 N N . ALA A 1 382 ? -8.340 10.586 -14.616 1.00 97.38 382 ALA A N 1
ATOM 2948 C CA . ALA A 1 382 ? -9.471 11.505 -14.728 1.00 97.38 382 ALA A CA 1
ATOM 2949 C C . ALA A 1 382 ? -10.814 10.774 -14.873 1.00 97.38 382 ALA A C 1
ATOM 2951 O O . ALA A 1 382 ? -11.788 11.168 -14.233 1.00 97.38 382 ALA A O 1
ATOM 2952 N N . LEU A 1 383 ? -10.868 9.704 -15.675 1.00 96.94 383 LEU A N 1
ATOM 2953 C CA . LEU A 1 383 ? -12.060 8.865 -15.835 1.00 96.94 383 LEU A CA 1
ATOM 2954 C C . LEU A 1 383 ? -12.435 8.183 -14.518 1.00 96.94 383 LEU A C 1
ATOM 2956 O O . LEU A 1 383 ? -13.596 8.233 -14.109 1.00 96.94 383 LEU A O 1
ATOM 2960 N N . LEU A 1 384 ? -11.448 7.620 -13.816 1.00 97.00 384 LEU A N 1
ATOM 2961 C CA . LEU A 1 384 ? -11.649 7.051 -12.486 1.00 97.00 384 LEU A CA 1
ATOM 2962 C C . LEU A 1 384 ? -12.176 8.109 -11.505 1.00 97.00 384 LEU A C 1
ATOM 2964 O O . LEU A 1 384 ? -13.151 7.871 -10.791 1.00 97.00 384 LEU A O 1
ATOM 2968 N N . ALA A 1 385 ? -11.591 9.308 -11.513 1.00 96.81 385 ALA A N 1
ATOM 2969 C CA . ALA A 1 385 ? -12.045 10.410 -10.674 1.00 96.81 385 ALA A CA 1
ATOM 2970 C C . ALA A 1 385 ? -13.474 10.854 -10.998 1.00 96.81 385 ALA A C 1
ATOM 2972 O O . ALA A 1 385 ? -14.242 11.107 -10.074 1.00 96.81 385 ALA A O 1
ATOM 2973 N N . ALA A 1 386 ? -13.845 10.918 -12.278 1.00 94.50 386 ALA A N 1
ATOM 2974 C CA . ALA A 1 386 ? -15.198 11.258 -12.709 1.00 94.50 386 ALA A CA 1
ATOM 2975 C C . ALA A 1 386 ? -16.224 10.197 -12.280 1.00 94.50 386 ALA A C 1
ATOM 2977 O O . ALA A 1 386 ? -17.325 10.550 -11.864 1.00 94.50 386 ALA A O 1
ATOM 2978 N N . ALA A 1 387 ? -15.857 8.911 -12.315 1.00 95.12 387 ALA A N 1
ATOM 2979 C CA . ALA A 1 387 ? -16.711 7.827 -11.832 1.00 95.12 387 ALA A CA 1
ATOM 2980 C C . ALA A 1 387 ? -16.905 7.871 -10.304 1.00 95.12 387 ALA A C 1
ATOM 2982 O O . ALA A 1 387 ? -18.005 7.643 -9.805 1.00 95.12 387 ALA A O 1
ATOM 2983 N N . MET A 1 388 ? -15.849 8.191 -9.550 1.00 94.31 388 MET A N 1
ATOM 2984 C CA . MET A 1 388 ? -15.891 8.245 -8.082 1.00 94.31 388 MET A CA 1
ATOM 2985 C C . MET A 1 388 ? -16.481 9.553 -7.532 1.00 94.31 388 MET A C 1
ATOM 2987 O O . MET A 1 388 ? -17.059 9.566 -6.442 1.00 94.31 388 MET A O 1
ATOM 2991 N N . HIS A 1 389 ? -16.328 10.653 -8.270 1.00 90.94 389 HIS A N 1
ATOM 2992 C CA . HIS A 1 389 ? -16.822 11.989 -7.946 1.00 90.94 389 HIS A CA 1
ATOM 2993 C C . HIS A 1 389 ? -17.634 12.544 -9.128 1.00 90.94 389 HIS A C 1
ATOM 2995 O O . HIS A 1 389 ? -17.163 13.454 -9.819 1.00 90.94 389 HIS A O 1
ATOM 3001 N N . PRO A 1 390 ? -18.844 12.007 -9.373 1.00 86.81 390 PRO A N 1
ATOM 3002 C CA . PRO A 1 390 ? -19.683 12.486 -10.460 1.00 86.81 390 PRO A CA 1
ATOM 3003 C C . PRO A 1 390 ? -20.041 13.967 -10.256 1.00 86.81 390 PRO A C 1
ATOM 3005 O O . PRO A 1 390 ? -20.186 14.415 -9.111 1.00 86.81 390 PRO A O 1
ATOM 3008 N N . PRO A 1 391 ? -20.178 14.745 -11.345 1.00 80.69 391 PRO A N 1
ATOM 3009 C CA . PRO A 1 391 ? -20.588 16.139 -11.257 1.00 80.69 391 PRO A CA 1
ATOM 3010 C C . PRO A 1 391 ? -21.969 16.248 -10.604 1.00 80.69 391 PRO A C 1
ATOM 3012 O O . PRO A 1 391 ? -22.859 15.437 -10.858 1.00 80.69 391 PRO A O 1
ATOM 3015 N N . VAL A 1 392 ? -22.148 17.273 -9.771 1.00 81.12 392 VAL A N 1
ATOM 3016 C CA . VAL A 1 392 ? -23.454 17.586 -9.188 1.00 81.12 392 VAL A CA 1
ATOM 3017 C C . VAL A 1 392 ? -24.350 18.096 -10.314 1.00 81.12 392 VAL A C 1
ATOM 3019 O O . VAL A 1 392 ? -24.079 19.148 -10.892 1.00 81.12 392 VAL A O 1
ATOM 3022 N N . VAL A 1 393 ? -25.389 17.333 -10.649 1.00 80.25 393 VAL A N 1
ATOM 3023 C CA . VAL A 1 393 ? -26.434 17.784 -11.571 1.00 80.25 393 VAL A CA 1
ATOM 3024 C C . VAL A 1 393 ? -27.256 18.836 -10.824 1.00 80.25 393 VAL A C 1
ATOM 3026 O O . VAL A 1 393 ? -27.681 18.551 -9.704 1.00 80.25 393 VAL A O 1
ATOM 3029 N N . PRO A 1 394 ? -27.449 20.049 -11.371 1.00 80.69 394 PRO A N 1
ATOM 3030 C CA . PRO A 1 394 ? -28.337 21.023 -10.754 1.00 80.69 394 PRO A CA 1
ATOM 3031 C C . PRO A 1 394 ? -29.728 20.409 -10.600 1.00 80.69 394 PRO A C 1
ATOM 3033 O O . PRO A 1 394 ? -30.240 19.834 -11.564 1.00 80.69 394 PRO A O 1
ATOM 3036 N N . ASP A 1 395 ? -30.344 20.550 -9.426 1.00 78.00 395 ASP A N 1
ATOM 3037 C CA . ASP A 1 395 ? -31.781 20.323 -9.312 1.00 78.00 395 ASP A CA 1
ATOM 3038 C C . ASP A 1 395 ? -32.455 21.224 -10.357 1.00 78.00 395 ASP A C 1
ATOM 3040 O O . ASP A 1 395 ? -32.111 22.407 -10.480 1.00 78.00 395 ASP A O 1
ATOM 3044 N N . GLY A 1 396 ? -33.330 20.647 -11.189 1.00 70.12 396 GLY A N 1
ATOM 3045 C CA . GLY A 1 396 ? -34.055 21.407 -12.206 1.00 70.12 396 GLY A CA 1
ATOM 3046 C C . GLY A 1 396 ? -34.726 22.629 -11.570 1.00 70.12 396 GLY A C 1
ATOM 3047 O O . GLY A 1 396 ? -35.009 22.601 -10.370 1.00 70.12 396 GLY A O 1
ATOM 3048 N N . PRO A 1 397 ? -34.967 23.717 -12.325 1.00 70.19 397 PRO A N 1
ATOM 3049 C CA . PRO A 1 397 ? -35.689 24.850 -11.766 1.00 70.19 397 PRO A CA 1
ATOM 3050 C C . PRO A 1 397 ? -36.982 24.306 -11.162 1.00 70.19 397 PRO A C 1
ATOM 3052 O O . PRO A 1 397 ? -37.720 23.615 -11.864 1.00 70.19 397 PRO A O 1
ATOM 3055 N N . ASN A 1 398 ? -37.209 24.557 -9.866 1.00 57.59 398 ASN A N 1
ATOM 3056 C CA . ASN A 1 398 ? -38.508 24.345 -9.245 1.00 57.59 398 ASN A CA 1
ATOM 3057 C C . ASN A 1 398 ? -39.510 25.046 -10.160 1.00 57.59 398 ASN A C 1
ATOM 3059 O O . ASN A 1 398 ? -39.581 26.278 -10.160 1.00 57.59 398 ASN A O 1
ATOM 3063 N N . MET A 1 399 ? -40.210 24.283 -11.001 1.00 56.00 399 MET A N 1
ATOM 3064 C CA . MET A 1 399 ? -41.398 24.789 -11.651 1.00 56.00 399 MET A CA 1
ATOM 3065 C C . MET A 1 399 ? -42.335 25.018 -10.484 1.00 56.00 399 MET A C 1
ATOM 3067 O O . MET A 1 399 ? -42.809 24.073 -9.860 1.00 56.00 399 MET A O 1
ATOM 3071 N N . VAL A 1 400 ? -42.437 26.286 -10.092 1.00 54.78 400 VAL A N 1
ATOM 3072 C CA . VAL A 1 400 ? -43.516 26.777 -9.253 1.00 54.78 400 VAL A CA 1
ATOM 3073 C C . VAL A 1 400 ? -44.771 26.166 -9.858 1.00 54.78 400 VAL A C 1
ATOM 3075 O O . VAL A 1 400 ? -44.988 26.343 -11.057 1.00 54.78 400 VAL A O 1
ATOM 3078 N N . ASP A 1 401 ? -45.512 25.377 -9.079 1.00 51.31 401 ASP A N 1
ATOM 3079 C CA . ASP A 1 401 ? -46.840 24.931 -9.479 1.00 51.31 401 ASP A CA 1
ATOM 3080 C C . ASP A 1 401 ? -47.612 26.190 -9.887 1.00 51.31 401 ASP A C 1
ATOM 3082 O O . ASP A 1 401 ? -48.006 26.998 -9.048 1.00 51.31 401 ASP A O 1
ATOM 3086 N N . GLU A 1 402 ? -47.793 26.385 -11.193 1.00 55.25 402 GLU A N 1
ATOM 3087 C CA . GLU A 1 402 ? -48.643 27.435 -11.761 1.00 55.25 402 GLU A CA 1
ATOM 3088 C C . GLU A 1 402 ? -50.137 27.131 -11.521 1.00 55.25 402 GLU A C 1
ATOM 3090 O O . GLU A 1 402 ? -50.995 27.822 -12.062 1.00 55.25 402 GLU A O 1
ATOM 3095 N N . ASP A 1 403 ? -50.460 26.132 -10.688 1.00 55.44 403 ASP A N 1
ATOM 3096 C CA . ASP A 1 403 ? -51.822 25.647 -10.449 1.00 55.44 403 ASP A CA 1
ATOM 3097 C C . ASP A 1 403 ? -52.311 25.787 -8.996 1.00 55.44 403 ASP A C 1
ATOM 3099 O O . ASP A 1 403 ? -53.278 25.148 -8.589 1.00 55.44 403 ASP A O 1
ATOM 3103 N N . THR A 1 404 ? -51.711 26.679 -8.201 1.00 52.94 404 THR A N 1
ATOM 3104 C CA . THR A 1 404 ? -52.439 27.286 -7.072 1.00 52.94 404 THR A CA 1
ATOM 3105 C C . THR A 1 404 ? -52.678 28.757 -7.363 1.00 52.94 404 THR A C 1
ATOM 3107 O O . THR A 1 404 ? -52.001 29.647 -6.851 1.00 52.94 404 THR A O 1
ATOM 3110 N N . GLY A 1 405 ? -53.681 29.005 -8.204 1.00 51.62 405 GLY A N 1
ATOM 3111 C CA . GLY A 1 405 ? -54.427 30.261 -8.223 1.00 51.62 405 GLY A CA 1
ATOM 3112 C C . GLY A 1 405 ? -55.313 30.431 -6.981 1.00 51.62 405 GLY A C 1
ATOM 3113 O O . GLY A 1 405 ? -56.475 30.799 -7.132 1.00 51.62 405 GLY A O 1
ATOM 3114 N N . GLU A 1 406 ? -54.770 30.153 -5.789 1.00 37.69 406 GLU A N 1
ATOM 3115 C CA . GLU A 1 406 ? -55.323 30.453 -4.457 1.00 37.69 406 GLU A CA 1
ATOM 3116 C C . GLU A 1 406 ? -54.204 30.781 -3.463 1.00 37.69 406 GLU A C 1
ATOM 3118 O O . GLU A 1 406 ? -53.197 30.035 -3.427 1.00 37.69 406 GLU A O 1
#

Nearest PDB structures (foldseek):
  8oqy-assembly1_C  TM=2.043E-01  e=2.597E+00  Homo sapiens
  7lkp-assembly1_A  TM=1.452E-01  e=1.343E+00  Homo sapiens
  8kco-assembly1_C  TM=2.276E-01  e=5.686E+00  Homo sapiens